Protein AF-A0A8S0RMZ7-F1 (afdb_monomer)

Foldseek 3Di:
DPVVVVVVVPPPDDDDDDDDDDDDDDDDDDDDDDDDDDPPDDDPVRVVVVVVVVVVVVVVVVVVVVLVVVLVVVLVVLVVVVVVDPDDPVVSVVVSVVSVVVSVVVVVVVVPDDDPVQKAFDAWDAAAQFGTWTWIAGNPPRDIWIKTKGWPVSCVVVVLPVLVVVQVVLLVPQDDPQAWHWPDWDDDPTITITTTHDAPQAWQLVVCLVVLAADPVVLCQQLVSLVVQLVSSVVVQKAQQDDDRNQWTAHPVRHTHGHDSSVIDHDPPPDPPVVVVPPDPDPPDDPDPPPDPDDPPDDLVRVLVVCSVCSVVQSRDNDHACLLFALCVVVVPDDGNCRNVSSSVQVSCCNHSSHGPQDDPDSVSSNVSNNVVVVVVCCVVVVPPPPDDDD

Radius of gyration: 31.27 Å; Cα contacts (8 Å, |Δi|>4): 393; chains: 1; bounding box: 85×62×95 Å

Nearest PDB structures (foldseek):
  5dpv-assembly1_A  TM=9.565E-01  e=4.713E-21  Homo sapiens
  8c1h-assembly1_A  TM=9.516E-01  e=9.182E-21  Homo sapiens
  6vpg-assembly1_A  TM=9.456E-01  e=6.578E-21  Homo sapiens
  3dj7-assembly1_A  TM=9.533E-01  e=1.147E-20  Mus musculus
  8c14-assembly1_A  TM=9.296E-01  e=1.432E-20  Homo sapiens

Organism: NCBI:txid158383

Solvent-accessible surface area (backbone atoms only — not comparable to full-atom values): 23226 Å² total; per-residue (Å²): 132,77,70,73,65,67,66,73,66,73,81,73,86,85,85,79,89,82,87,86,85,88,88,83,86,85,87,85,87,82,91,78,80,91,74,78,83,80,78,72,76,70,50,72,68,52,50,53,51,50,51,54,49,49,53,50,52,54,51,52,52,52,53,50,51,47,54,54,47,53,51,50,51,57,48,54,55,49,53,52,56,51,71,77,40,101,63,54,74,66,58,52,52,51,53,50,53,49,50,54,50,51,54,50,51,48,56,49,56,76,64,58,70,77,52,75,85,51,40,47,78,72,46,81,78,44,79,55,96,47,38,37,29,25,37,26,31,34,70,90,79,65,50,70,28,28,36,40,42,35,37,47,68,56,31,59,76,70,69,44,55,65,25,52,52,42,27,53,48,49,38,70,70,59,89,48,89,30,40,59,50,53,79,49,73,43,70,64,98,60,37,39,39,39,36,25,66,57,51,82,54,40,32,44,42,61,50,44,73,73,58,46,46,43,54,72,67,58,42,50,50,56,49,52,45,48,50,54,28,53,51,57,41,44,77,70,40,35,35,55,79,65,55,47,47,74,32,34,29,18,32,89,86,67,49,57,23,44,49,79,42,59,61,26,45,72,65,63,91,85,62,87,63,79,77,77,79,77,81,75,95,78,83,87,74,76,95,65,84,74,88,61,79,77,73,77,83,68,52,72,68,55,48,37,59,48,43,64,64,48,48,66,57,51,76,72,41,90,67,77,74,56,57,35,59,30,50,46,68,75,67,70,47,92,71,68,67,64,42,44,55,48,9,49,51,29,48,53,43,18,34,64,70,40,44,47,85,38,68,55,98,43,64,70,54,17,48,49,45,41,46,50,53,52,53,52,50,50,34,64,75,67,65,55,82,75,72,83,83,80,131

InterPro domains:
  IPR000719 Protein kinase domain [PF00069] (121-271)
  IPR000719 Protein kinase domain [PF00069] (315-375)
  IPR000719 Protein kinase domain [PS50011] (119-391)
  IPR000719 Protein kinase domain [SM00220] (119-391)
  IPR008271 Serine/threonine-protein kinase, active site [PS00108] (238-250)
  IPR011009 Protein kinase-like domain superfamily [SSF56112] (98-373)
  IPR017441 Protein kinase, ATP binding site [PS00107] (125-148)
  IPR050236 Serine/threonine-protein kinases, AGC [PTHR24356] (45-372)
  IPR059233 Serine/threonine protein kinases NdrA/B/Cbk1, Mob-binding domain [cd21742] (53-114)

Mean predicted aligned error: 16.75 Å

Secondary structure (DSSP, 8-state):
--STTTTGGGSS----------------------------PPPHHHHHHHHHHHHHHHHHHHHHHHHHHHHHHHHHHHHHHHHTS---HHHHHHHHHHHHHHHHHHHHHHH----GGGEEEEEEEEEETTEEEEEEEETTT--EEEEEEEEHHHHHHTT-HHHHHHHHHHHHH---TTBPPEEEEEE-SSEEEEEEE--TTEEHHHHHHHHSS--HHHHHHHHHHHHHHHHHHHTTTEE-S---GGGEEE-TTS-EEE---TT-EE--TT---GGGTTS--------------------HHHHHHHHHHHHHHHHT-SS--GGG--HHHHHTS---THHHHHHHHHHHHHHHHSS-TT--SSHHHHHHHHHHHHHHHHHHHTT--------

pLDDT: mean 73.27, std 21.84, range [26.14, 96.94]

Sequence (391 aa):
MDIARRWFGKLRLKEKHKPSSKKESTPTGKEGSKSPLNEEIPSAATKQKVEAAKQYIEKHYKEQMRSLQERKERRNMLEKKLADSEVSEEEQNNILKYLERKETEYMRLQRHKMGADDFEPLTVIGKGAFGEVRICREKSTGNIYAMKKLKKSEMLRRGQVEHVKAERNLLAEVDSNCIVKLYCSFQDEEYLYLIMEYLPGGDMMTLLMRKDTLTEDEARFYVGETVLAIESIHKHNYVHRDIKPDNLLLDRNGHMKLSDFGLCKPLDCSNINEKDFSVGNNYSGALQSDGRPAKPKRTQQEQLQHWQRNRRMLAYSTVGTPDYIAPEVLLKRGYGMECDWWSLGAIMYEMLVGYPPFYSEEPLSTCRKVIMAFSLTCAIVLGCNCLVTSK

Structure (mmCIF, N/CA/C/O backbone):
data_AF-A0A8S0RMZ7-F1
#
_entry.id   AF-A0A8S0RMZ7-F1
#
loop_
_atom_site.group_PDB
_atom_site.id
_atom_site.type_symbol
_atom_site.label_atom_id
_atom_site.label_alt_id
_atom_site.label_comp_id
_atom_site.label_asym_id
_atom_site.label_entity_id
_atom_site.label_seq_id
_atom_site.pdbx_PDB_ins_code
_atom_site.Cartn_x
_atom_site.Cartn_y
_atom_site.Cartn_z
_atom_site.occupancy
_atom_site.B_iso_or_equiv
_atom_site.auth_seq_id
_atom_site.auth_comp_id
_atom_site.auth_asym_id
_atom_site.auth_atom_id
_atom_site.pdbx_PDB_model_num
ATOM 1 N N . MET A 1 1 ? -12.228 15.524 43.629 1.00 46.03 1 MET A N 1
ATOM 2 C CA . MET A 1 1 ? -11.110 16.444 43.324 1.00 46.03 1 MET A CA 1
ATOM 3 C C . MET A 1 1 ? -9.804 16.043 44.034 1.00 46.03 1 MET A C 1
ATOM 5 O O . MET A 1 1 ? -8.865 16.825 44.055 1.00 46.03 1 MET A O 1
ATOM 9 N N . ASP A 1 2 ? -9.656 14.794 44.496 1.00 35.81 2 ASP A N 1
ATOM 10 C CA . ASP A 1 2 ? -8.515 14.389 45.345 1.00 35.81 2 ASP A CA 1
ATOM 11 C C . ASP A 1 2 ? -7.417 13.585 44.633 1.00 35.81 2 ASP A C 1
ATOM 13 O O . ASP A 1 2 ? -6.400 13.232 45.225 1.00 35.81 2 ASP A O 1
ATOM 17 N N . ILE A 1 3 ? -7.567 13.341 43.329 1.00 33.50 3 ILE A N 1
ATOM 18 C CA . ILE A 1 3 ? -6.573 12.607 42.527 1.00 33.50 3 ILE A CA 1
ATOM 19 C C . ILE A 1 3 ? -5.474 13.554 41.999 1.00 33.50 3 ILE A C 1
ATOM 21 O O . ILE A 1 3 ? -4.323 13.147 41.849 1.00 33.50 3 ILE A O 1
ATOM 25 N N . ALA A 1 4 ? -5.778 14.849 41.833 1.00 31.70 4 ALA A N 1
ATOM 26 C CA . ALA A 1 4 ? -4.844 15.855 41.316 1.00 31.70 4 ALA A CA 1
ATOM 27 C C . ALA A 1 4 ? -3.710 16.229 42.298 1.00 31.70 4 ALA A C 1
ATOM 29 O O . ALA A 1 4 ? -2.634 16.640 41.870 1.00 31.70 4 ALA A O 1
ATOM 30 N N . ARG A 1 5 ? -3.889 16.031 43.614 1.00 35.56 5 ARG A N 1
ATOM 31 C CA . ARG A 1 5 ? -2.846 16.332 44.619 1.00 35.56 5 ARG A CA 1
ATOM 32 C C . ARG A 1 5 ? -1.755 15.262 44.715 1.00 35.56 5 ARG A C 1
ATOM 34 O O . ARG A 1 5 ? -0.667 15.538 45.211 1.00 35.56 5 ARG A O 1
ATOM 41 N N . ARG A 1 6 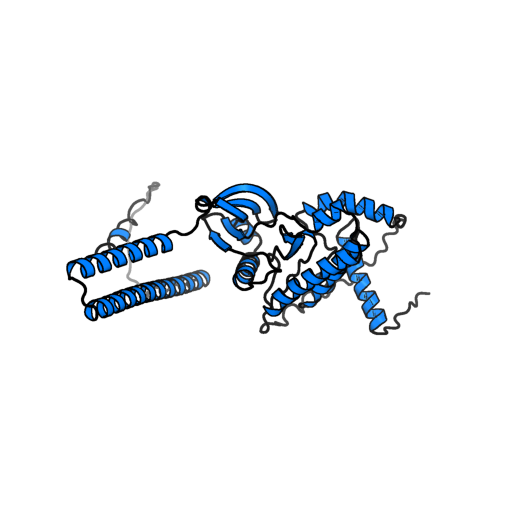? -2.005 14.047 44.215 1.00 32.66 6 ARG A N 1
ATOM 42 C CA . ARG A 1 6 ? -1.080 12.908 44.358 1.00 32.66 6 ARG A CA 1
ATOM 43 C C . ARG A 1 6 ? 0.077 12.915 43.351 1.00 32.66 6 ARG A C 1
ATOM 45 O O . ARG A 1 6 ? 1.083 12.254 43.592 1.00 32.66 6 ARG A O 1
ATOM 52 N N . TRP A 1 7 ? -0.040 13.677 42.261 1.00 36.00 7 TRP A N 1
ATOM 53 C CA . TRP A 1 7 ? 1.002 13.787 41.232 1.00 36.00 7 TRP A CA 1
ATOM 54 C C . TRP A 1 7 ? 2.105 14.802 41.577 1.00 36.00 7 TRP A C 1
ATOM 56 O O . TRP A 1 7 ? 3.263 14.570 41.246 1.00 36.00 7 TRP A O 1
ATOM 66 N N . PHE A 1 8 ? 1.800 15.863 42.331 1.00 31.73 8 PHE A N 1
ATOM 67 C CA . PHE A 1 8 ? 2.790 16.894 42.682 1.00 31.73 8 PHE A CA 1
ATOM 68 C C . PHE A 1 8 ? 3.747 16.505 43.827 1.00 31.73 8 PHE A C 1
ATOM 70 O O . PHE A 1 8 ? 4.796 17.122 43.984 1.00 31.73 8 PHE A O 1
ATOM 77 N N . GLY A 1 9 ? 3.446 15.455 44.600 1.00 28.97 9 GLY A N 1
ATOM 78 C CA . GLY A 1 9 ? 4.275 15.019 45.735 1.00 28.97 9 GLY A CA 1
ATOM 79 C C . GLY A 1 9 ? 5.465 14.112 45.387 1.00 28.97 9 GLY A C 1
ATOM 80 O O . GLY A 1 9 ? 6.313 13.878 46.241 1.00 28.97 9 GLY A O 1
ATOM 81 N N . LYS A 1 10 ? 5.552 13.588 44.155 1.00 35.41 10 LYS A N 1
ATOM 82 C CA . LYS A 1 10 ? 6.586 12.607 43.755 1.00 35.41 10 LYS A CA 1
ATOM 83 C C . LYS A 1 10 ? 7.814 13.201 43.054 1.00 35.41 10 LYS A C 1
ATOM 85 O O . LYS A 1 10 ? 8.740 12.458 42.752 1.00 35.41 10 LYS A O 1
ATOM 90 N N . LEU A 1 11 ? 7.853 14.517 42.837 1.00 32.03 11 LEU A N 1
ATOM 91 C CA . LEU A 1 11 ? 8.961 15.213 42.160 1.00 32.03 11 LEU A CA 1
ATOM 92 C C . LEU A 1 11 ? 10.004 15.830 43.110 1.00 32.03 11 LEU A C 1
ATOM 94 O O . LEU A 1 11 ? 10.940 16.484 42.664 1.00 32.03 11 LEU A O 1
ATOM 98 N N . ARG A 1 12 ? 9.895 15.580 44.418 1.00 33.66 12 ARG A N 1
ATOM 99 C CA . ARG A 1 12 ? 10.918 15.936 45.409 1.00 33.66 12 ARG A CA 1
ATOM 100 C C . ARG A 1 12 ? 11.418 14.661 46.076 1.00 33.66 12 ARG A C 1
ATOM 102 O O . ARG A 1 12 ? 10.745 14.169 46.970 1.00 33.66 12 ARG A O 1
ATOM 109 N N . LEU A 1 13 ? 12.554 14.137 45.600 1.00 31.14 13 LEU A N 1
ATOM 110 C CA . LEU A 1 13 ? 13.564 13.317 46.308 1.00 31.14 13 LEU A CA 1
ATOM 111 C C . LEU A 1 13 ? 14.270 12.358 45.331 1.00 31.14 13 LEU A C 1
ATOM 113 O O . LEU A 1 13 ? 13.814 11.235 45.128 1.00 31.14 13 LEU A O 1
ATOM 117 N N . LYS A 1 14 ? 15.404 12.796 44.766 1.00 29.03 14 LYS A N 1
ATOM 118 C CA . LYS A 1 14 ? 16.653 12.016 44.599 1.00 29.03 14 LYS A CA 1
ATOM 119 C C . LYS A 1 14 ? 17.658 12.811 43.755 1.00 29.03 14 LYS A C 1
ATOM 121 O O . LYS A 1 14 ? 17.903 12.492 42.600 1.00 29.03 14 LYS A O 1
ATOM 126 N N . GLU A 1 15 ? 18.296 13.804 44.363 1.00 28.75 15 GLU A N 1
ATOM 127 C CA . GLU A 1 15 ? 19.654 14.174 43.955 1.00 28.75 15 GLU A CA 1
ATOM 128 C C . GLU A 1 15 ? 20.621 13.514 44.937 1.00 28.75 15 GLU A C 1
ATOM 130 O O . GLU A 1 15 ? 20.548 13.714 46.150 1.00 28.75 15 GLU A O 1
ATOM 135 N N . LYS A 1 16 ? 21.460 12.622 44.405 1.00 31.69 16 LYS A N 1
ATOM 136 C CA . LYS A 1 16 ? 22.528 11.942 45.135 1.00 31.69 16 LYS A CA 1
ATOM 137 C C . LYS A 1 16 ? 23.790 12.807 45.107 1.00 31.69 16 LYS A C 1
ATOM 139 O O . LYS A 1 16 ? 24.221 13.255 44.053 1.00 31.69 16 LYS A O 1
ATOM 144 N N . HIS A 1 17 ? 24.373 12.936 46.292 1.00 27.03 17 HIS A N 1
ATOM 145 C CA . HIS A 1 17 ? 25.694 13.453 46.643 1.00 27.03 17 HIS A CA 1
ATOM 146 C C . HIS A 1 17 ? 26.825 13.286 45.607 1.00 27.03 17 HIS A C 1
ATOM 148 O O . HIS A 1 17 ? 27.081 12.185 45.118 1.00 27.03 17 HIS A O 1
ATOM 154 N N . LYS A 1 18 ? 27.638 14.344 45.469 1.00 29.86 18 LYS A N 1
ATOM 155 C CA . LYS A 1 18 ? 29.104 14.268 45.311 1.00 29.86 18 LYS A CA 1
ATOM 156 C C . LYS A 1 18 ? 29.770 15.375 46.160 1.00 29.86 18 LYS A C 1
ATOM 158 O O . LYS A 1 18 ? 29.132 16.403 46.377 1.00 29.86 18 LYS A O 1
ATOM 163 N N . PRO A 1 19 ? 30.975 15.150 46.720 1.00 31.17 19 PRO A N 1
ATOM 164 C CA . PRO A 1 19 ? 31.439 15.860 47.908 1.00 31.17 19 PRO A CA 1
ATOM 165 C C . PRO A 1 19 ? 32.223 17.146 47.617 1.00 31.17 19 PRO A C 1
ATOM 167 O O . PRO A 1 19 ? 32.861 17.309 46.582 1.00 31.17 19 PRO A O 1
ATOM 170 N N . SER A 1 20 ? 32.172 18.019 48.619 1.00 26.38 20 SER A N 1
ATOM 171 C CA . SER A 1 20 ? 32.801 19.329 48.773 1.00 26.38 20 SER A CA 1
ATOM 172 C C . SER A 1 20 ? 34.331 19.303 48.880 1.00 26.38 20 SER A C 1
ATOM 174 O O . SER A 1 20 ? 34.871 18.541 49.684 1.00 26.38 20 SER A O 1
ATOM 176 N N . SER A 1 21 ? 35.003 20.263 48.240 1.00 28.70 21 SER A N 1
ATOM 177 C CA . SER A 1 21 ? 36.279 20.820 48.711 1.00 28.70 21 SER A CA 1
ATOM 178 C C . SER A 1 21 ? 36.031 22.204 49.321 1.00 28.70 21 SER A C 1
ATOM 180 O O . SER A 1 21 ? 35.450 23.080 48.686 1.00 28.70 21 SER A O 1
ATOM 182 N N . LYS A 1 22 ? 36.424 22.345 50.590 1.00 29.69 22 LYS A N 1
ATOM 183 C CA . LYS A 1 22 ? 36.261 23.514 51.468 1.00 29.69 22 LYS A CA 1
ATOM 184 C C . LYS A 1 22 ? 37.185 24.688 51.108 1.00 29.69 22 LYS A C 1
ATOM 186 O O . LYS A 1 22 ? 38.254 24.460 50.550 1.00 29.69 22 LYS A O 1
ATOM 191 N N . LYS A 1 23 ? 36.802 25.844 51.678 1.00 28.97 23 LYS A N 1
ATOM 192 C CA . LYS A 1 23 ? 37.529 27.092 52.020 1.00 28.97 23 LYS A CA 1
ATOM 193 C C . LYS A 1 23 ? 37.030 28.275 51.186 1.00 28.97 23 LYS A C 1
ATOM 195 O O . LYS A 1 23 ? 36.943 28.158 49.978 1.00 28.97 23 LYS A O 1
ATOM 200 N N . GLU A 1 24 ? 36.649 29.422 51.734 1.00 27.58 24 GLU A N 1
ATOM 201 C CA . GLU A 1 24 ? 36.747 29.977 53.086 1.00 27.58 24 GLU A CA 1
ATOM 202 C C . GLU A 1 24 ? 35.720 31.125 53.201 1.00 27.58 24 GLU A C 1
ATOM 204 O O . GLU A 1 24 ? 35.190 31.625 52.212 1.00 27.58 24 GLU A O 1
ATOM 209 N N . SER A 1 25 ? 35.396 31.475 54.437 1.00 28.08 25 SER A N 1
ATOM 210 C CA . SER A 1 25 ? 34.360 32.399 54.903 1.00 28.08 25 SER A CA 1
ATOM 211 C C . SER A 1 25 ? 34.688 33.892 54.709 1.00 28.08 25 SER A C 1
ATOM 213 O O . SER A 1 25 ? 35.735 34.306 55.187 1.00 28.08 25 SER A O 1
ATOM 215 N N . THR A 1 26 ? 33.742 34.644 54.102 1.00 26.14 26 THR A N 1
ATOM 216 C CA . THR A 1 26 ? 33.140 35.981 54.445 1.00 26.14 26 THR A CA 1
ATOM 217 C C . THR A 1 26 ? 33.994 37.135 55.021 1.00 26.14 26 THR A C 1
ATOM 219 O O . THR A 1 26 ? 35.029 36.864 55.612 1.00 26.14 26 THR A O 1
ATOM 222 N N . PRO A 1 27 ? 33.509 38.405 55.084 1.00 41.97 27 PRO A N 1
ATOM 223 C CA . PRO A 1 27 ? 32.293 39.063 54.544 1.00 41.97 27 PRO A CA 1
ATOM 224 C C . PRO A 1 27 ? 32.705 40.345 53.748 1.00 41.97 27 PRO A C 1
ATOM 226 O O . PRO A 1 27 ? 33.888 40.563 53.543 1.00 41.97 27 PRO A O 1
ATOM 229 N N . THR A 1 28 ? 31.895 41.205 53.129 1.00 26.48 28 THR A N 1
ATOM 230 C CA . THR A 1 28 ? 30.794 42.078 53.576 1.00 26.48 28 THR A CA 1
ATOM 231 C C . THR A 1 28 ? 30.422 42.933 52.348 1.00 26.48 28 THR A C 1
ATOM 233 O O . THR A 1 28 ? 31.302 43.310 51.578 1.00 26.48 28 THR A O 1
ATOM 236 N N . GLY A 1 29 ? 29.162 43.364 52.224 1.00 27.50 29 GLY A N 1
ATOM 237 C CA . GLY A 1 29 ? 28.883 44.679 51.633 1.00 27.50 29 GLY A CA 1
ATOM 238 C C . GLY A 1 29 ? 27.904 44.753 50.460 1.00 27.50 29 GLY A C 1
ATOM 239 O O . GLY A 1 29 ? 28.255 44.477 49.322 1.00 27.50 29 GLY A O 1
ATOM 240 N N . LYS A 1 30 ? 26.759 45.356 50.791 1.00 31.86 30 LYS A N 1
ATOM 241 C CA . LYS A 1 30 ? 25.943 46.284 49.992 1.00 31.86 30 LYS A CA 1
ATOM 242 C C . LYS A 1 30 ? 24.855 45.722 49.071 1.00 31.86 30 LYS A C 1
ATOM 244 O O . LYS A 1 30 ? 25.078 45.024 48.091 1.00 31.86 30 LYS A O 1
ATOM 249 N N . GLU A 1 31 ? 23.658 46.153 49.457 1.00 36.22 31 GLU A N 1
ATOM 250 C CA . GLU A 1 31 ? 22.397 46.246 48.737 1.00 36.22 31 GLU A CA 1
ATOM 251 C C . GLU A 1 31 ? 22.550 46.563 47.246 1.00 36.22 31 GLU A C 1
ATOM 253 O O . GLU A 1 31 ? 23.285 47.467 46.851 1.00 36.22 31 GLU A O 1
ATOM 258 N N . GLY A 1 32 ? 21.770 45.860 46.427 1.00 31.44 32 GLY A N 1
ATOM 259 C CA . GLY A 1 32 ? 21.629 46.158 45.012 1.00 31.44 32 GLY A CA 1
ATOM 260 C C . GLY A 1 32 ? 20.493 45.364 44.375 1.00 31.44 32 GLY A C 1
ATOM 261 O O . GLY A 1 32 ? 20.665 44.201 44.045 1.00 31.44 32 GLY A O 1
ATOM 262 N N . SER A 1 33 ? 19.361 46.045 44.178 1.00 34.84 33 SER A N 1
ATOM 263 C CA . SER A 1 33 ? 18.402 45.852 43.081 1.00 34.84 33 SER A CA 1
ATOM 264 C C . SER A 1 33 ? 17.710 44.485 42.919 1.00 34.84 33 SER A C 1
ATOM 266 O O . SER A 1 33 ? 18.258 43.529 42.375 1.00 34.84 33 SER A O 1
ATOM 268 N N . LYS A 1 34 ? 16.414 44.438 43.263 1.00 42.66 34 LYS A N 1
ATOM 269 C CA . LYS A 1 34 ? 15.463 43.513 42.629 1.00 42.66 34 LYS A CA 1
ATOM 270 C C . LYS A 1 34 ? 15.257 43.962 41.177 1.00 42.66 34 LYS A C 1
ATOM 272 O O . LYS A 1 34 ? 14.523 44.920 40.944 1.00 42.66 34 LYS A O 1
ATOM 277 N N . SER A 1 35 ? 15.856 43.267 40.215 1.00 37.00 35 SER A N 1
ATOM 278 C CA . SER A 1 35 ? 15.419 43.313 38.816 1.00 37.00 35 SER A CA 1
ATOM 279 C C . SER A 1 35 ? 14.333 42.249 38.564 1.00 37.00 35 SER A C 1
ATOM 281 O O . SER A 1 35 ? 14.364 41.186 39.194 1.00 37.00 35 SER A O 1
ATOM 283 N N . PRO A 1 36 ? 13.329 42.522 37.707 1.00 46.75 36 PRO A N 1
ATOM 284 C CA . PRO A 1 36 ? 12.198 41.624 37.491 1.00 46.75 36 PRO A CA 1
ATOM 285 C C . PRO A 1 36 ? 12.641 40.360 36.755 1.00 46.75 36 PRO A C 1
ATOM 287 O O . PRO A 1 36 ? 13.560 40.397 35.940 1.00 46.75 36 PRO A O 1
ATOM 290 N N . LEU A 1 37 ? 11.954 39.256 37.050 1.00 44.16 37 LEU A N 1
ATOM 291 C CA . LEU A 1 37 ? 12.066 37.967 36.372 1.00 44.16 37 LEU A CA 1
ATOM 292 C C . LEU A 1 37 ? 12.174 38.166 34.853 1.00 44.16 37 LEU A C 1
ATOM 294 O O . LEU A 1 37 ? 11.231 38.639 34.222 1.00 44.16 37 LEU A O 1
ATOM 298 N N . ASN A 1 38 ? 13.319 37.789 34.280 1.00 43.19 38 ASN A N 1
ATOM 299 C CA . ASN A 1 38 ? 13.434 37.530 32.851 1.00 43.19 38 ASN A CA 1
ATOM 300 C C . ASN A 1 38 ? 12.413 36.436 32.516 1.00 43.19 38 ASN A C 1
ATOM 302 O O . ASN A 1 38 ? 12.647 35.260 32.799 1.00 43.19 38 ASN A O 1
ATOM 306 N N . GLU A 1 39 ? 11.273 36.813 31.940 1.00 56.34 39 GLU A N 1
ATOM 307 C CA . GLU A 1 39 ? 10.441 35.876 31.196 1.00 56.34 39 GLU A CA 1
ATOM 308 C C . GLU A 1 39 ? 11.259 35.441 29.977 1.00 56.34 39 GLU A C 1
ATOM 310 O O . GLU A 1 39 ? 11.275 36.101 28.938 1.00 56.34 39 GLU A O 1
ATOM 315 N N . GLU A 1 40 ? 12.019 34.355 30.134 1.00 63.28 40 GLU A N 1
ATOM 316 C CA . GLU A 1 40 ? 12.687 33.700 29.018 1.00 63.28 40 GLU A CA 1
ATOM 317 C C . GLU A 1 40 ? 11.633 33.367 27.964 1.00 63.28 40 GLU A C 1
ATOM 319 O O . GLU A 1 40 ? 10.761 32.518 28.164 1.00 63.28 40 GLU A O 1
ATOM 324 N N . ILE A 1 41 ? 11.705 34.073 26.835 1.00 67.00 41 ILE A N 1
ATOM 325 C CA . ILE A 1 41 ? 10.824 33.859 25.694 1.00 67.00 41 ILE A CA 1
ATOM 326 C C . ILE A 1 41 ? 10.936 32.374 25.318 1.00 67.00 41 ILE A C 1
ATOM 328 O O . ILE A 1 41 ? 12.027 31.922 24.957 1.00 67.00 41 ILE A O 1
ATOM 332 N N . PRO A 1 42 ? 9.838 31.595 25.385 1.00 71.69 42 PRO A N 1
ATOM 333 C CA . PRO A 1 42 ? 9.910 30.161 25.160 1.00 71.69 42 PRO A CA 1
ATOM 334 C C . PRO A 1 42 ? 10.474 29.871 23.771 1.00 71.69 42 PRO A C 1
ATOM 336 O O . PRO A 1 42 ? 10.045 30.481 22.784 1.00 71.69 42 PRO A O 1
ATOM 339 N N . SER A 1 43 ? 11.410 28.920 23.690 1.00 80.44 43 SER A N 1
ATOM 340 C CA . SER A 1 43 ? 11.997 28.495 22.415 1.00 80.44 43 SER A CA 1
ATOM 341 C C . SER A 1 43 ? 10.908 28.132 21.393 1.00 80.44 43 SER A C 1
ATOM 343 O O . SER A 1 43 ? 9.823 27.674 21.767 1.00 80.44 43 SER A O 1
ATOM 345 N N . ALA A 1 44 ? 11.183 28.286 20.094 1.00 79.69 44 ALA A N 1
ATOM 346 C CA . ALA A 1 44 ? 10.227 27.933 19.037 1.00 79.69 44 ALA A CA 1
ATOM 347 C C . ALA A 1 44 ? 9.743 26.470 19.147 1.00 79.69 44 ALA A C 1
ATOM 349 O O . ALA A 1 44 ? 8.555 26.193 18.982 1.00 79.69 44 ALA A O 1
ATOM 350 N N . ALA A 1 45 ? 10.633 25.552 19.542 1.00 78.12 45 ALA A N 1
ATOM 351 C CA . ALA A 1 45 ? 10.290 24.158 19.815 1.00 78.12 45 ALA A CA 1
ATOM 352 C C . ALA A 1 45 ? 9.349 24.009 21.025 1.00 78.12 45 ALA A C 1
ATOM 354 O O . ALA A 1 45 ? 8.433 23.186 21.004 1.00 78.12 45 ALA A O 1
ATOM 355 N N . THR A 1 46 ? 9.538 24.814 22.075 1.00 83.62 46 THR A N 1
ATOM 356 C CA . THR A 1 46 ? 8.637 24.848 23.236 1.00 83.62 46 THR A CA 1
ATOM 357 C C . THR A 1 46 ? 7.261 25.378 22.838 1.00 83.62 46 THR A C 1
ATOM 359 O O . THR A 1 46 ? 6.261 24.762 23.190 1.00 83.62 46 THR A O 1
ATOM 362 N N . LYS A 1 47 ? 7.192 26.454 22.043 1.00 84.75 47 LYS A N 1
ATOM 363 C CA . LYS A 1 47 ? 5.922 27.004 21.538 1.00 84.75 47 LYS A CA 1
ATOM 364 C C . LYS A 1 47 ? 5.149 25.979 20.704 1.00 84.75 47 LYS A C 1
ATOM 366 O O . LYS A 1 47 ? 3.960 25.788 20.935 1.00 84.75 47 LYS A O 1
ATOM 371 N N . GLN A 1 48 ? 5.829 25.256 19.813 1.00 83.00 48 GLN A N 1
ATOM 372 C CA . GLN A 1 48 ? 5.206 24.203 19.005 1.00 83.00 48 GLN A CA 1
ATOM 373 C C . GLN A 1 48 ? 4.683 23.038 19.862 1.00 83.00 48 GLN A C 1
ATOM 375 O O . GLN A 1 48 ? 3.585 22.541 19.623 1.00 83.00 48 GLN A O 1
ATOM 380 N N . LYS A 1 49 ? 5.435 22.617 20.890 1.00 82.44 49 LYS A N 1
ATOM 381 C CA . LYS A 1 49 ? 4.987 21.580 21.837 1.00 82.44 49 LYS A CA 1
ATOM 382 C C . LYS A 1 49 ? 3.780 22.027 22.659 1.00 82.44 49 LYS A C 1
ATOM 384 O O . LYS A 1 49 ? 2.881 21.223 22.880 1.00 82.44 49 LYS A O 1
ATOM 389 N N . VAL A 1 50 ? 3.759 23.284 23.105 1.00 89.50 50 VAL A N 1
ATOM 390 C CA . VAL A 1 50 ? 2.630 23.859 23.852 1.00 89.50 50 VAL A CA 1
ATOM 391 C C . VAL A 1 50 ? 1.385 23.924 22.975 1.00 89.50 50 VAL A C 1
ATOM 393 O O . VAL A 1 50 ? 0.320 23.512 23.422 1.00 89.50 50 VAL A O 1
ATOM 396 N N . GLU A 1 51 ? 1.518 24.357 21.722 1.00 87.06 51 GLU A N 1
ATOM 397 C CA . GLU A 1 51 ? 0.397 24.406 20.781 1.00 87.06 51 GLU A CA 1
ATOM 398 C C . GLU A 1 51 ? -0.143 23.000 20.476 1.00 87.06 51 GLU A C 1
ATOM 400 O O . GLU A 1 51 ? -1.343 22.760 20.581 1.00 87.06 51 GLU A O 1
ATOM 405 N N . ALA A 1 52 ? 0.738 22.027 20.220 1.00 83.38 52 ALA A N 1
ATOM 406 C CA . ALA A 1 52 ? 0.336 20.632 20.041 1.00 83.38 52 ALA A CA 1
ATOM 407 C C . ALA A 1 52 ? -0.355 20.058 21.293 1.00 83.38 52 ALA A C 1
ATOM 409 O O . ALA A 1 52 ? -1.355 19.346 21.183 1.00 83.38 52 ALA A O 1
ATOM 410 N N . ALA A 1 53 ? 0.144 20.382 22.492 1.00 84.94 53 ALA A N 1
ATOM 411 C CA . ALA A 1 53 ? -0.468 19.964 23.751 1.00 84.94 53 ALA A CA 1
ATOM 412 C C . ALA A 1 53 ? -1.846 20.609 23.958 1.00 84.94 53 ALA A C 1
ATOM 414 O O . ALA A 1 53 ? -2.788 19.919 24.345 1.00 84.94 53 ALA A O 1
ATOM 415 N N . LYS A 1 54 ? -1.986 21.904 23.658 1.00 90.50 54 LYS A N 1
ATOM 416 C CA . LYS A 1 54 ? -3.257 22.631 23.721 1.00 90.50 54 LYS A CA 1
ATOM 417 C C . LYS A 1 54 ? -4.288 22.002 22.788 1.00 90.50 54 LYS A C 1
ATOM 419 O O . LYS A 1 54 ? -5.363 21.624 23.247 1.00 90.50 54 LYS A O 1
ATOM 424 N N . GLN A 1 55 ? -3.931 21.795 21.522 1.00 85.62 55 GLN A N 1
ATOM 425 C CA . GLN A 1 55 ? -4.802 21.153 20.536 1.00 85.62 55 GLN A CA 1
ATOM 426 C C . GLN A 1 55 ? -5.215 19.741 20.967 1.00 85.62 55 GLN A C 1
ATOM 428 O O . GLN A 1 55 ? -6.385 19.374 20.855 1.00 85.62 55 GLN A O 1
ATOM 433 N N . TYR A 1 56 ? -4.278 18.956 21.509 1.00 85.25 56 TYR A N 1
ATOM 434 C CA . TYR A 1 56 ? -4.572 17.625 22.036 1.00 85.25 56 TYR A CA 1
ATOM 435 C C . TYR A 1 56 ? -5.574 17.672 23.196 1.00 85.25 56 TYR A C 1
ATOM 437 O O . TYR A 1 56 ? -6.547 16.919 23.197 1.00 85.25 56 TYR A O 1
ATOM 445 N N . ILE A 1 57 ? -5.363 18.563 24.169 1.00 88.31 57 ILE A N 1
ATOM 446 C CA . ILE A 1 57 ? -6.233 18.715 25.341 1.00 88.31 57 ILE A CA 1
ATOM 447 C C . ILE A 1 57 ? -7.634 19.164 24.915 1.00 88.31 57 ILE A C 1
ATOM 449 O O . ILE A 1 57 ? -8.622 18.555 25.323 1.00 88.31 57 ILE A O 1
ATOM 453 N N . GLU A 1 58 ? -7.731 20.192 24.072 1.00 89.44 58 GLU A N 1
ATOM 454 C CA . GLU A 1 58 ? -9.011 20.707 23.580 1.00 89.44 58 GLU A CA 1
ATOM 455 C C . GLU A 1 58 ? -9.796 19.638 22.818 1.00 89.44 58 GLU A C 1
ATOM 457 O O . GLU A 1 58 ? -10.991 19.451 23.063 1.00 89.44 58 GLU A O 1
ATOM 462 N N . LYS A 1 59 ? -9.121 18.893 21.934 1.00 85.88 59 LYS A N 1
ATOM 463 C CA . LYS A 1 59 ? -9.725 17.778 21.203 1.00 85.88 59 LYS A CA 1
ATOM 464 C C . LYS A 1 59 ? -10.200 16.680 22.156 1.00 85.88 59 LYS A C 1
ATOM 466 O O . LYS A 1 59 ? -11.348 16.255 22.059 1.00 85.88 59 LYS A O 1
ATOM 471 N N . HIS A 1 60 ? -9.360 16.277 23.108 1.00 83.25 60 HIS A N 1
ATOM 472 C CA . HIS A 1 60 ? -9.679 15.227 24.072 1.00 83.25 60 HIS A CA 1
ATOM 473 C C . HIS A 1 60 ? -10.917 15.563 24.912 1.00 83.25 60 HIS A C 1
ATOM 475 O O . HIS A 1 60 ? -11.821 14.738 25.042 1.00 83.25 60 HIS A O 1
ATOM 481 N N . TYR A 1 61 ? -10.999 16.784 25.450 1.00 83.81 61 TYR A N 1
ATOM 482 C CA . TYR A 1 61 ? -12.164 17.203 26.228 1.00 83.81 61 TYR A CA 1
ATOM 483 C C . TYR A 1 61 ? -13.412 17.383 25.360 1.00 83.81 61 TYR A C 1
ATOM 485 O O . TYR A 1 61 ? -14.497 17.013 25.803 1.00 83.81 61 TYR A O 1
ATOM 493 N N . LYS A 1 62 ? -13.290 17.876 24.119 1.00 88.31 62 LYS A N 1
ATOM 494 C CA . LYS A 1 62 ? -14.423 17.924 23.178 1.00 88.31 62 LYS A CA 1
ATOM 495 C C . LYS A 1 62 ? -14.988 16.534 22.890 1.00 88.31 62 LYS A C 1
ATOM 497 O O . LYS A 1 62 ? -16.203 16.359 22.935 1.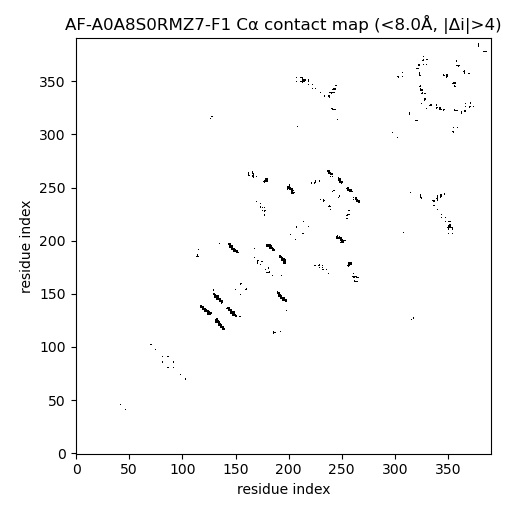00 88.31 62 LYS A O 1
ATOM 502 N N . GLU A 1 63 ? -14.130 15.554 22.616 1.00 84.00 63 GLU A N 1
ATOM 503 C CA . GLU A 1 63 ? -14.539 14.168 22.358 1.00 84.00 63 GLU A CA 1
ATOM 504 C C . GLU A 1 63 ? -15.184 13.530 23.593 1.00 84.00 63 GLU A C 1
ATOM 506 O O . GLU A 1 63 ? -16.249 12.922 23.482 1.00 84.00 63 GLU A O 1
ATOM 511 N N . GLN A 1 64 ? -14.606 13.732 24.783 1.00 83.88 64 GLN A N 1
ATOM 512 C CA . GLN A 1 64 ? -15.211 13.254 26.029 1.00 83.88 64 GLN A CA 1
ATOM 513 C C . GLN A 1 64 ? -16.582 13.886 26.294 1.00 83.88 64 GLN A C 1
ATOM 515 O O . GLN A 1 64 ? -17.523 13.177 26.649 1.00 83.88 64 GLN A O 1
ATOM 520 N N . MET A 1 65 ? -16.714 15.202 26.108 1.00 84.00 65 MET A N 1
ATOM 521 C CA . MET A 1 65 ? -17.984 15.909 26.298 1.00 84.00 65 MET A CA 1
ATOM 522 C C . MET A 1 65 ? -19.047 15.433 25.309 1.00 84.00 65 MET A C 1
ATOM 524 O O . MET A 1 65 ? -20.187 15.211 25.713 1.00 84.00 65 MET A O 1
ATOM 528 N N . ARG A 1 66 ? -18.673 15.212 24.042 1.00 87.75 66 ARG A N 1
ATOM 529 C CA . ARG A 1 66 ? -19.570 14.642 23.031 1.00 87.75 66 ARG A CA 1
ATOM 530 C C . ARG A 1 66 ? -20.036 13.242 23.431 1.00 87.75 66 ARG A C 1
ATOM 532 O O . ARG A 1 66 ? -21.234 12.996 23.465 1.00 87.75 66 ARG A O 1
ATOM 539 N N . SER A 1 67 ? -19.113 12.362 23.818 1.00 84.50 67 SER A N 1
ATOM 540 C CA . SER A 1 67 ? -19.446 10.997 24.243 1.00 84.50 67 SER A CA 1
ATOM 541 C C . SER A 1 67 ? -20.366 10.972 25.474 1.00 84.50 67 SER A C 1
ATOM 543 O O . SER A 1 67 ? -21.310 10.184 25.533 1.00 84.50 67 SER A O 1
ATOM 545 N N . LEU A 1 68 ? -20.140 11.865 26.447 1.00 85.81 68 LEU A N 1
ATOM 546 C CA . LEU A 1 68 ? -21.017 12.029 27.612 1.00 85.81 68 LEU A CA 1
ATOM 547 C C . LEU A 1 68 ? -22.417 12.514 27.221 1.00 85.81 68 LEU A C 1
ATOM 549 O O . LEU A 1 68 ? -23.403 12.040 27.788 1.00 85.81 68 LEU A O 1
ATOM 553 N N . GLN A 1 69 ? -22.502 13.448 26.275 1.00 89.31 69 GLN A N 1
ATOM 554 C CA . GLN A 1 69 ? -23.765 13.988 25.785 1.00 89.31 69 GLN A CA 1
ATOM 555 C C . GLN A 1 69 ? -24.571 12.922 25.032 1.00 89.31 69 GLN A C 1
ATOM 557 O O . GLN A 1 69 ? -25.715 12.666 25.396 1.00 89.31 69 GLN A O 1
ATOM 562 N N . GLU A 1 70 ? -23.952 12.222 24.080 1.00 88.38 70 GLU A N 1
ATOM 563 C CA . GLU A 1 70 ? -24.574 11.119 23.333 1.00 88.38 70 GLU A CA 1
ATOM 564 C C . GLU A 1 70 ? -25.086 10.020 24.277 1.00 88.38 70 GLU A C 1
ATOM 566 O O . GLU A 1 70 ? -26.181 9.484 24.101 1.00 88.38 70 GLU A O 1
ATOM 571 N N . ARG A 1 71 ? -24.332 9.710 25.339 1.00 86.44 71 ARG A N 1
ATOM 572 C CA . ARG A 1 71 ? -24.755 8.735 26.351 1.00 86.44 71 ARG A CA 1
ATOM 573 C C . ARG A 1 71 ? -25.979 9.199 27.140 1.00 86.44 71 ARG A C 1
ATOM 575 O O . ARG A 1 71 ? -26.876 8.395 27.396 1.00 86.44 71 ARG A O 1
ATOM 582 N N . LYS A 1 72 ? -26.032 10.478 27.525 1.00 88.81 72 LYS A N 1
ATOM 583 C CA . LYS A 1 72 ? -27.216 11.059 28.176 1.00 88.81 72 LYS A CA 1
ATOM 584 C C . LYS A 1 72 ? -28.418 11.050 27.240 1.00 88.81 72 LYS A C 1
ATOM 586 O O . LYS A 1 72 ? -29.504 10.686 27.666 1.00 88.81 72 LYS A O 1
ATOM 591 N N . GLU A 1 73 ? -28.230 11.390 25.971 1.00 90.75 73 GLU A N 1
ATOM 592 C CA . GLU A 1 73 ? -29.301 11.399 24.972 1.00 90.75 73 GLU A CA 1
ATOM 593 C C . GLU A 1 73 ? -29.869 10.000 24.725 1.00 90.75 73 GLU A C 1
ATOM 595 O O . GLU A 1 73 ? -31.088 9.829 24.750 1.00 90.75 73 GLU A O 1
ATOM 600 N N . ARG A 1 74 ? -29.010 8.980 24.581 1.00 90.94 74 ARG A N 1
ATOM 601 C CA . ARG A 1 74 ? -29.444 7.579 24.445 1.00 90.94 74 ARG A CA 1
ATOM 602 C C . ARG A 1 74 ? -30.219 7.094 25.668 1.00 90.94 74 ARG A C 1
ATOM 604 O O . ARG A 1 74 ? -31.249 6.441 25.509 1.00 90.94 74 ARG A O 1
ATOM 611 N N . ARG A 1 75 ? -29.767 7.452 26.875 1.00 88.56 75 ARG A N 1
ATOM 612 C CA . ARG A 1 75 ? -30.481 7.146 28.122 1.00 88.56 75 ARG A CA 1
ATOM 613 C C . ARG A 1 75 ? -31.839 7.847 28.183 1.00 88.56 75 ARG A C 1
ATOM 615 O O . ARG A 1 75 ? -32.844 7.173 28.363 1.00 88.56 75 ARG A O 1
ATOM 622 N N . ASN A 1 76 ? -31.883 9.156 27.947 1.00 89.25 76 ASN A N 1
ATOM 623 C CA . ASN A 1 76 ? -33.118 9.944 27.979 1.00 89.25 76 ASN A CA 1
ATOM 624 C C . ASN A 1 76 ? -34.138 9.458 26.938 1.00 89.25 76 ASN A C 1
ATOM 626 O O . ASN A 1 76 ? -35.338 9.449 27.196 1.00 89.25 76 ASN A O 1
ATOM 630 N N . MET A 1 77 ? -33.675 9.060 25.750 1.00 90.31 77 MET A N 1
ATOM 631 C CA . MET A 1 77 ? -34.539 8.509 24.707 1.00 90.31 77 MET A CA 1
ATOM 632 C C . MET A 1 77 ? -35.153 7.173 25.134 1.00 90.31 77 MET A C 1
ATOM 634 O O . MET A 1 77 ? -36.327 6.933 24.861 1.00 90.31 77 MET A O 1
ATOM 638 N N . LEU A 1 78 ? -34.377 6.314 25.801 1.00 87.31 78 LEU A N 1
ATOM 639 C CA . LEU A 1 78 ? -34.882 5.050 26.329 1.00 87.31 78 LEU A CA 1
ATOM 640 C C . LEU A 1 78 ? -35.867 5.278 27.481 1.00 87.31 78 LEU A C 1
ATOM 642 O O . LEU A 1 78 ? -36.936 4.683 27.472 1.00 87.31 78 LEU A O 1
ATOM 646 N N . GLU A 1 79 ? -35.548 6.172 28.418 1.00 87.00 79 GLU A N 1
ATOM 647 C CA . GLU A 1 79 ? -36.424 6.513 29.548 1.00 87.00 79 GLU A CA 1
ATOM 648 C C . GLU A 1 79 ? -37.776 7.071 29.074 1.00 87.00 79 GLU A C 1
ATOM 650 O O . GLU A 1 79 ? -38.812 6.639 29.569 1.00 87.00 79 GLU A O 1
ATOM 655 N N . LYS A 1 80 ? -37.796 7.940 28.051 1.00 87.94 80 LYS A N 1
ATOM 656 C CA . LYS A 1 80 ? -39.053 8.414 27.440 1.00 87.94 80 LYS A CA 1
ATOM 657 C C . LYS A 1 80 ? -39.871 7.276 26.825 1.00 87.94 80 LYS A C 1
ATOM 659 O O . LYS A 1 80 ? -41.054 7.160 27.102 1.00 87.94 80 LYS A O 1
ATOM 664 N N . LYS A 1 81 ? -39.234 6.396 26.043 1.00 87.62 81 LYS A N 1
ATOM 665 C CA . LYS A 1 81 ? -39.919 5.246 25.422 1.00 87.62 81 LYS A CA 1
ATOM 666 C C . LYS A 1 81 ? -40.487 4.267 26.450 1.00 87.62 81 LYS A C 1
ATOM 668 O O . LYS A 1 81 ? -41.524 3.664 26.198 1.00 87.62 81 LYS A O 1
ATOM 673 N N . LEU A 1 82 ? -39.794 4.091 27.576 1.00 85.38 82 LEU A N 1
ATOM 674 C CA . LEU A 1 82 ? -40.252 3.248 28.678 1.00 85.38 82 LEU A CA 1
ATOM 675 C C . LEU A 1 82 ? -41.420 3.885 29.438 1.00 85.38 82 LEU A C 1
ATOM 677 O O . LEU A 1 82 ? -42.311 3.155 29.847 1.00 85.38 82 LEU A O 1
ATOM 681 N N . ALA A 1 83 ? -41.441 5.215 29.577 1.00 82.25 83 ALA A N 1
ATOM 682 C CA . ALA A 1 83 ? -42.560 5.941 30.178 1.00 82.25 83 ALA A CA 1
ATOM 683 C C . ALA A 1 83 ? -43.834 5.899 29.313 1.00 82.25 83 ALA A C 1
ATOM 685 O O . ALA A 1 83 ? -44.934 5.862 29.855 1.00 82.25 83 ALA A O 1
ATOM 686 N N . ASP A 1 84 ? -43.683 5.866 27.986 1.00 80.69 84 ASP A N 1
ATOM 687 C CA . ASP A 1 84 ? -44.800 5.774 27.035 1.00 80.69 84 ASP A CA 1
ATOM 688 C C . ASP A 1 84 ? -45.325 4.332 26.847 1.00 80.69 84 ASP A C 1
ATOM 690 O O . ASP A 1 84 ? -46.322 4.120 26.159 1.00 80.69 84 ASP A O 1
ATOM 694 N N . SER A 1 85 ? -44.651 3.327 27.419 1.00 76.19 85 SER A N 1
ATOM 695 C CA . SER A 1 85 ? -44.988 1.906 27.259 1.00 76.19 85 SER A CA 1
ATOM 696 C C . SER A 1 85 ? -45.577 1.326 28.551 1.00 76.19 85 SER A C 1
ATOM 698 O O . SER A 1 85 ? -45.064 1.582 29.637 1.00 76.19 85 SER A O 1
ATOM 700 N N . GLU A 1 86 ? -46.599 0.470 28.449 1.00 80.19 86 GLU A N 1
ATOM 701 C CA . GLU A 1 86 ? -47.215 -0.248 29.586 1.00 80.19 86 GLU A CA 1
ATOM 702 C C . GLU A 1 86 ? -46.339 -1.417 30.093 1.00 80.19 86 GLU A C 1
ATOM 704 O O . GLU A 1 86 ? -46.778 -2.560 30.193 1.00 80.19 86 GLU A O 1
ATOM 709 N N . VAL A 1 87 ? -45.060 -1.157 30.362 1.00 80.50 87 VAL A N 1
ATOM 710 C CA . VAL A 1 87 ? -44.107 -2.163 30.863 1.00 80.50 87 VAL A CA 1
ATOM 711 C C . VAL A 1 87 ? -44.031 -2.085 32.385 1.00 80.50 87 VAL A C 1
ATOM 713 O O . VAL A 1 87 ? -44.066 -0.989 32.945 1.00 80.50 87 VAL A O 1
ATOM 716 N N . SER A 1 88 ? -43.884 -3.225 33.067 1.00 85.94 88 SER A N 1
ATOM 717 C CA . SER A 1 88 ? -43.759 -3.244 34.530 1.00 85.94 88 SER A CA 1
ATOM 718 C C . SER A 1 88 ? -42.501 -2.506 35.013 1.00 85.94 88 SER A C 1
ATOM 720 O O . SER A 1 88 ? -41.478 -2.472 34.324 1.00 85.94 88 SER A O 1
ATOM 722 N N . GLU A 1 89 ? -42.530 -1.952 36.231 1.00 82.62 89 GLU A N 1
ATOM 723 C CA . GLU A 1 89 ? -41.363 -1.277 36.832 1.00 82.62 89 GLU A CA 1
ATOM 724 C C . GLU A 1 89 ? -40.126 -2.194 36.919 1.00 82.62 89 GLU A C 1
ATOM 726 O O . GLU A 1 89 ? -38.980 -1.742 36.822 1.00 82.62 89 GLU A O 1
ATOM 731 N N . GLU A 1 90 ? -40.339 -3.504 37.073 1.00 85.38 90 GLU A N 1
ATOM 732 C CA . GLU A 1 90 ? -39.268 -4.498 37.119 1.00 85.38 90 GLU A CA 1
ATOM 733 C C . GLU A 1 90 ? -38.608 -4.684 35.744 1.00 85.38 90 GLU A C 1
ATOM 735 O O . GLU A 1 90 ? -37.378 -4.686 35.628 1.00 85.38 90 GLU A O 1
ATOM 740 N N . GLU A 1 91 ? -39.402 -4.746 34.676 1.00 83.12 91 GLU A N 1
ATOM 741 C CA . GLU A 1 91 ? -38.900 -4.814 33.302 1.00 83.12 91 GLU A CA 1
ATOM 742 C C . GLU A 1 91 ? -38.227 -3.510 32.866 1.00 83.12 91 GLU A C 1
ATOM 744 O O . GLU A 1 91 ? -37.160 -3.560 32.250 1.00 83.12 91 GLU A O 1
ATOM 749 N N . GLN A 1 92 ? -38.766 -2.348 33.250 1.00 83.19 92 GLN A N 1
ATOM 750 C CA . GLN A 1 92 ? -38.115 -1.053 33.022 1.00 83.19 92 GLN A CA 1
ATOM 751 C C . GLN A 1 92 ? -36.716 -1.015 33.661 1.00 83.19 92 GLN A C 1
ATOM 753 O O . GLN A 1 92 ? -35.733 -0.652 33.004 1.00 83.19 92 GLN A O 1
ATOM 758 N N . ASN A 1 93 ? -36.591 -1.470 34.913 1.00 86.12 93 ASN A N 1
ATOM 759 C CA . ASN A 1 93 ? -35.307 -1.563 35.610 1.00 86.12 93 ASN A CA 1
ATOM 760 C C . ASN A 1 93 ? -34.336 -2.550 34.945 1.00 86.12 93 ASN A C 1
ATOM 762 O O . ASN A 1 93 ? -33.135 -2.274 34.849 1.00 86.12 93 ASN A O 1
ATOM 766 N N . ASN A 1 94 ? -34.830 -3.689 34.458 1.00 88.94 94 ASN A N 1
ATOM 767 C CA . ASN A 1 94 ? -34.007 -4.668 33.747 1.00 88.94 94 ASN A CA 1
ATOM 768 C C . ASN A 1 94 ? -33.480 -4.115 32.413 1.00 88.94 94 ASN A C 1
ATOM 770 O O . ASN A 1 94 ? -32.302 -4.303 32.088 1.00 88.94 94 ASN A O 1
ATOM 774 N N . ILE A 1 95 ? -34.308 -3.374 31.674 1.00 86.75 95 ILE A N 1
ATOM 775 C CA . ILE A 1 95 ? -33.933 -2.728 30.410 1.00 86.75 95 ILE A CA 1
ATOM 776 C C . ILE A 1 95 ? -32.886 -1.624 30.642 1.00 86.75 95 ILE A C 1
ATOM 778 O O . ILE A 1 95 ? -31.892 -1.553 29.912 1.00 86.75 95 ILE A O 1
ATOM 782 N N . LEU A 1 96 ? -33.036 -0.810 31.692 1.00 87.19 96 LEU A N 1
ATOM 783 C CA . LEU A 1 96 ? -32.040 0.204 32.060 1.00 87.19 96 LEU A CA 1
ATOM 784 C C . LEU A 1 96 ? -30.698 -0.426 32.460 1.00 87.19 96 LEU A C 1
ATOM 786 O O . LEU A 1 96 ? -29.650 -0.012 31.957 1.00 87.19 96 LEU A O 1
ATOM 790 N N . LYS A 1 97 ? -30.709 -1.482 33.287 1.00 88.56 97 LYS A N 1
ATOM 791 C CA . LYS A 1 97 ? -29.492 -2.241 33.634 1.00 88.56 97 LYS A CA 1
ATOM 792 C C . LYS A 1 97 ? -28.823 -2.848 32.400 1.00 88.56 97 LYS A C 1
ATOM 794 O O . LYS A 1 97 ? -27.593 -2.858 32.299 1.00 88.56 97 LYS A O 1
ATOM 799 N N . TYR A 1 98 ? -29.609 -3.339 31.441 1.00 87.94 98 TYR A N 1
ATOM 800 C CA . TYR A 1 98 ? -29.087 -3.847 30.175 1.00 87.94 98 TYR A CA 1
ATOM 801 C C . TYR A 1 98 ? -28.383 -2.747 29.366 1.00 87.94 98 TYR A C 1
ATOM 803 O O . TYR A 1 98 ? -27.266 -2.972 28.889 1.00 87.94 98 TYR A O 1
ATOM 811 N N . LEU A 1 99 ? -28.985 -1.555 29.257 1.00 87.50 99 LEU A N 1
ATOM 812 C CA . LEU A 1 99 ? -28.362 -0.401 28.600 1.00 87.50 99 LEU A CA 1
ATOM 813 C C . LEU A 1 99 ? -27.047 -0.014 29.290 1.00 87.50 99 LEU A C 1
ATOM 815 O O . LEU A 1 99 ? -26.039 0.187 28.617 1.00 87.50 99 LEU A O 1
ATOM 819 N N . GLU A 1 100 ? -27.020 0.053 30.622 1.00 87.25 100 GLU A N 1
ATOM 820 C CA . GLU A 1 100 ? -25.805 0.393 31.374 1.00 87.25 100 GLU A CA 1
ATOM 821 C C . GLU A 1 100 ? -24.674 -0.617 31.152 1.00 87.25 100 GLU A C 1
ATOM 823 O O . GLU A 1 100 ? -23.510 -0.228 30.977 1.00 87.25 100 GLU A O 1
ATOM 828 N N . ARG A 1 101 ? -25.007 -1.911 31.093 1.00 87.50 101 ARG A N 1
ATOM 829 C CA . ARG A 1 101 ? -24.049 -2.963 30.742 1.00 87.50 101 ARG A CA 1
ATOM 830 C C . ARG A 1 101 ? -23.521 -2.777 29.321 1.00 87.50 101 ARG A C 1
ATOM 832 O O . ARG A 1 101 ? -22.307 -2.808 29.129 1.00 87.50 101 ARG A O 1
ATOM 839 N N . LYS A 1 102 ? -24.400 -2.520 28.348 1.00 85.69 102 LYS A N 1
ATOM 840 C CA . LYS A 1 102 ? -24.017 -2.274 26.949 1.00 85.69 102 LYS A CA 1
ATOM 841 C C . LYS A 1 102 ? -23.146 -1.031 26.781 1.00 85.69 102 LYS A C 1
ATOM 843 O O . LYS A 1 102 ? -22.141 -1.097 26.083 1.00 85.69 102 LYS A O 1
ATOM 848 N N . GLU A 1 103 ? -23.459 0.066 27.463 1.00 84.81 103 GLU A N 1
ATOM 849 C CA . GLU A 1 103 ? -22.631 1.280 27.487 1.00 84.81 103 GLU A CA 1
ATOM 850 C C . GLU A 1 103 ? -21.253 1.010 28.110 1.00 84.81 103 GLU A C 1
ATOM 852 O O . GLU A 1 103 ? -20.228 1.507 27.643 1.00 84.81 103 GLU A O 1
ATOM 857 N N . THR A 1 104 ? -21.197 0.180 29.153 1.00 83.38 104 THR A N 1
ATOM 858 C CA . THR A 1 104 ? -19.932 -0.209 29.789 1.00 83.38 104 THR A CA 1
ATOM 859 C C . THR A 1 104 ? -19.080 -1.090 28.879 1.00 83.38 104 THR A C 1
ATOM 861 O O . THR A 1 104 ? -17.874 -0.857 28.769 1.00 83.38 104 THR A O 1
ATOM 864 N N . GLU A 1 105 ? -19.689 -2.062 28.198 1.00 82.00 105 GLU A N 1
ATOM 865 C CA . GLU A 1 105 ? -19.045 -2.874 27.159 1.00 82.00 105 GLU A CA 1
ATOM 866 C C . GLU A 1 105 ? -18.534 -1.990 26.014 1.00 82.00 105 GLU A C 1
ATOM 868 O O . GLU A 1 105 ? -17.365 -2.082 25.644 1.00 82.00 105 GLU A O 1
ATOM 873 N N . TYR A 1 106 ? -19.359 -1.061 25.528 1.00 75.25 106 TYR A N 1
ATOM 874 C CA . TYR A 1 106 ? -18.993 -0.112 24.479 1.00 75.25 106 TYR A CA 1
ATOM 875 C C . TYR A 1 106 ? -17.791 0.753 24.882 1.00 75.25 106 TYR A C 1
ATOM 877 O O . TYR A 1 106 ? -16.818 0.854 24.141 1.00 75.25 106 TYR A O 1
ATOM 885 N N . MET A 1 107 ? -17.783 1.309 26.098 1.00 74.31 107 MET A N 1
ATOM 886 C CA . MET A 1 107 ? -16.635 2.064 26.614 1.00 74.31 107 MET A CA 1
ATOM 887 C C . MET A 1 107 ? -15.382 1.209 26.827 1.00 74.31 107 MET A C 1
ATOM 889 O O . MET A 1 107 ? -14.277 1.753 26.830 1.00 74.31 107 MET A O 1
ATOM 893 N N . ARG A 1 108 ? -15.522 -0.093 27.103 1.00 73.06 108 ARG A N 1
ATOM 894 C CA . ARG A 1 108 ? -14.378 -1.014 27.191 1.00 73.06 108 ARG A CA 1
ATOM 895 C C . ARG A 1 108 ? -13.797 -1.275 25.806 1.00 73.06 108 ARG A C 1
ATOM 897 O O . ARG A 1 108 ? -12.585 -1.178 25.658 1.00 73.06 108 ARG A O 1
ATOM 904 N N . LEU A 1 109 ? -14.649 -1.504 24.808 1.00 64.88 109 LEU A N 1
ATOM 905 C CA . LEU A 1 109 ? -14.249 -1.655 23.407 1.00 64.88 109 LEU A CA 1
ATOM 906 C C . LEU A 1 109 ? -13.552 -0.391 22.885 1.00 64.88 109 LEU A C 1
ATOM 908 O O . LEU A 1 109 ? -12.461 -0.479 22.342 1.00 64.88 109 LEU A O 1
ATOM 912 N N . GLN A 1 110 ? -14.103 0.795 23.161 1.00 64.38 110 GLN A N 1
ATOM 913 C CA . GLN A 1 110 ? -13.490 2.086 22.806 1.00 64.38 110 GLN A CA 1
ATOM 914 C C . GLN A 1 110 ? -12.146 2.343 23.515 1.00 64.38 110 GLN A C 1
ATOM 916 O O . GLN A 1 110 ? -11.319 3.117 23.037 1.00 64.38 110 GLN A O 1
ATOM 921 N N . ARG A 1 111 ? -11.916 1.711 24.673 1.00 65.50 111 ARG A N 1
ATOM 922 C CA . ARG A 1 111 ? -10.645 1.793 25.410 1.00 65.50 111 ARG A CA 1
ATOM 923 C C . ARG A 1 111 ? -9.602 0.795 24.922 1.00 65.50 111 ARG A C 1
ATOM 925 O O . ARG A 1 111 ? -8.425 0.985 25.232 1.00 65.50 111 ARG A O 1
ATOM 932 N N . HIS A 1 112 ? -10.004 -0.240 24.190 1.00 63.62 112 HIS A N 1
ATOM 933 C CA . HIS A 1 112 ? -9.075 -1.202 23.624 1.00 63.62 112 HIS A CA 1
ATOM 934 C C . HIS A 1 112 ? -8.421 -0.585 22.387 1.00 63.62 112 HIS A C 1
ATOM 936 O O . HIS A 1 112 ? -8.936 -0.639 21.273 1.00 63.62 112 HIS A O 1
ATOM 942 N N . LYS A 1 113 ? -7.293 0.092 22.607 1.00 68.00 113 LYS A N 1
ATOM 943 C CA . LYS A 1 113 ? -6.430 0.521 21.512 1.00 68.00 113 LYS A CA 1
ATOM 944 C C . LYS A 1 113 ? -5.731 -0.718 20.977 1.00 68.00 113 LYS A C 1
ATOM 946 O O . LYS A 1 113 ? -4.916 -1.283 21.700 1.00 68.00 113 LYS A O 1
ATOM 951 N N . MET A 1 114 ? -6.053 -1.083 19.738 1.00 75.31 114 MET A N 1
ATOM 952 C CA . MET A 1 114 ? -5.336 -2.116 18.992 1.00 75.31 114 MET A CA 1
ATOM 953 C C . MET A 1 114 ? -3.829 -1.858 19.097 1.00 75.31 114 MET A C 1
ATOM 955 O O . MET A 1 114 ? -3.361 -0.748 18.817 1.00 75.31 114 MET A O 1
ATOM 959 N N . GLY A 1 115 ? -3.094 -2.865 19.546 1.00 82.88 115 GLY A N 1
ATOM 960 C CA . GLY A 1 115 ? -1.651 -2.844 19.723 1.00 82.88 115 GLY A CA 1
ATOM 961 C C . GLY A 1 115 ? -0.968 -3.945 18.922 1.00 82.88 115 GLY A C 1
ATOM 962 O O . GLY A 1 115 ? -1.608 -4.807 18.325 1.00 82.88 115 GLY A O 1
ATOM 963 N N . ALA A 1 116 ? 0.367 -3.937 18.925 1.00 85.69 116 ALA A N 1
ATOM 964 C CA . ALA A 1 116 ? 1.150 -4.970 18.244 1.00 85.69 116 ALA A CA 1
ATOM 965 C C . ALA A 1 116 ? 0.873 -6.372 18.816 1.00 85.69 116 ALA A C 1
ATOM 967 O O . ALA A 1 116 ? 0.904 -7.350 18.076 1.00 85.69 116 ALA A O 1
ATOM 968 N N . ASP A 1 117 ? 0.552 -6.453 20.110 1.00 88.56 117 ASP A N 1
ATOM 969 C CA . ASP A 1 117 ? 0.298 -7.706 20.824 1.00 88.56 117 ASP A CA 1
ATOM 970 C C . ASP A 1 117 ? -0.995 -8.410 20.390 1.00 88.56 117 ASP A C 1
ATOM 972 O O . ASP A 1 117 ? -1.129 -9.617 20.609 1.00 88.56 117 ASP A O 1
ATOM 976 N N . ASP A 1 118 ? -1.921 -7.701 19.740 1.00 89.62 118 ASP A N 1
ATOM 977 C CA . ASP A 1 118 ? -3.173 -8.270 19.222 1.00 89.62 118 ASP A CA 1
ATOM 978 C C . ASP A 1 118 ? -2.958 -9.060 17.922 1.00 89.62 118 ASP A C 1
ATOM 980 O O . ASP A 1 118 ? -3.841 -9.794 17.471 1.00 89.62 118 ASP A O 1
ATOM 984 N N . PHE A 1 119 ? -1.762 -8.957 17.340 1.00 93.56 119 PHE A N 1
ATOM 985 C CA . PHE A 1 119 ? -1.383 -9.621 16.104 1.00 93.56 119 PHE A CA 1
ATOM 986 C C . PHE A 1 119 ? -0.281 -10.649 16.356 1.00 93.56 119 PHE A C 1
ATOM 988 O O . PHE A 1 119 ? 0.739 -10.385 16.989 1.00 93.56 119 PHE A O 1
ATOM 995 N N . GLU A 1 120 ? -0.470 -11.846 15.823 1.00 94.88 120 GLU A N 1
ATOM 996 C CA . GLU A 1 120 ? 0.554 -12.875 15.737 1.00 94.88 120 GLU A CA 1
ATOM 997 C C . GLU A 1 120 ? 1.353 -12.683 14.436 1.00 94.88 120 GLU A C 1
ATOM 999 O O . GLU A 1 120 ? 0.789 -12.821 13.346 1.00 94.88 120 GLU A O 1
ATOM 1004 N N . PRO A 1 121 ? 2.649 -12.333 14.497 1.00 94.00 121 PRO A N 1
ATOM 1005 C CA . PRO A 1 121 ? 3.475 -12.216 13.303 1.00 94.00 121 PRO A CA 1
ATOM 1006 C C . PRO A 1 121 ? 3.775 -13.606 12.729 1.00 94.00 121 PRO A C 1
ATOM 1008 O O . PRO A 1 121 ? 4.213 -14.495 13.453 1.00 94.00 121 PRO A O 1
ATOM 1011 N N . LEU A 1 122 ? 3.587 -13.774 11.420 1.00 93.94 122 LEU A N 1
ATOM 1012 C CA . LEU A 1 122 ? 3.827 -15.029 10.708 1.00 93.94 122 LEU A CA 1
ATOM 1013 C C . LEU A 1 122 ? 5.146 -14.968 9.925 1.00 93.94 122 LEU A C 1
ATOM 1015 O O . LEU A 1 122 ? 6.189 -15.400 10.409 1.00 93.94 122 LEU A O 1
ATOM 1019 N N . THR A 1 123 ? 5.128 -14.408 8.715 1.00 93.44 123 THR A N 1
ATOM 1020 C CA . THR A 1 123 ? 6.262 -14.461 7.778 1.00 93.44 123 THR A CA 1
ATOM 1021 C C . THR A 1 123 ? 6.621 -13.073 7.273 1.00 93.44 123 THR A C 1
ATOM 1023 O O . THR A 1 123 ? 5.742 -12.265 6.987 1.00 93.44 123 THR A O 1
ATOM 1026 N N . VAL A 1 124 ? 7.919 -12.787 7.148 1.00 92.12 124 VAL A N 1
ATOM 1027 C CA . VAL A 1 124 ? 8.416 -11.553 6.521 1.00 92.12 124 VAL A CA 1
ATOM 1028 C C . VAL A 1 124 ? 8.249 -11.664 5.009 1.00 92.12 124 VAL A C 1
ATOM 1030 O O . VAL A 1 124 ? 8.799 -12.581 4.406 1.00 92.12 124 VAL A O 1
ATOM 1033 N N . ILE A 1 125 ? 7.517 -10.724 4.413 1.00 87.69 125 ILE A N 1
ATOM 1034 C CA . ILE A 1 125 ? 7.260 -10.672 2.965 1.00 87.69 125 ILE A CA 1
ATOM 1035 C C . ILE A 1 125 ? 8.026 -9.556 2.260 1.00 87.69 125 ILE A C 1
ATOM 1037 O O . ILE A 1 125 ? 8.275 -9.658 1.068 1.00 87.69 125 ILE A O 1
ATOM 1041 N N . GLY A 1 126 ? 8.462 -8.524 2.985 1.00 81.75 126 GLY A N 1
ATOM 1042 C CA . GLY A 1 126 ? 9.237 -7.432 2.401 1.00 81.75 126 GLY A CA 1
ATOM 1043 C C . GLY A 1 126 ? 10.175 -6.787 3.410 1.00 81.75 126 GLY A C 1
ATOM 1044 O O . GLY A 1 126 ? 9.873 -6.714 4.600 1.00 81.75 126 GLY A O 1
ATOM 1045 N N . LYS A 1 127 ? 11.322 -6.299 2.938 1.00 80.00 127 LYS A N 1
ATOM 1046 C CA . LYS A 1 127 ? 12.255 -5.482 3.724 1.00 80.00 127 LYS A CA 1
ATOM 1047 C C . LYS A 1 127 ? 12.452 -4.161 2.997 1.00 80.00 127 LYS A C 1
ATOM 1049 O O . LYS A 1 127 ? 12.932 -4.149 1.873 1.00 80.00 127 LYS A O 1
ATOM 1054 N N . GLY A 1 128 ? 12.059 -3.070 3.640 1.00 73.31 128 GLY A N 1
ATOM 1055 C CA . GLY A 1 128 ? 12.207 -1.717 3.118 1.00 73.31 128 GLY A CA 1
ATOM 1056 C C . GLY A 1 128 ? 13.341 -0.958 3.803 1.00 73.31 128 GLY A C 1
ATOM 1057 O O . GLY A 1 128 ? 13.956 -1.429 4.760 1.00 73.31 128 GLY A O 1
ATOM 1058 N N . ALA A 1 129 ? 13.583 0.274 3.356 1.00 70.81 129 ALA A N 1
ATOM 1059 C CA . ALA A 1 129 ? 14.630 1.132 3.918 1.00 70.81 129 ALA A CA 1
ATOM 1060 C C . ALA A 1 129 ? 14.409 1.492 5.403 1.00 70.81 129 ALA A C 1
ATOM 1062 O O . ALA A 1 129 ? 15.372 1.722 6.133 1.00 70.81 129 ALA A O 1
ATOM 1063 N N . PHE A 1 130 ? 13.150 1.539 5.851 1.00 76.19 130 PHE A N 1
ATOM 1064 C CA . PHE A 1 130 ? 12.764 1.984 7.198 1.00 76.19 130 PHE A CA 1
ATOM 1065 C C . PHE A 1 130 ? 12.270 0.851 8.100 1.00 76.19 130 PHE A C 1
ATOM 1067 O O . PHE A 1 130 ? 11.910 1.102 9.251 1.00 76.19 130 PHE A O 1
ATOM 1074 N N . GLY A 1 131 ? 12.223 -0.384 7.600 1.00 84.25 131 GLY A N 1
ATOM 1075 C CA . GLY A 1 131 ? 11.656 -1.500 8.340 1.00 84.25 131 GLY A CA 1
ATOM 1076 C C . GLY A 1 131 ? 11.276 -2.677 7.455 1.00 84.25 131 GLY A C 1
ATOM 1077 O O . GLY A 1 131 ? 11.934 -2.959 6.459 1.00 84.25 131 GLY A O 1
ATOM 1078 N N . GLU A 1 132 ? 10.223 -3.387 7.829 1.00 89.38 132 GLU A N 1
ATOM 1079 C CA . GLU A 1 132 ? 9.828 -4.636 7.179 1.00 89.38 132 GLU A CA 1
ATOM 1080 C C . GLU A 1 132 ? 8.309 -4.780 7.112 1.00 89.38 132 GLU A C 1
ATOM 1082 O O . GLU A 1 132 ? 7.574 -4.216 7.923 1.00 89.38 132 GLU A O 1
ATOM 1087 N N . VAL A 1 133 ? 7.848 -5.565 6.147 1.00 91.31 133 VAL A N 1
ATOM 1088 C CA . VAL A 1 133 ? 6.452 -5.960 5.988 1.00 91.31 133 VAL A CA 1
ATOM 1089 C C . VAL A 1 133 ? 6.343 -7.439 6.330 1.00 91.31 133 VAL A C 1
ATOM 1091 O O . VAL A 1 133 ? 7.094 -8.266 5.805 1.00 91.31 133 VAL A O 1
ATOM 1094 N N . ARG A 1 134 ? 5.416 -7.780 7.224 1.00 94.25 134 ARG A N 1
ATOM 1095 C CA . ARG A 1 134 ? 5.150 -9.154 7.657 1.00 94.25 134 ARG A CA 1
ATOM 1096 C C . ARG A 1 134 ? 3.686 -9.496 7.477 1.00 94.25 134 ARG A C 1
ATOM 1098 O O . ARG A 1 134 ? 2.829 -8.669 7.755 1.00 94.25 134 ARG A O 1
ATOM 1105 N N . ILE A 1 135 ? 3.397 -10.730 7.100 1.00 95.19 135 ILE A N 1
ATOM 1106 C CA . ILE A 1 135 ? 2.056 -11.286 7.260 1.00 95.19 135 ILE A CA 1
ATOM 1107 C C . ILE A 1 135 ? 1.815 -11.460 8.758 1.00 95.19 135 ILE A C 1
ATOM 1109 O O . ILE A 1 135 ? 2.684 -11.972 9.469 1.00 95.19 135 ILE A O 1
ATOM 1113 N N . CYS A 1 136 ? 0.651 -11.052 9.241 1.00 95.62 136 CYS A N 1
ATOM 1114 C CA . CYS A 1 136 ? 0.219 -11.291 10.608 1.00 95.62 136 CYS A CA 1
ATOM 1115 C C . CYS A 1 136 ? -1.212 -11.829 10.649 1.00 95.62 136 CYS A C 1
ATOM 1117 O O . CYS A 1 136 ? -1.997 -11.639 9.721 1.00 95.62 136 CYS A O 1
ATOM 1119 N N . ARG A 1 137 ? -1.539 -12.514 11.743 1.00 95.94 137 ARG A N 1
ATOM 1120 C CA . ARG A 1 137 ? -2.885 -12.983 12.059 1.00 95.94 137 ARG A CA 1
ATOM 1121 C C . ARG A 1 137 ? -3.413 -12.199 13.249 1.00 95.94 137 ARG A C 1
ATOM 1123 O O . ARG A 1 137 ? -2.763 -12.148 14.287 1.00 95.94 137 ARG A O 1
ATOM 1130 N N . GLU A 1 138 ? -4.582 -11.595 13.122 1.00 94.31 138 GLU A N 1
ATOM 1131 C CA . GLU A 1 138 ? -5.264 -10.985 14.263 1.00 94.31 138 GLU A CA 1
ATOM 1132 C C . GLU A 1 138 ? -5.772 -12.084 15.205 1.00 94.31 138 GLU A C 1
ATOM 1134 O O . GLU A 1 138 ? -6.481 -12.997 14.780 1.00 94.31 138 GLU A O 1
ATOM 1139 N N . LYS A 1 139 ? -5.408 -12.017 16.490 1.00 91.81 139 LYS A N 1
ATOM 1140 C CA . LYS A 1 139 ? -5.702 -13.081 17.467 1.00 91.81 139 LYS A CA 1
ATOM 1141 C C . LYS A 1 139 ? -7.192 -13.215 17.786 1.00 91.81 139 LYS A C 1
ATOM 1143 O O . LYS A 1 139 ? -7.647 -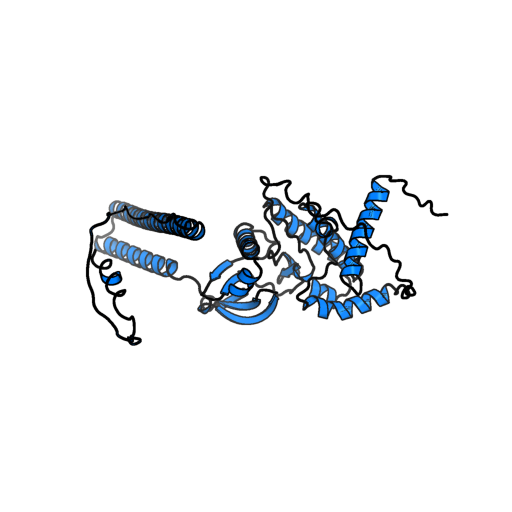14.307 18.106 1.00 91.81 139 LYS A O 1
ATOM 1148 N N . SER A 1 140 ? -7.939 -12.115 17.723 1.00 88.25 140 SER A N 1
ATOM 1149 C CA . SER A 1 140 ? -9.367 -12.066 18.060 1.00 88.25 140 SER A CA 1
ATOM 1150 C C . SER A 1 140 ? -10.252 -12.664 16.963 1.00 88.25 140 SER A C 1
ATOM 1152 O O . SER A 1 140 ? -11.201 -13.383 17.266 1.00 88.25 140 SER A O 1
ATOM 1154 N N . THR 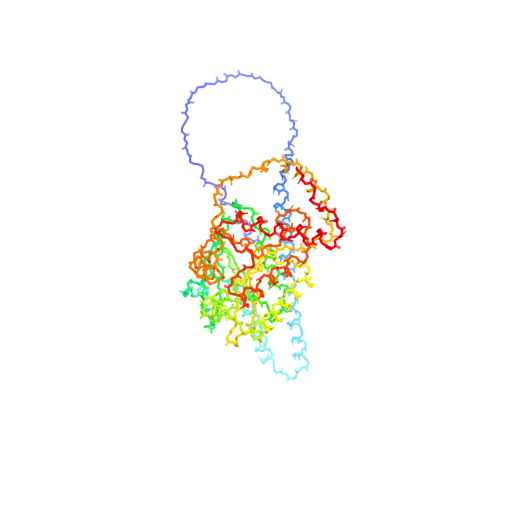A 1 141 ? -9.950 -12.371 15.696 1.00 90.19 141 THR A N 1
ATOM 1155 C CA . THR A 1 141 ? -10.774 -12.753 14.537 1.00 90.19 141 THR A CA 1
ATOM 1156 C C . THR A 1 141 ? -10.194 -13.924 13.747 1.00 90.19 141 THR A C 1
ATOM 1158 O O . THR A 1 141 ? -10.924 -14.603 13.031 1.00 90.19 141 THR A O 1
ATOM 1161 N N . GLY A 1 142 ? -8.884 -14.164 13.845 1.00 90.88 142 GLY A N 1
ATOM 1162 C CA . GLY A 1 142 ? -8.160 -15.109 12.998 1.00 90.88 142 GLY A CA 1
ATOM 1163 C C . GLY A 1 142 ? -7.877 -14.597 11.580 1.00 90.88 142 GLY A C 1
ATOM 1164 O O . GLY A 1 142 ? -7.308 -15.348 10.784 1.00 90.88 142 GLY A O 1
ATOM 1165 N N . ASN A 1 143 ? -8.240 -13.348 11.262 1.00 92.44 143 ASN A N 1
ATOM 1166 C CA . ASN A 1 143 ? -8.037 -12.753 9.943 1.00 92.44 143 ASN A CA 1
ATOM 1167 C C . ASN A 1 143 ? -6.553 -12.496 9.654 1.00 92.44 143 ASN A C 1
ATOM 1169 O O . ASN A 1 143 ? -5.766 -12.202 10.557 1.00 92.44 143 ASN A O 1
ATOM 1173 N N . ILE A 1 144 ? -6.184 -12.596 8.376 1.00 95.31 144 ILE A N 1
ATOM 1174 C CA . ILE A 1 144 ? -4.814 -12.412 7.894 1.00 95.31 144 ILE A CA 1
ATOM 1175 C C . ILE A 1 144 ? -4.646 -11.011 7.309 1.00 95.31 144 ILE A C 1
ATOM 1177 O O . ILE A 1 144 ? -5.457 -10.575 6.493 1.00 95.31 144 ILE A O 1
ATOM 1181 N N . TYR A 1 145 ? -3.557 -10.346 7.685 1.00 95.50 145 TYR A N 1
ATOM 1182 C CA . TYR A 1 145 ? -3.220 -8.992 7.257 1.00 95.50 145 TYR A CA 1
ATOM 1183 C C . TYR A 1 145 ? -1.737 -8.873 6.898 1.00 95.50 145 TYR A C 1
ATOM 1185 O O . TYR A 1 145 ? -0.916 -9.715 7.270 1.00 95.50 145 TYR A O 1
ATOM 1193 N N . ALA A 1 146 ? -1.386 -7.795 6.199 1.00 95.12 146 ALA A N 1
ATOM 1194 C CA . ALA A 1 146 ? -0.010 -7.362 6.008 1.00 95.12 146 ALA A CA 1
ATOM 1195 C C . ALA A 1 146 ? 0.305 -6.215 6.982 1.00 95.12 146 ALA A C 1
ATOM 1197 O O . ALA A 1 146 ? -0.280 -5.138 6.917 1.00 95.12 146 ALA A O 1
ATOM 1198 N N . MET A 1 147 ? 1.249 -6.436 7.891 1.00 94.06 147 MET A N 1
ATOM 1199 C CA . MET A 1 147 ? 1.735 -5.452 8.852 1.00 94.06 147 MET A CA 1
ATOM 1200 C C . MET A 1 147 ? 3.049 -4.841 8.361 1.00 94.06 147 MET A C 1
ATOM 1202 O O . MET A 1 147 ? 4.083 -5.512 8.346 1.00 94.06 147 MET A O 1
ATOM 1206 N N . LYS A 1 148 ? 3.035 -3.548 8.024 1.00 91.94 148 LYS A N 1
ATOM 1207 C CA . LYS A 1 148 ? 4.248 -2.761 7.746 1.00 91.94 148 LYS A CA 1
ATOM 1208 C C . LYS A 1 148 ? 4.742 -2.144 9.053 1.00 91.94 148 LYS A C 1
ATOM 1210 O O . LYS A 1 148 ? 4.070 -1.297 9.642 1.00 91.94 148 LYS A O 1
ATOM 1215 N N . LYS A 1 149 ? 5.903 -2.607 9.521 1.00 92.19 149 LYS A N 1
ATOM 1216 C CA . LYS A 1 149 ? 6.577 -2.171 10.750 1.00 92.19 149 LYS A CA 1
ATOM 1217 C C . LYS A 1 149 ? 7.716 -1.221 10.390 1.00 92.19 149 LYS A C 1
ATOM 1219 O O . LYS A 1 149 ? 8.693 -1.638 9.773 1.00 92.19 149 LYS A O 1
ATOM 1224 N N . LEU A 1 150 ? 7.608 0.041 10.797 1.00 89.81 150 LEU A N 1
ATOM 1225 C CA . LEU A 1 150 ? 8.535 1.125 10.452 1.00 89.81 150 LEU A CA 1
ATOM 1226 C C . LEU A 1 150 ? 9.247 1.649 11.702 1.00 89.81 150 LEU A C 1
ATOM 1228 O O . LEU A 1 150 ? 8.603 1.962 12.700 1.00 89.81 150 LEU A O 1
ATOM 1232 N N . LYS A 1 151 ? 10.576 1.769 11.665 1.00 90.19 151 LYS A N 1
ATOM 1233 C CA . LYS A 1 151 ? 11.388 2.212 12.807 1.00 90.19 151 LYS A CA 1
ATOM 1234 C C . LYS A 1 151 ? 11.439 3.738 12.894 1.00 90.19 151 LYS A C 1
ATOM 1236 O O . LYS A 1 151 ? 11.987 4.401 12.011 1.00 90.19 151 LYS A O 1
ATOM 1241 N N . LYS A 1 152 ? 10.945 4.311 13.998 1.00 89.62 152 LYS A N 1
ATOM 1242 C CA . LYS A 1 152 ? 10.822 5.774 14.161 1.00 89.62 152 LYS A CA 1
ATOM 1243 C C . LYS A 1 152 ? 12.164 6.498 14.140 1.00 89.62 152 LYS A C 1
ATOM 1245 O O . LYS A 1 152 ? 12.284 7.558 13.529 1.00 89.62 152 LYS A O 1
ATOM 1250 N N . SER A 1 153 ? 13.180 5.930 14.788 1.00 88.12 153 SER A N 1
ATOM 1251 C CA . SER A 1 153 ? 14.520 6.528 14.824 1.00 88.12 153 SER A CA 1
ATOM 1252 C C . SER A 1 153 ? 15.157 6.614 13.435 1.00 88.12 153 SER A C 1
ATOM 1254 O O . SER A 1 153 ? 15.817 7.605 13.132 1.00 88.12 153 SER A O 1
ATOM 1256 N N . GLU A 1 154 ? 14.897 5.635 12.563 1.00 84.62 154 GLU A N 1
ATOM 1257 C CA . GLU A 1 154 ? 15.402 5.631 11.187 1.00 84.62 154 GLU A CA 1
ATOM 1258 C C . GLU A 1 154 ? 14.710 6.693 10.324 1.00 84.62 154 GLU A C 1
ATOM 1260 O O . GLU A 1 154 ? 15.372 7.411 9.570 1.00 84.62 154 GLU A O 1
ATOM 1265 N N . MET A 1 155 ? 13.393 6.847 10.485 1.00 82.56 155 MET A N 1
ATOM 1266 C CA . MET A 1 155 ? 12.610 7.879 9.799 1.00 82.56 155 MET A CA 1
ATOM 1267 C C . MET A 1 155 ? 13.060 9.293 10.182 1.00 82.56 155 MET A C 1
ATOM 1269 O O . MET A 1 155 ? 13.213 10.151 9.311 1.00 82.56 155 MET A O 1
ATOM 1273 N N . LEU A 1 156 ? 13.294 9.531 11.478 1.00 84.75 156 LEU A N 1
ATOM 1274 C CA . LEU A 1 156 ? 13.772 10.817 11.993 1.00 84.75 156 LEU A CA 1
ATOM 1275 C C . LEU A 1 156 ? 15.177 11.135 11.483 1.00 84.75 156 LEU A C 1
ATOM 1277 O O . LEU A 1 156 ? 15.413 12.235 10.993 1.00 84.75 156 LEU A O 1
ATOM 1281 N N . ARG A 1 157 ? 16.090 10.157 11.538 1.00 82.12 157 ARG A N 1
ATOM 1282 C CA . ARG A 1 157 ? 17.477 10.316 11.078 1.00 82.12 157 ARG A CA 1
ATOM 1283 C C . ARG A 1 157 ? 17.566 10.707 9.602 1.00 82.12 157 ARG A C 1
ATOM 1285 O O . ARG A 1 157 ? 18.455 11.463 9.230 1.00 82.12 157 ARG A O 1
ATOM 1292 N N . ARG A 1 158 ? 16.657 10.193 8.769 1.00 78.50 158 ARG A N 1
ATOM 1293 C CA . ARG A 1 158 ? 16.612 10.462 7.321 1.00 78.50 158 ARG A CA 1
ATOM 1294 C C . ARG A 1 158 ? 15.703 11.632 6.933 1.00 78.50 158 ARG A C 1
ATOM 1296 O O . ARG A 1 158 ? 15.615 11.944 5.752 1.00 78.50 158 ARG A O 1
ATOM 1303 N N . GLY A 1 159 ? 15.017 12.258 7.892 1.00 76.88 159 GLY A N 1
ATOM 1304 C CA . GLY A 1 159 ? 14.123 13.391 7.635 1.00 76.88 159 GLY A CA 1
ATOM 1305 C C . GLY A 1 159 ? 12.867 13.050 6.822 1.00 76.88 159 GLY A C 1
ATOM 1306 O O . GLY A 1 159 ? 12.295 13.939 6.206 1.00 76.88 159 GLY A O 1
ATOM 1307 N N . GLN A 1 160 ? 12.416 11.790 6.809 1.00 75.44 160 GLN A N 1
ATOM 1308 C CA . GLN A 1 160 ? 11.297 11.327 5.964 1.00 75.44 160 GLN A CA 1
ATOM 1309 C C . GLN A 1 160 ? 9.978 11.122 6.728 1.00 75.44 160 GLN A C 1
ATOM 1311 O O . GLN A 1 160 ? 9.112 10.350 6.323 1.00 75.44 160 GLN A O 1
ATOM 1316 N N . VAL A 1 161 ? 9.803 11.807 7.859 1.00 79.50 161 VAL A N 1
ATOM 1317 C CA . VAL A 1 161 ? 8.588 11.677 8.682 1.00 79.50 161 VAL A CA 1
ATOM 1318 C C . VAL A 1 161 ? 7.340 12.151 7.934 1.00 79.50 161 VAL A C 1
ATOM 1320 O O . VAL A 1 161 ? 6.289 11.524 8.046 1.00 79.50 161 VAL A O 1
ATOM 1323 N N . GLU A 1 162 ? 7.453 13.228 7.156 1.00 76.62 162 GLU A N 1
ATOM 1324 C CA . GLU A 1 162 ? 6.330 13.764 6.379 1.00 76.62 162 GLU A CA 1
ATOM 1325 C C . GLU A 1 162 ? 5.877 12.795 5.281 1.00 76.62 162 GLU A C 1
ATOM 1327 O O . GLU A 1 162 ? 4.678 12.637 5.075 1.00 76.62 162 GLU A O 1
ATOM 1332 N N . HIS A 1 163 ? 6.803 12.056 4.664 1.00 73.31 163 HIS A N 1
ATOM 1333 C CA . HIS A 1 163 ? 6.466 11.039 3.667 1.00 73.31 163 HIS A CA 1
ATOM 1334 C C . HIS A 1 163 ? 5.615 9.905 4.252 1.00 73.31 163 HIS A C 1
ATOM 1336 O O . HIS A 1 163 ? 4.595 9.534 3.685 1.00 73.31 163 HIS A O 1
ATOM 1342 N N . VAL A 1 164 ? 5.977 9.400 5.434 1.00 78.75 164 VAL A N 1
ATOM 1343 C CA . VAL A 1 164 ? 5.214 8.321 6.085 1.00 78.75 164 VAL A CA 1
ATOM 1344 C C . VAL A 1 164 ? 3.847 8.808 6.577 1.00 78.75 164 VAL A C 1
ATOM 1346 O O . VAL A 1 164 ? 2.870 8.059 6.570 1.00 78.75 164 VAL A O 1
ATOM 1349 N N . LYS A 1 165 ? 3.743 10.075 6.997 1.00 80.69 165 LYS A N 1
ATOM 1350 C CA . LYS A 1 165 ? 2.442 10.679 7.314 1.00 80.69 165 LYS A CA 1
ATOM 1351 C C . LYS A 1 165 ? 1.570 10.812 6.068 1.00 80.69 165 LYS A C 1
ATOM 1353 O O . LYS A 1 165 ? 0.381 10.523 6.167 1.00 80.69 165 LYS A O 1
ATOM 1358 N N . ALA A 1 166 ? 2.148 11.224 4.938 1.00 77.38 166 ALA A N 1
ATOM 1359 C CA . ALA A 1 166 ? 1.444 11.320 3.665 1.00 77.38 166 ALA A CA 1
ATOM 1360 C C . ALA A 1 166 ? 0.933 9.945 3.211 1.00 77.38 166 ALA A C 1
ATOM 1362 O O . ALA A 1 166 ? -0.249 9.828 2.912 1.00 77.38 166 ALA A O 1
ATOM 1363 N N . GLU A 1 167 ? 1.766 8.899 3.278 1.00 82.38 167 GLU A N 1
ATOM 1364 C CA . GLU A 1 167 ? 1.361 7.510 2.998 1.00 82.38 167 GLU A CA 1
ATOM 1365 C C . GLU A 1 167 ? 0.156 7.092 3.850 1.00 82.38 167 GLU A C 1
ATOM 1367 O O . GLU A 1 167 ? -0.857 6.636 3.324 1.00 82.38 167 GLU A O 1
ATOM 1372 N N . ARG A 1 168 ? 0.230 7.292 5.172 1.00 83.44 168 ARG A N 1
ATOM 1373 C CA . ARG A 1 168 ? -0.871 6.946 6.081 1.00 83.44 168 ARG A CA 1
ATOM 1374 C C . ARG A 1 168 ? -2.147 7.729 5.764 1.00 83.44 168 ARG A C 1
ATOM 1376 O O . ARG A 1 168 ? -3.229 7.162 5.852 1.00 83.44 168 ARG A O 1
ATOM 1383 N N . ASN A 1 169 ? -2.031 9.027 5.486 1.00 83.62 169 ASN A N 1
ATOM 1384 C CA . ASN A 1 169 ? -3.190 9.874 5.214 1.00 83.62 169 ASN A CA 1
ATOM 1385 C C . ASN A 1 169 ? -3.852 9.484 3.888 1.00 83.62 169 ASN A C 1
ATOM 1387 O O . ASN A 1 169 ? -5.056 9.266 3.884 1.00 83.62 169 ASN A O 1
ATOM 1391 N N . LEU A 1 170 ? -3.074 9.281 2.819 1.00 83.81 170 LEU A N 1
ATOM 1392 C CA . LEU A 1 170 ? -3.575 8.805 1.526 1.00 83.81 170 LEU A CA 1
ATOM 1393 C C . LEU A 1 170 ? -4.329 7.487 1.692 1.00 83.81 170 LEU A C 1
ATOM 1395 O O . LEU A 1 170 ? -5.478 7.376 1.284 1.00 83.81 170 LEU A O 1
ATOM 1399 N N . LEU A 1 171 ? -3.716 6.510 2.358 1.00 84.56 171 LEU A N 1
ATOM 1400 C CA . LEU A 1 171 ? -4.330 5.205 2.597 1.00 84.56 171 LEU A CA 1
ATOM 1401 C C . LEU A 1 171 ? -5.594 5.259 3.475 1.00 84.56 171 LEU A C 1
ATOM 1403 O O . LEU A 1 171 ? -6.400 4.332 3.443 1.00 84.56 171 LEU A O 1
ATOM 1407 N N . ALA A 1 172 ? -5.747 6.300 4.295 1.00 83.50 172 ALA A N 1
ATOM 1408 C CA . ALA A 1 172 ? -6.927 6.503 5.131 1.00 83.50 172 ALA A CA 1
ATOM 1409 C C . ALA A 1 172 ? -8.032 7.308 4.425 1.00 83.50 172 ALA A C 1
ATOM 1411 O O . ALA A 1 172 ? -9.199 7.167 4.781 1.00 83.50 172 ALA A O 1
ATOM 1412 N N . GLU A 1 173 ? -7.667 8.167 3.471 1.00 81.69 173 GLU A N 1
ATOM 1413 C CA . GLU A 1 173 ? -8.580 9.044 2.729 1.00 81.69 173 GLU A CA 1
ATOM 1414 C C . GLU A 1 173 ? -9.107 8.385 1.451 1.00 81.69 173 GLU A C 1
ATOM 1416 O O . GLU A 1 173 ? -10.270 8.576 1.097 1.00 81.69 173 GLU A O 1
ATOM 1421 N N . VAL A 1 174 ? -8.270 7.607 0.762 1.00 80.44 174 VAL A N 1
ATOM 1422 C CA . VAL A 1 174 ? -8.594 7.033 -0.544 1.00 80.44 174 VAL A CA 1
ATOM 1423 C C . VAL A 1 174 ? -9.165 5.625 -0.376 1.00 80.44 174 VAL A C 1
ATOM 1425 O O . VAL A 1 174 ? -8.427 4.662 -0.176 1.00 80.44 174 VAL A O 1
ATOM 1428 N N . ASP A 1 175 ? -10.486 5.493 -0.509 1.00 80.00 175 ASP A N 1
ATOM 1429 C CA . ASP A 1 175 ? -11.169 4.194 -0.581 1.00 80.00 175 ASP A CA 1
ATOM 1430 C C . ASP A 1 175 ? -11.420 3.826 -2.049 1.00 80.00 175 ASP A C 1
ATOM 1432 O O . ASP A 1 175 ? -12.367 4.295 -2.683 1.00 80.00 175 ASP A O 1
ATOM 1436 N N . SER A 1 176 ? -10.521 3.025 -2.619 1.00 86.31 176 SER A N 1
ATOM 1437 C CA . SER A 1 176 ? -10.591 2.575 -4.010 1.00 86.31 176 SER A CA 1
ATOM 1438 C C . SER A 1 176 ? -10.204 1.109 -4.116 1.00 86.31 176 SER A C 1
ATOM 1440 O O . SER A 1 176 ? -9.230 0.665 -3.511 1.00 86.31 176 SER A O 1
ATOM 1442 N N . ASN A 1 177 ? -10.927 0.353 -4.945 1.00 88.94 177 ASN A N 1
ATOM 1443 C CA . ASN A 1 177 ? -10.651 -1.070 -5.155 1.00 88.94 177 ASN A CA 1
ATOM 1444 C C . ASN A 1 177 ? -9.257 -1.324 -5.750 1.00 88.94 177 ASN A C 1
ATOM 1446 O O . ASN A 1 177 ? -8.705 -2.397 -5.527 1.00 88.94 177 ASN A O 1
ATOM 1450 N N . CYS A 1 178 ? -8.688 -0.338 -6.453 1.00 90.69 178 CYS A N 1
ATOM 1451 C CA . CYS A 1 178 ? -7.380 -0.415 -7.108 1.00 90.69 178 CYS A CA 1
ATOM 1452 C C . CYS A 1 178 ? -6.212 0.011 -6.197 1.00 90.69 178 CYS A C 1
ATOM 1454 O O . CYS A 1 178 ? -5.076 0.096 -6.656 1.00 90.69 178 CYS A O 1
ATOM 1456 N N . ILE A 1 179 ? -6.468 0.319 -4.922 1.00 91.69 179 ILE A N 1
ATOM 1457 C CA . ILE A 1 179 ? -5.458 0.717 -3.933 1.00 91.69 179 ILE A CA 1
ATOM 1458 C C . ILE A 1 179 ? -5.505 -0.265 -2.761 1.00 91.69 179 ILE A C 1
ATOM 1460 O O . ILE A 1 179 ? -6.568 -0.776 -2.405 1.00 91.69 179 ILE A O 1
ATOM 1464 N N . VAL A 1 180 ? -4.341 -0.559 -2.177 1.00 92.12 180 VAL A N 1
ATOM 1465 C CA . VAL A 1 180 ? -4.248 -1.377 -0.962 1.00 92.12 180 VAL A CA 1
ATOM 1466 C C . VAL A 1 180 ? -4.999 -0.704 0.182 1.00 92.12 180 VAL A C 1
ATOM 1468 O O . VAL A 1 180 ? -4.708 0.428 0.557 1.00 92.12 180 VAL A O 1
ATOM 1471 N N . LYS A 1 181 ? -5.929 -1.430 0.794 1.00 90.75 181 LYS A N 1
ATOM 1472 C CA . LYS A 1 181 ? -6.706 -0.956 1.936 1.00 90.75 181 LYS A CA 1
ATOM 1473 C C . LYS A 1 181 ? -5.889 -0.938 3.225 1.00 90.75 181 LYS A C 1
ATOM 1475 O O . LYS A 1 181 ? -5.314 -1.954 3.624 1.00 90.75 181 LYS A O 1
ATOM 1480 N N . LEU A 1 182 ? -5.924 0.191 3.933 1.00 90.69 182 LEU A N 1
ATOM 1481 C CA . LEU A 1 182 ? -5.457 0.320 5.315 1.00 90.69 182 LEU A CA 1
ATOM 1482 C C . LEU A 1 182 ? -6.629 0.115 6.281 1.00 90.69 182 LEU A C 1
ATOM 1484 O O . LEU A 1 182 ? -7.607 0.855 6.253 1.00 90.69 182 LEU A O 1
ATOM 1488 N N . TYR A 1 183 ? -6.521 -0.874 7.166 1.00 88.31 183 TYR A N 1
ATOM 1489 C CA . TYR A 1 183 ? -7.528 -1.135 8.198 1.00 88.31 183 TYR A CA 1
ATOM 1490 C C . TYR A 1 183 ? -7.313 -0.269 9.434 1.00 88.31 183 TYR A C 1
ATOM 1492 O O . TYR A 1 183 ? -8.251 0.326 9.961 1.00 88.31 183 TYR A O 1
ATOM 1500 N N . CYS A 1 184 ? -6.075 -0.208 9.924 1.00 87.25 184 CYS A N 1
ATOM 1501 C CA . CYS A 1 184 ? -5.730 0.611 11.076 1.00 87.25 184 CYS A CA 1
ATOM 1502 C C . CYS A 1 184 ? -4.233 0.930 11.115 1.00 87.25 184 CYS A C 1
ATOM 1504 O O . CYS A 1 184 ? -3.410 0.301 10.448 1.00 87.25 184 CYS A O 1
ATOM 1506 N N . SER A 1 185 ? -3.874 1.927 11.921 1.00 88.94 185 SER A N 1
ATOM 1507 C CA . SER A 1 185 ? -2.483 2.241 12.236 1.00 88.94 185 SER A CA 1
ATOM 1508 C C . SER A 1 185 ? -2.326 2.526 13.725 1.00 88.94 185 SER A C 1
ATOM 1510 O O . SER A 1 185 ? -3.198 3.130 14.352 1.00 88.94 185 SER A O 1
ATOM 1512 N N . PHE A 1 186 ? -1.213 2.084 14.299 1.00 89.38 186 PHE A N 1
ATOM 1513 C CA . PHE A 1 186 ? -0.872 2.297 15.705 1.00 89.38 186 PHE A CA 1
ATOM 1514 C C . PHE A 1 186 ? 0.645 2.419 15.865 1.00 89.38 186 PHE A C 1
ATOM 1516 O O . PHE A 1 186 ? 1.406 2.218 14.923 1.00 89.38 186 PHE A O 1
ATOM 1523 N N . GLN A 1 187 ? 1.110 2.818 17.046 1.00 89.25 187 GLN A N 1
ATOM 1524 C CA . GLN A 1 187 ? 2.533 3.034 17.306 1.00 89.25 187 GLN A CA 1
ATOM 1525 C C . GLN A 1 187 ? 2.888 2.657 18.744 1.00 89.25 187 GLN A C 1
ATOM 1527 O O . GLN A 1 187 ? 2.081 2.883 19.644 1.00 89.25 187 GLN A O 1
ATOM 1532 N N . ASP A 1 188 ? 4.101 2.149 18.946 1.00 89.50 188 ASP A N 1
ATOM 1533 C CA . ASP A 1 188 ? 4.708 1.941 20.267 1.00 89.50 188 ASP A CA 1
ATOM 1534 C C . ASP A 1 188 ? 5.854 2.950 20.487 1.00 89.50 188 ASP A C 1
ATOM 1536 O O . ASP A 1 188 ? 5.900 3.981 19.813 1.00 89.50 188 ASP A O 1
ATOM 1540 N N . GLU A 1 189 ? 6.754 2.729 21.443 1.00 89.12 189 GLU A N 1
ATOM 1541 C CA . GLU A 1 189 ? 7.881 3.640 21.696 1.00 89.12 189 GLU A CA 1
ATOM 1542 C C . GLU A 1 189 ? 8.892 3.685 20.533 1.00 89.12 189 GLU A C 1
ATOM 1544 O O . GLU A 1 189 ? 9.448 4.745 20.234 1.00 89.12 189 GLU A O 1
ATOM 1549 N N . GLU A 1 190 ? 9.078 2.578 19.814 1.00 90.50 190 GLU A N 1
ATOM 1550 C CA . GLU A 1 190 ? 10.147 2.392 18.827 1.00 90.50 190 GLU A CA 1
ATOM 1551 C C . GLU A 1 190 ? 9.657 2.385 17.367 1.00 90.50 190 GLU A C 1
ATOM 1553 O O . GLU A 1 190 ? 10.387 2.804 16.458 1.00 90.50 190 GLU A O 1
ATOM 1558 N N . TYR A 1 191 ? 8.425 1.937 17.125 1.00 91.12 191 TYR A N 1
ATOM 1559 C CA . TYR A 1 191 ? 7.889 1.595 15.813 1.00 91.12 191 TYR A CA 1
ATOM 1560 C C . TYR A 1 191 ? 6.511 2.208 15.544 1.00 91.12 191 TYR A C 1
ATOM 1562 O O . TYR A 1 191 ? 5.705 2.476 16.439 1.00 91.12 191 TYR A O 1
ATOM 1570 N N . LEU A 1 192 ? 6.250 2.427 14.258 1.00 90.50 192 LEU A N 1
ATOM 1571 C CA . LEU A 1 192 ? 4.937 2.695 13.685 1.00 90.50 192 LEU A CA 1
ATOM 1572 C C . LEU A 1 192 ? 4.474 1.443 12.929 1.00 90.50 192 LEU A C 1
ATOM 1574 O O . LEU A 1 192 ? 5.268 0.823 12.221 1.00 90.50 192 LEU A O 1
ATOM 1578 N N . TYR A 1 193 ? 3.199 1.101 13.067 1.00 91.38 193 TYR A N 1
ATOM 1579 C CA . TYR A 1 193 ? 2.577 -0.068 12.459 1.00 91.38 193 TYR A CA 1
ATOM 1580 C C . TYR A 1 193 ? 1.406 0.362 11.581 1.00 91.38 193 TYR A C 1
ATOM 1582 O O . TYR A 1 193 ? 0.546 1.136 12.009 1.00 91.38 193 TYR A O 1
ATOM 1590 N N . LEU A 1 194 ? 1.371 -0.166 10.362 1.00 91.56 194 LEU A N 1
ATOM 1591 C CA . LEU A 1 194 ? 0.272 -0.013 9.410 1.00 91.56 194 LEU A CA 1
ATOM 1592 C C . LEU A 1 194 ? -0.279 -1.411 9.116 1.00 91.56 194 LEU A C 1
ATOM 1594 O O . LEU A 1 194 ? 0.476 -2.278 8.670 1.00 91.56 194 LEU A O 1
ATOM 1598 N N . ILE A 1 195 ? -1.564 -1.634 9.398 1.00 92.81 195 ILE A N 1
ATOM 1599 C CA . ILE A 1 195 ? -2.261 -2.899 9.142 1.00 92.81 195 ILE A CA 1
ATOM 1600 C C . ILE A 1 195 ? -3.037 -2.768 7.842 1.00 92.81 195 ILE A C 1
ATOM 1602 O O . ILE A 1 195 ? -4.010 -2.018 7.762 1.00 92.81 195 ILE A O 1
ATOM 1606 N N . MET A 1 196 ? -2.594 -3.501 6.833 1.00 92.94 196 MET A N 1
ATOM 1607 C CA . MET A 1 196 ? -3.098 -3.440 5.468 1.00 92.94 196 MET A CA 1
ATOM 1608 C C . MET A 1 196 ? -3.709 -4.780 5.059 1.00 92.94 196 MET A C 1
ATOM 1610 O O . MET A 1 196 ? -3.425 -5.818 5.667 1.00 92.94 196 MET A O 1
ATOM 1614 N N . GLU A 1 197 ? -4.538 -4.773 4.018 1.00 93.25 197 GLU A N 1
ATOM 1615 C CA . GLU A 1 197 ? -4.982 -6.021 3.395 1.00 93.25 197 GLU A CA 1
ATOM 1616 C C . GLU A 1 197 ? -3.789 -6.839 2.882 1.00 93.25 197 GLU A C 1
ATOM 1618 O O . GLU A 1 197 ? -2.814 -6.302 2.352 1.00 93.25 197 GLU A O 1
ATOM 1623 N N . TYR A 1 198 ? -3.847 -8.156 3.081 1.00 94.56 198 TYR A N 1
ATOM 1624 C CA . TYR A 1 198 ? -2.849 -9.067 2.537 1.00 94.56 198 TYR A CA 1
ATOM 1625 C C . TYR A 1 198 ? -3.251 -9.496 1.125 1.00 94.56 198 TYR A C 1
ATOM 1627 O O . TYR A 1 198 ? -4.333 -10.049 0.925 1.00 94.56 198 TYR A O 1
ATOM 1635 N N . LEU A 1 199 ? -2.353 -9.275 0.166 1.00 94.38 199 LEU A N 1
ATOM 1636 C CA . LEU A 1 199 ? -2.544 -9.606 -1.241 1.00 94.38 199 LEU A CA 1
ATOM 1637 C C . LEU A 1 199 ? -1.715 -10.851 -1.604 1.00 94.38 199 LEU A C 1
ATOM 1639 O O . LEU A 1 199 ? -0.494 -10.757 -1.741 1.00 94.38 199 LEU A O 1
ATOM 1643 N N . PRO A 1 200 ? -2.343 -12.040 -1.713 1.00 93.19 200 PRO A N 1
ATOM 1644 C CA . PRO A 1 200 ? -1.622 -13.305 -1.857 1.00 93.19 200 PRO A CA 1
ATOM 1645 C C . PRO A 1 200 ? -1.043 -13.538 -3.258 1.00 93.19 200 PRO A C 1
ATOM 1647 O O . PRO A 1 200 ? -0.247 -14.460 -3.423 1.00 93.19 200 PRO A O 1
ATOM 1650 N N . GLY A 1 201 ? -1.434 -12.744 -4.261 1.00 91.56 201 GLY A N 1
ATOM 1651 C CA . GLY A 1 201 ? -0.926 -12.854 -5.629 1.00 91.56 201 GLY A CA 1
ATOM 1652 C C . GLY A 1 201 ? 0.521 -12.373 -5.789 1.00 91.56 201 GLY A C 1
ATOM 1653 O O . GLY A 1 201 ? 1.152 -12.691 -6.796 1.00 91.56 201 GLY A O 1
ATOM 1654 N N . GLY A 1 202 ? 1.070 -11.684 -4.782 1.00 91.56 202 GLY A N 1
ATOM 1655 C CA . GLY A 1 202 ? 2.418 -11.114 -4.822 1.00 91.56 202 GLY A CA 1
ATOM 1656 C C . GLY A 1 202 ? 2.487 -9.852 -5.680 1.00 91.56 202 GLY A C 1
ATOM 1657 O O . GLY A 1 202 ? 1.468 -9.227 -5.955 1.00 91.56 202 GLY A O 1
ATOM 1658 N N . ASP A 1 203 ? 3.693 -9.465 -6.078 1.00 91.38 203 ASP A N 1
ATOM 1659 C CA . ASP A 1 203 ? 3.965 -8.276 -6.892 1.00 91.38 203 ASP A CA 1
ATOM 1660 C C . ASP A 1 203 ? 4.129 -8.589 -8.395 1.00 91.38 203 ASP A C 1
ATOM 1662 O O . ASP A 1 203 ? 4.490 -9.699 -8.807 1.00 91.38 203 ASP A O 1
ATOM 1666 N N . MET A 1 204 ? 3.888 -7.577 -9.235 1.00 91.44 204 MET A N 1
ATOM 1667 C CA . MET A 1 204 ? 4.035 -7.650 -10.692 1.00 91.44 204 MET A CA 1
ATOM 1668 C C . MET A 1 204 ? 5.484 -7.927 -11.109 1.00 91.44 204 MET A C 1
ATOM 1670 O O . MET A 1 204 ? 5.719 -8.601 -12.112 1.00 91.44 204 MET A O 1
ATOM 1674 N N . MET A 1 205 ? 6.467 -7.476 -10.325 1.00 87.06 205 MET A N 1
ATOM 1675 C CA . MET A 1 205 ? 7.881 -7.794 -10.549 1.00 87.06 205 MET A CA 1
ATOM 1676 C C . MET A 1 205 ? 8.113 -9.313 -10.563 1.00 87.06 205 MET A C 1
ATOM 1678 O O . MET A 1 205 ? 8.729 -9.847 -11.487 1.00 87.06 205 MET A O 1
ATOM 1682 N N . THR A 1 206 ? 7.570 -10.024 -9.577 1.00 88.25 206 THR A N 1
ATOM 1683 C CA . THR A 1 206 ? 7.655 -11.480 -9.451 1.00 88.25 206 THR A CA 1
ATOM 1684 C C . THR A 1 206 ? 6.893 -12.187 -10.570 1.00 88.25 206 THR A C 1
ATOM 1686 O O . THR A 1 206 ? 7.351 -13.227 -11.054 1.00 88.25 206 THR A O 1
ATOM 1689 N N . LEU A 1 207 ? 5.760 -11.637 -11.022 1.00 90.06 207 LEU A N 1
ATOM 1690 C CA . LEU A 1 207 ? 5.029 -12.170 -12.176 1.00 90.06 207 LEU A CA 1
ATOM 1691 C C . LEU A 1 207 ? 5.868 -12.076 -13.459 1.00 90.06 207 LEU A C 1
ATOM 1693 O O . LEU A 1 207 ? 6.040 -13.082 -14.153 1.00 90.06 207 LEU A O 1
ATOM 1697 N N . LEU A 1 208 ? 6.453 -10.909 -13.733 1.00 88.25 208 LEU A N 1
ATOM 1698 C CA . LEU A 1 208 ? 7.326 -10.688 -14.887 1.00 88.25 208 LEU A CA 1
ATOM 1699 C C . LEU A 1 208 ? 8.594 -11.545 -14.826 1.00 88.25 208 LEU A C 1
ATOM 1701 O O . LEU A 1 208 ? 9.049 -12.045 -15.847 1.00 88.25 208 LEU A O 1
ATOM 1705 N N . MET A 1 209 ? 9.124 -11.814 -13.632 1.00 84.38 209 MET A N 1
ATOM 1706 C CA . MET A 1 209 ? 10.232 -12.759 -13.460 1.00 84.38 209 MET A CA 1
ATOM 1707 C C . MET A 1 209 ? 9.875 -14.218 -13.773 1.00 84.38 209 MET A C 1
ATOM 1709 O O . MET A 1 209 ? 10.782 -15.020 -13.988 1.00 84.38 209 MET A O 1
ATOM 1713 N N . ARG A 1 210 ? 8.593 -14.598 -13.710 1.00 86.69 210 ARG A N 1
ATOM 1714 C CA . ARG A 1 210 ? 8.137 -15.968 -14.000 1.00 86.69 210 ARG A CA 1
ATOM 1715 C C . ARG A 1 210 ? 7.740 -16.155 -15.459 1.00 86.69 210 ARG A C 1
ATOM 1717 O O . ARG A 1 210 ? 7.923 -17.249 -15.979 1.00 86.69 210 ARG A O 1
ATOM 1724 N N . LYS A 1 211 ? 7.144 -15.130 -16.074 1.00 87.75 211 LYS A N 1
ATOM 1725 C CA . LYS A 1 211 ? 6.628 -15.184 -17.450 1.00 87.75 211 LYS A CA 1
ATOM 1726 C C . LYS A 1 211 ? 7.576 -14.610 -18.500 1.00 87.75 211 LYS A C 1
ATOM 1728 O O . LYS A 1 211 ? 7.352 -14.863 -19.677 1.00 87.75 211 LYS A O 1
ATOM 1733 N N . ASP A 1 212 ? 8.603 -13.868 -18.088 1.00 82.62 212 ASP A N 1
ATOM 1734 C CA . ASP A 1 212 ? 9.521 -13.073 -18.918 1.00 82.62 212 ASP A CA 1
ATOM 1735 C C . ASP A 1 212 ? 8.847 -11.928 -19.682 1.00 82.62 212 ASP A C 1
ATOM 1737 O O . ASP A 1 212 ? 9.266 -10.780 -19.558 1.00 82.62 212 ASP A O 1
ATOM 1741 N N . THR A 1 213 ? 7.777 -12.221 -20.416 1.00 91.00 213 THR A N 1
ATOM 1742 C CA . THR A 1 213 ? 6.938 -11.269 -21.148 1.00 91.00 213 THR A CA 1
ATOM 1743 C C . THR A 1 213 ? 5.465 -11.626 -20.972 1.00 91.00 213 THR A C 1
ATOM 1745 O O . THR A 1 213 ? 5.112 -12.793 -20.801 1.00 91.00 213 THR A O 1
ATOM 1748 N N . LEU A 1 214 ? 4.595 -10.629 -21.054 1.00 93.50 214 LEU A N 1
ATOM 1749 C CA . LEU A 1 214 ? 3.148 -10.781 -21.100 1.00 93.50 214 LEU A CA 1
ATOM 1750 C C . LEU A 1 214 ? 2.651 -10.605 -22.535 1.00 93.50 214 LEU A C 1
ATOM 1752 O O . LEU A 1 214 ? 3.232 -9.869 -23.332 1.00 93.50 214 LEU A O 1
ATOM 1756 N N . THR A 1 215 ? 1.548 -11.273 -22.854 1.00 96.12 215 THR A N 1
ATOM 1757 C CA . THR A 1 215 ? 0.825 -11.036 -24.108 1.00 96.12 215 THR A CA 1
ATOM 1758 C C . THR A 1 215 ? 0.218 -9.633 -24.124 1.00 96.12 215 THR A C 1
ATOM 1760 O O . THR A 1 215 ? -0.012 -9.030 -23.074 1.00 96.12 215 THR A O 1
ATOM 1763 N N . GLU A 1 216 ? -0.094 -9.106 -25.310 1.00 95.31 216 GLU A N 1
ATOM 1764 C CA . GLU A 1 216 ? -0.733 -7.788 -25.425 1.00 95.31 216 GLU A CA 1
ATOM 1765 C C . GLU A 1 216 ? -2.069 -7.710 -24.677 1.00 95.31 216 GLU A C 1
ATOM 1767 O O . GLU A 1 216 ? -2.395 -6.666 -24.117 1.00 95.31 216 GLU A O 1
ATOM 1772 N N . ASP A 1 217 ? -2.826 -8.807 -24.625 1.00 96.31 217 ASP A N 1
ATOM 1773 C CA . ASP A 1 217 ? -4.104 -8.860 -23.913 1.00 96.31 217 ASP A CA 1
ATOM 1774 C C . ASP A 1 217 ? -3.917 -8.810 -22.389 1.00 96.31 217 ASP A C 1
ATOM 1776 O O . ASP A 1 217 ? -4.616 -8.058 -21.708 1.00 96.31 217 ASP A O 1
ATOM 1780 N N . GLU A 1 218 ? -2.935 -9.543 -21.855 1.00 95.00 218 GLU A N 1
ATOM 1781 C CA . GLU A 1 218 ? -2.565 -9.486 -20.434 1.00 95.00 218 GLU A CA 1
ATOM 1782 C C . GLU A 1 218 ? -2.009 -8.107 -20.055 1.00 95.00 218 GLU A C 1
ATOM 1784 O O . GLU A 1 218 ? -2.404 -7.534 -19.039 1.00 95.00 218 GLU A O 1
ATOM 1789 N N . ALA A 1 219 ? -1.124 -7.545 -20.884 1.00 95.12 219 ALA A N 1
ATOM 1790 C CA . ALA A 1 219 ? -0.573 -6.212 -20.672 1.00 95.12 219 ALA A CA 1
ATOM 1791 C C . ALA A 1 219 ? -1.683 -5.151 -20.699 1.00 95.12 219 ALA A C 1
ATOM 1793 O O . ALA A 1 219 ? -1.731 -4.299 -19.817 1.00 95.12 219 ALA A O 1
ATOM 1794 N N . ARG A 1 220 ? -2.627 -5.229 -21.648 1.00 96.94 220 ARG A N 1
ATOM 1795 C CA . ARG A 1 220 ? -3.780 -4.317 -21.723 1.00 96.94 220 ARG A CA 1
ATOM 1796 C C . ARG A 1 220 ? -4.627 -4.366 -20.455 1.00 96.94 220 ARG A C 1
ATOM 1798 O O . ARG A 1 220 ? -5.053 -3.314 -19.982 1.00 96.94 220 ARG A O 1
ATOM 1805 N N . PHE A 1 221 ? -4.854 -5.559 -19.907 1.00 96.31 221 PHE A N 1
ATOM 1806 C CA . PHE A 1 221 ? -5.595 -5.743 -18.662 1.00 96.31 221 PHE A CA 1
ATOM 1807 C C . PHE A 1 221 ? -4.895 -5.050 -17.484 1.00 96.31 221 PHE A C 1
ATOM 1809 O O . PHE A 1 221 ? -5.471 -4.149 -16.875 1.00 96.31 221 PHE A O 1
ATOM 1816 N N . TYR A 1 222 ? -3.627 -5.383 -17.219 1.00 96.31 222 TYR A N 1
ATOM 1817 C CA . TYR A 1 222 ? -2.894 -4.806 -16.085 1.00 96.31 222 TYR A CA 1
ATOM 1818 C C . TYR A 1 222 ? -2.611 -3.312 -16.241 1.00 96.31 222 TYR A C 1
ATOM 1820 O O . TYR A 1 222 ? -2.677 -2.568 -15.262 1.00 96.31 222 TYR A O 1
ATOM 1828 N N . VAL A 1 223 ? -2.335 -2.843 -17.459 1.00 95.94 223 VAL A N 1
ATOM 1829 C CA . VAL A 1 223 ? -2.171 -1.411 -17.731 1.00 95.94 223 VAL A CA 1
ATOM 1830 C C . VAL A 1 223 ? -3.490 -0.684 -17.485 1.00 95.94 223 VAL A C 1
ATOM 1832 O O . VAL A 1 223 ? -3.481 0.342 -16.814 1.00 95.94 223 VAL A O 1
ATOM 1835 N N . GLY A 1 224 ? -4.623 -1.229 -17.941 1.00 96.25 224 GLY A N 1
ATOM 1836 C CA . GLY A 1 224 ? -5.948 -0.650 -17.707 1.00 96.25 224 GLY A CA 1
ATOM 1837 C C . GLY A 1 224 ? -6.279 -0.485 -16.221 1.00 96.25 224 GLY A C 1
ATOM 1838 O O . GLY A 1 224 ? -6.700 0.591 -15.800 1.00 96.25 224 GLY A O 1
ATOM 1839 N N . GLU A 1 225 ? -6.020 -1.506 -15.404 1.00 95.38 225 GLU A N 1
ATOM 1840 C CA . GLU A 1 225 ? -6.193 -1.405 -13.947 1.00 95.38 225 GLU A CA 1
ATOM 1841 C C . GLU A 1 225 ? -5.218 -0.406 -13.315 1.00 95.38 225 GLU A C 1
ATOM 1843 O O . GLU A 1 225 ? -5.586 0.348 -12.413 1.00 95.38 225 GLU A O 1
ATOM 1848 N N . THR A 1 226 ? -3.981 -0.348 -13.816 1.00 95.06 226 THR A N 1
ATOM 1849 C CA . THR A 1 226 ? -2.977 0.605 -13.318 1.00 95.06 226 THR A CA 1
ATOM 1850 C C . THR A 1 226 ? -3.376 2.046 -13.616 1.00 95.06 226 THR A C 1
ATOM 1852 O O . THR A 1 226 ? -3.216 2.912 -12.758 1.00 95.06 226 THR A O 1
ATOM 1855 N N . VAL A 1 227 ? -3.981 2.302 -14.780 1.00 95.62 227 VAL A N 1
ATOM 1856 C CA . VAL A 1 227 ? -4.551 3.613 -15.123 1.00 95.62 227 VAL A CA 1
ATOM 1857 C C . VAL A 1 227 ? -5.621 4.020 -14.113 1.00 95.62 227 VAL A C 1
ATOM 1859 O O . VAL A 1 227 ? -5.584 5.147 -13.624 1.00 95.62 227 VAL A O 1
ATOM 1862 N N . LEU A 1 228 ? -6.534 3.112 -13.750 1.00 94.31 228 LEU A N 1
ATOM 1863 C CA . LEU A 1 228 ? -7.577 3.392 -12.756 1.00 94.31 228 LEU A CA 1
ATOM 1864 C C . LEU A 1 228 ? -6.990 3.679 -11.366 1.00 94.31 228 LEU A C 1
ATOM 1866 O O . LEU A 1 228 ? -7.454 4.590 -10.678 1.00 94.31 228 LEU A O 1
ATOM 1870 N N . ALA A 1 229 ? -5.948 2.947 -10.959 1.00 93.38 229 ALA A N 1
ATOM 1871 C CA . ALA A 1 229 ? -5.250 3.202 -9.701 1.00 93.38 229 ALA A CA 1
ATOM 1872 C C . ALA A 1 229 ? -4.586 4.589 -9.673 1.00 93.38 229 ALA A C 1
ATOM 1874 O O . ALA A 1 229 ? -4.773 5.339 -8.713 1.00 93.38 229 ALA A O 1
ATOM 1875 N N . ILE A 1 230 ? -3.848 4.941 -10.733 1.00 91.94 230 ILE A N 1
ATOM 1876 C CA . ILE A 1 230 ? -3.161 6.234 -10.865 1.00 91.94 230 ILE A CA 1
ATOM 1877 C C . ILE A 1 230 ? -4.180 7.382 -10.906 1.00 91.94 230 ILE A C 1
ATOM 1879 O O . ILE A 1 230 ? -4.052 8.362 -10.175 1.00 91.94 230 ILE A O 1
ATOM 1883 N N . GLU A 1 231 ? -5.250 7.247 -11.687 1.00 91.75 231 GLU A N 1
ATOM 1884 C CA . GLU A 1 231 ? -6.300 8.265 -11.748 1.00 91.75 231 GLU A CA 1
ATOM 1885 C C . GLU A 1 231 ? -6.972 8.466 -10.374 1.00 91.75 231 GLU A C 1
ATOM 1887 O O . GLU A 1 231 ? -7.258 9.595 -9.971 1.00 91.75 231 GLU A O 1
ATOM 1892 N N . SER A 1 232 ? -7.179 7.382 -9.617 1.00 91.25 232 SER A N 1
ATOM 1893 C CA . SER A 1 232 ? -7.768 7.428 -8.275 1.00 91.25 232 SER A CA 1
ATOM 1894 C C . SER A 1 232 ? -6.928 8.245 -7.290 1.00 91.25 232 SER A C 1
ATOM 1896 O O . SER A 1 232 ? -7.497 9.006 -6.504 1.00 91.25 232 SER A O 1
ATOM 1898 N N . ILE A 1 233 ? -5.597 8.119 -7.311 1.00 89.56 233 ILE A N 1
ATOM 1899 C CA . ILE A 1 233 ? -4.722 8.925 -6.441 1.00 89.56 233 ILE A CA 1
ATOM 1900 C C . ILE A 1 233 ? -4.604 10.374 -6.929 1.00 89.56 233 ILE A C 1
ATOM 1902 O O . ILE A 1 233 ? -4.634 11.297 -6.112 1.00 89.56 233 ILE A O 1
ATOM 1906 N N . HIS A 1 234 ? -4.556 10.594 -8.248 1.00 88.81 234 HIS A N 1
ATOM 1907 C CA . HIS A 1 234 ? -4.463 11.932 -8.839 1.00 88.81 234 HIS A CA 1
ATOM 1908 C C . HIS A 1 234 ? -5.719 12.759 -8.547 1.00 88.81 234 HIS A C 1
ATOM 1910 O O . HIS A 1 234 ? -5.607 13.938 -8.218 1.00 88.81 234 HIS A O 1
ATOM 1916 N N . LYS A 1 235 ? -6.910 12.138 -8.553 1.00 87.81 235 LYS A N 1
ATOM 1917 C CA . LYS A 1 235 ? -8.183 12.770 -8.140 1.00 87.81 235 LYS A CA 1
ATOM 1918 C C . LYS A 1 235 ? -8.165 13.295 -6.702 1.00 87.81 235 LYS A C 1
ATOM 1920 O O . LYS A 1 235 ? -8.871 14.252 -6.398 1.00 87.81 235 LYS A O 1
ATOM 1925 N N . HIS A 1 236 ? -7.348 12.700 -5.835 1.00 83.50 236 HIS A N 1
ATOM 1926 C CA . HIS A 1 236 ? -7.154 13.134 -4.451 1.00 83.50 236 HIS A CA 1
ATOM 1927 C C . HIS A 1 236 ? -5.927 14.050 -4.286 1.00 83.50 236 HIS A C 1
ATOM 1929 O O . HIS A 1 236 ? -5.469 14.267 -3.169 1.00 83.50 236 HIS A O 1
ATOM 1935 N N . ASN A 1 237 ? -5.407 14.616 -5.384 1.00 82.56 237 ASN A N 1
ATOM 1936 C CA . ASN A 1 237 ? -4.241 15.505 -5.421 1.00 82.56 237 ASN A CA 1
ATOM 1937 C C . ASN A 1 237 ? -2.948 14.874 -4.884 1.00 82.56 237 ASN A C 1
ATOM 1939 O O . ASN A 1 237 ? -2.086 15.583 -4.367 1.00 82.56 237 ASN A O 1
ATOM 1943 N N . TYR A 1 238 ? -2.776 13.561 -5.021 1.00 82.69 238 TYR A N 1
ATOM 1944 C CA . TYR A 1 238 ? -1.515 12.888 -4.711 1.00 82.69 238 TYR A CA 1
ATOM 1945 C C . TYR A 1 238 ? -0.808 12.458 -5.993 1.00 82.69 238 TYR A C 1
ATOM 1947 O O . TYR A 1 238 ? -1.453 11.985 -6.920 1.00 82.69 238 TYR A O 1
ATOM 1955 N N . VAL A 1 239 ? 0.521 12.580 -6.030 1.00 82.12 239 VAL A N 1
ATOM 1956 C CA . VAL A 1 239 ? 1.375 12.003 -7.087 1.00 82.12 239 VAL A CA 1
ATOM 1957 C C . VAL A 1 239 ? 2.198 10.873 -6.487 1.00 82.12 239 VAL A C 1
ATOM 1959 O O . VAL A 1 239 ? 2.772 11.064 -5.408 1.00 82.12 239 VAL A O 1
ATOM 1962 N N . HIS A 1 240 ? 2.275 9.723 -7.167 1.00 84.88 240 HIS A N 1
ATOM 1963 C CA . HIS A 1 240 ? 2.928 8.531 -6.627 1.00 84.88 240 HIS A CA 1
ATOM 1964 C C . HIS A 1 240 ? 4.454 8.633 -6.632 1.00 84.88 240 HIS A C 1
ATOM 1966 O O . HIS A 1 240 ? 5.096 8.393 -5.609 1.00 84.88 240 HIS A O 1
ATOM 1972 N N . ARG A 1 241 ? 5.034 9.026 -7.774 1.00 81.56 241 ARG A N 1
ATOM 1973 C CA . ARG A 1 241 ? 6.475 9.248 -8.023 1.00 81.56 241 ARG A CA 1
ATOM 1974 C C . ARG A 1 241 ? 7.378 8.011 -7.982 1.00 81.56 241 ARG A C 1
ATOM 1976 O O . ARG A 1 241 ? 8.550 8.120 -8.326 1.00 81.56 241 ARG A O 1
ATOM 1983 N N . ASP A 1 242 ? 6.862 6.860 -7.562 1.00 83.00 242 ASP A N 1
ATOM 1984 C CA . ASP A 1 242 ? 7.602 5.586 -7.515 1.00 83.00 242 ASP A CA 1
ATOM 1985 C C . ASP A 1 242 ? 6.776 4.426 -8.090 1.00 83.00 242 ASP A C 1
ATOM 1987 O O . ASP A 1 242 ? 6.639 3.364 -7.484 1.00 83.00 242 ASP A O 1
ATOM 1991 N N . ILE A 1 243 ? 6.110 4.659 -9.223 1.00 88.94 243 ILE A N 1
ATOM 1992 C CA . ILE A 1 243 ? 5.367 3.602 -9.918 1.00 88.94 243 ILE A CA 1
ATOM 1993 C C . ILE A 1 243 ? 6.379 2.637 -10.547 1.00 88.94 243 ILE A C 1
ATOM 1995 O O . ILE A 1 243 ? 7.162 3.015 -11.414 1.00 88.94 243 ILE A O 1
ATOM 1999 N N . LYS A 1 244 ? 6.367 1.384 -10.090 1.00 88.94 244 LYS A N 1
ATOM 2000 C CA . LYS A 1 244 ? 7.258 0.306 -10.542 1.00 88.94 244 LYS A CA 1
ATOM 2001 C C . LYS A 1 244 ? 6.589 -1.058 -10.337 1.00 88.94 244 LYS A C 1
ATOM 2003 O O . LYS A 1 244 ? 5.682 -1.145 -9.505 1.00 88.94 244 LYS A O 1
ATOM 2008 N N . PRO A 1 245 ? 7.036 -2.128 -11.018 1.00 89.00 245 PRO A N 1
ATOM 2009 C CA . PRO A 1 245 ? 6.411 -3.446 -10.905 1.00 89.00 245 PRO A CA 1
ATOM 2010 C C . PRO A 1 245 ? 6.368 -4.007 -9.473 1.00 89.00 245 PRO A C 1
ATOM 2012 O O . PRO A 1 245 ? 5.429 -4.714 -9.126 1.00 89.00 245 PRO A O 1
ATOM 2015 N N . ASP A 1 246 ? 7.333 -3.676 -8.614 1.00 86.44 246 ASP A N 1
ATOM 2016 C CA . ASP A 1 246 ? 7.358 -4.121 -7.211 1.00 86.44 246 ASP A CA 1
ATOM 2017 C C . ASP A 1 246 ? 6.204 -3.538 -6.374 1.00 86.44 246 ASP A C 1
ATOM 2019 O O . ASP A 1 246 ? 5.778 -4.140 -5.391 1.00 86.44 246 ASP A O 1
ATOM 2023 N N . ASN A 1 247 ? 5.686 -2.372 -6.773 1.00 90.44 247 ASN A N 1
ATOM 2024 C CA . ASN A 1 247 ? 4.634 -1.649 -6.055 1.00 90.44 247 ASN A CA 1
ATOM 2025 C C . ASN A 1 247 ? 3.221 -1.991 -6.568 1.00 90.44 247 ASN A C 1
ATOM 2027 O O . ASN A 1 247 ? 2.233 -1.577 -5.957 1.00 90.44 247 ASN A O 1
ATOM 2031 N N . LEU A 1 248 ? 3.110 -2.758 -7.659 1.00 93.50 248 LEU A N 1
ATOM 2032 C CA . LEU A 1 248 ? 1.846 -3.247 -8.217 1.00 93.50 248 LEU A CA 1
ATOM 2033 C C . LEU A 1 248 ? 1.575 -4.656 -7.679 1.00 93.50 248 LEU A C 1
ATOM 2035 O O . LEU A 1 248 ? 2.196 -5.622 -8.122 1.00 93.50 248 LEU A O 1
ATOM 2039 N N . LEU A 1 249 ? 0.668 -4.777 -6.713 1.00 94.69 249 LEU A N 1
ATOM 2040 C CA . LEU A 1 249 ? 0.349 -6.043 -6.053 1.00 94.69 249 LEU A CA 1
ATOM 2041 C C . LEU A 1 249 ? -0.885 -6.699 -6.669 1.00 94.69 249 LEU A C 1
ATOM 2043 O O . LEU A 1 249 ? -1.756 -6.021 -7.201 1.00 94.69 249 LEU A O 1
ATOM 2047 N N . LEU A 1 250 ? -0.976 -8.021 -6.563 1.00 94.88 250 LEU A N 1
ATOM 2048 C CA . LEU A 1 250 ? -2.066 -8.822 -7.108 1.00 94.88 250 LEU A CA 1
ATOM 2049 C C . LEU A 1 250 ? -2.885 -9.461 -5.987 1.00 94.88 250 LEU A C 1
ATOM 2051 O O . LEU A 1 250 ? -2.347 -10.083 -5.064 1.00 94.88 250 LEU A O 1
ATOM 2055 N N . ASP A 1 251 ? -4.204 -9.333 -6.073 1.00 93.94 251 ASP A N 1
ATOM 2056 C CA . ASP A 1 251 ? -5.122 -9.980 -5.145 1.00 93.94 251 ASP A CA 1
ATOM 2057 C C . ASP A 1 251 ? -5.285 -11.489 -5.431 1.00 93.94 251 ASP A C 1
ATOM 2059 O O . ASP A 1 251 ? -4.628 -12.077 -6.293 1.00 93.94 251 ASP A O 1
ATOM 2063 N N . ARG A 1 252 ? -6.173 -12.155 -4.682 1.00 92.88 252 ARG A N 1
ATOM 2064 C CA . ARG A 1 252 ? -6.451 -13.596 -4.850 1.00 92.88 252 ARG A CA 1
ATOM 2065 C C . ARG A 1 252 ? -7.115 -13.948 -6.190 1.00 92.88 252 ARG A C 1
ATOM 2067 O O . ARG A 1 252 ? -7.134 -15.115 -6.567 1.00 92.88 252 ARG A O 1
ATOM 2074 N N . ASN A 1 253 ? -7.740 -12.967 -6.833 1.00 93.44 253 ASN A N 1
ATOM 2075 C CA . ASN A 1 253 ? -8.476 -13.087 -8.082 1.00 93.44 253 ASN A CA 1
ATOM 2076 C C . ASN A 1 253 ? -7.604 -12.686 -9.289 1.00 93.44 253 ASN A C 1
ATOM 2078 O O . ASN A 1 253 ? -8.006 -12.930 -10.422 1.00 93.44 253 ASN A O 1
ATOM 2082 N N . GLY A 1 254 ? -6.407 -12.140 -9.048 1.00 91.88 254 GLY A N 1
ATOM 2083 C CA . GLY A 1 254 ? -5.469 -11.685 -10.070 1.00 91.88 254 GLY A CA 1
ATOM 2084 C C . GLY A 1 254 ? -5.648 -10.222 -10.481 1.00 91.88 254 GLY A C 1
ATOM 2085 O O . GLY A 1 254 ? -5.002 -9.810 -11.441 1.00 91.88 254 GLY A O 1
ATOM 2086 N N . HIS A 1 255 ? -6.481 -9.452 -9.773 1.00 95.19 255 HIS A N 1
ATOM 2087 C CA . HIS A 1 255 ? -6.646 -8.014 -9.989 1.00 95.19 255 HIS A CA 1
ATOM 2088 C C . HIS A 1 255 ? -5.523 -7.222 -9.320 1.00 95.19 255 HIS A C 1
ATOM 2090 O O . HIS A 1 255 ? -5.036 -7.586 -8.243 1.00 95.19 255 HIS A O 1
ATOM 2096 N N . MET A 1 256 ? -5.126 -6.125 -9.954 1.00 94.69 256 MET A N 1
ATOM 2097 C CA . MET A 1 256 ? -4.037 -5.267 -9.513 1.00 94.69 256 MET A CA 1
ATOM 2098 C C . MET A 1 256 ? -4.499 -4.224 -8.486 1.00 94.69 256 MET A C 1
ATOM 2100 O O . MET A 1 256 ? -5.539 -3.577 -8.626 1.00 94.69 256 MET A O 1
ATOM 2104 N N . LYS A 1 257 ? -3.675 -4.038 -7.453 1.00 94.88 257 LYS A N 1
ATOM 2105 C CA . LYS A 1 257 ? -3.785 -2.995 -6.433 1.00 94.88 257 LYS A CA 1
ATOM 2106 C C . LYS A 1 257 ? -2.448 -2.286 -6.242 1.00 94.88 257 LYS A C 1
ATOM 2108 O O . LYS A 1 257 ? -1.410 -2.921 -6.050 1.00 94.88 257 LYS A O 1
ATOM 2113 N N . LEU A 1 258 ? -2.485 -0.960 -6.226 1.00 92.88 258 LEU A N 1
ATOM 2114 C CA . LEU A 1 258 ? -1.317 -0.118 -6.003 1.00 92.88 258 LEU A CA 1
ATOM 2115 C C . LEU A 1 258 ? -0.946 -0.064 -4.516 1.00 92.88 258 LEU A C 1
ATOM 2117 O O . LEU A 1 258 ? -1.810 0.102 -3.648 1.00 92.88 258 LEU A O 1
ATOM 2121 N N . SER A 1 259 ? 0.350 -0.189 -4.240 1.00 89.44 259 SER A N 1
ATOM 2122 C CA . SER A 1 259 ? 0.938 -0.202 -2.901 1.00 89.44 259 SER A CA 1
ATOM 2123 C C . SER A 1 259 ? 2.162 0.719 -2.799 1.00 89.44 259 SER A C 1
ATOM 2125 O O . SER A 1 259 ? 2.664 1.208 -3.803 1.00 89.44 259 SER A O 1
ATOM 2127 N N . ASP A 1 260 ? 2.649 0.915 -1.571 1.00 77.56 260 ASP A N 1
ATOM 2128 C CA . ASP A 1 260 ? 3.856 1.683 -1.223 1.00 77.56 260 ASP A CA 1
ATOM 2129 C C . ASP A 1 260 ? 3.855 3.165 -1.640 1.00 77.56 260 ASP A C 1
ATOM 2131 O O . ASP A 1 260 ? 4.644 3.639 -2.454 1.00 77.56 260 ASP A O 1
ATOM 2135 N N . PHE A 1 261 ? 3.026 3.945 -0.946 1.00 72.62 261 PHE A N 1
ATOM 2136 C CA . PHE A 1 261 ? 2.912 5.397 -1.114 1.00 72.62 261 PHE A CA 1
ATOM 2137 C C . PHE A 1 261 ? 4.006 6.182 -0.363 1.00 72.62 261 PHE A C 1
ATOM 2139 O O . PHE A 1 261 ? 3.870 7.383 -0.125 1.00 72.62 261 PHE A O 1
ATOM 2146 N N . GLY A 1 262 ? 5.104 5.527 0.034 1.00 59.69 262 GLY A N 1
ATOM 2147 C CA . GLY A 1 262 ? 6.177 6.110 0.849 1.00 59.69 262 GLY A CA 1
ATOM 2148 C C . GLY A 1 262 ? 6.949 7.246 0.169 1.00 59.69 262 GLY A C 1
ATOM 2149 O O . GLY A 1 262 ? 7.695 7.966 0.828 1.00 59.69 262 GLY A O 1
ATOM 2150 N N . LEU A 1 263 ? 6.763 7.437 -1.137 1.00 57.97 263 LEU A N 1
ATOM 2151 C CA . LEU A 1 263 ? 7.260 8.585 -1.890 1.00 57.97 263 LEU A CA 1
ATOM 2152 C C . LEU A 1 263 ? 6.125 9.452 -2.439 1.00 57.97 263 LEU A C 1
ATOM 2154 O O . LEU A 1 263 ? 6.393 10.325 -3.252 1.00 57.97 263 LEU A O 1
ATOM 2158 N N . CYS A 1 264 ? 4.886 9.312 -1.979 1.00 58.78 264 CYS A N 1
ATOM 2159 C CA . CYS A 1 264 ? 3.806 10.193 -2.413 1.00 58.78 264 CYS A CA 1
ATOM 2160 C C . CYS A 1 264 ? 3.960 11.607 -1.854 1.00 58.78 264 CYS A C 1
ATOM 2162 O O . CYS A 1 264 ? 4.453 11.809 -0.740 1.00 58.78 264 CYS A O 1
ATOM 2164 N N . LYS A 1 265 ? 3.527 12.605 -2.628 1.00 60.56 265 LYS A N 1
ATOM 2165 C CA . LYS A 1 265 ? 3.446 13.996 -2.166 1.00 60.56 265 LYS A CA 1
ATOM 2166 C C . LYS A 1 265 ? 2.074 14.578 -2.514 1.00 60.56 265 LYS A C 1
ATOM 2168 O O . LYS A 1 265 ? 1.655 14.408 -3.661 1.00 60.56 265 LYS A O 1
ATOM 2173 N N . PRO A 1 266 ? 1.391 15.251 -1.570 1.00 57.50 266 PRO A N 1
ATOM 2174 C CA . PRO A 1 266 ? 0.225 16.050 -1.911 1.00 57.50 266 PRO A CA 1
ATOM 2175 C C . PRO A 1 266 ? 0.653 17.216 -2.812 1.00 57.50 266 PRO A C 1
ATOM 2177 O O . PRO A 1 266 ? 1.698 17.842 -2.599 1.00 57.50 266 PRO A O 1
ATOM 2180 N N . LEU A 1 267 ? -0.140 17.492 -3.839 1.00 56.53 267 LEU A N 1
ATOM 2181 C CA . LEU A 1 267 ? -0.007 18.673 -4.676 1.00 56.53 267 LEU A CA 1
ATOM 2182 C C . LEU A 1 267 ? -0.553 19.869 -3.893 1.00 56.53 267 LEU A C 1
ATOM 2184 O O . LEU A 1 267 ? -1.750 20.141 -3.893 1.00 56.53 267 LEU A O 1
ATOM 2188 N N . ASP A 1 268 ? 0.329 20.594 -3.206 1.00 43.94 268 ASP A N 1
ATOM 2189 C CA . ASP A 1 268 ? -0.033 21.881 -2.617 1.00 43.94 268 ASP A CA 1
ATOM 2190 C C . ASP A 1 268 ? -0.212 22.914 -3.745 1.00 43.94 268 ASP A C 1
ATOM 2192 O O . ASP A 1 268 ? 0.755 23.523 -4.206 1.00 43.94 268 ASP A O 1
ATOM 2196 N N . CYS A 1 269 ? -1.455 23.164 -4.172 1.00 38.78 269 CYS A N 1
ATOM 2197 C CA . CYS A 1 269 ? -1.786 24.225 -5.139 1.00 38.78 269 CYS A CA 1
ATOM 2198 C C . CYS A 1 269 ? -1.490 25.660 -4.640 1.00 38.78 269 CYS A C 1
ATOM 2200 O O . CYS A 1 269 ? -1.791 26.621 -5.342 1.00 38.78 269 CYS A O 1
ATOM 2202 N N . SER A 1 270 ? -0.909 25.842 -3.451 1.00 30.72 270 SER A N 1
ATOM 2203 C CA . SER A 1 270 ? -0.658 27.151 -2.833 1.00 30.72 270 SER A CA 1
ATOM 2204 C C . SER A 1 270 ? 0.820 27.490 -2.606 1.00 30.72 270 SER A C 1
ATOM 2206 O O . SER A 1 270 ? 1.109 28.567 -2.095 1.00 30.72 270 SER A O 1
ATOM 2208 N N . ASN A 1 271 ? 1.769 26.640 -3.011 1.00 30.97 271 ASN A N 1
ATOM 2209 C CA . ASN A 1 271 ? 3.199 26.956 -2.924 1.00 30.97 271 ASN A CA 1
ATOM 2210 C C . ASN A 1 271 ? 3.982 26.399 -4.119 1.00 30.97 271 ASN A C 1
ATOM 2212 O O . ASN A 1 271 ? 4.903 25.596 -3.960 1.00 30.97 271 ASN A O 1
ATOM 2216 N N . ILE A 1 272 ? 3.716 26.933 -5.312 1.00 37.09 272 ILE A N 1
ATOM 2217 C CA . ILE A 1 272 ? 4.793 27.102 -6.296 1.00 37.09 272 ILE A CA 1
ATOM 2218 C C . ILE A 1 272 ? 5.673 28.243 -5.760 1.00 37.09 272 ILE A C 1
ATOM 2220 O O . ILE A 1 272 ? 5.657 29.360 -6.262 1.00 37.09 272 ILE A O 1
ATOM 2224 N N . ASN A 1 273 ? 6.373 28.009 -4.646 1.00 29.73 273 ASN A N 1
ATOM 2225 C CA . ASN A 1 273 ? 7.383 28.950 -4.192 1.00 29.73 273 ASN A CA 1
ATOM 2226 C C . ASN A 1 273 ? 8.539 28.839 -5.180 1.00 29.73 273 ASN A C 1
ATOM 2228 O O . ASN A 1 273 ? 9.259 27.844 -5.202 1.00 29.73 273 ASN A O 1
ATOM 2232 N N . GLU A 1 274 ? 8.717 29.898 -5.962 1.00 36.19 274 GLU A N 1
ATOM 2233 C CA . GLU A 1 274 ? 9.769 30.155 -6.952 1.00 36.19 274 GLU A CA 1
ATOM 2234 C C . GLU A 1 274 ? 11.215 30.049 -6.403 1.00 36.19 274 GLU A C 1
ATOM 2236 O O . GLU A 1 274 ? 12.173 30.428 -7.070 1.00 36.19 274 GLU A O 1
ATOM 2241 N N . LYS A 1 275 ? 11.422 29.527 -5.188 1.00 31.61 275 LYS A N 1
ATOM 2242 C CA . LYS A 1 275 ? 12.710 29.518 -4.481 1.00 31.61 275 LYS A CA 1
ATOM 2243 C C . LYS A 1 275 ? 13.590 28.290 -4.721 1.00 31.61 275 LYS A C 1
ATOM 2245 O O . LYS A 1 275 ? 14.744 28.323 -4.308 1.00 31.61 275 LYS A O 1
ATOM 2250 N N . ASP A 1 276 ? 13.119 27.277 -5.448 1.00 32.44 276 ASP A N 1
ATOM 2251 C CA . ASP A 1 276 ? 13.979 26.170 -5.910 1.00 32.44 276 ASP A CA 1
ATOM 2252 C C . ASP A 1 276 ? 14.588 26.418 -7.311 1.00 32.44 276 ASP A C 1
ATOM 2254 O O . ASP A 1 276 ? 15.370 25.606 -7.804 1.00 32.44 276 ASP A O 1
ATOM 2258 N N . PHE A 1 277 ? 14.314 27.569 -7.943 1.00 39.59 277 PHE A N 1
ATOM 2259 C CA . PHE A 1 277 ? 14.817 27.915 -9.284 1.00 39.59 277 PHE A CA 1
ATOM 2260 C C . PHE A 1 277 ? 16.267 28.437 -9.332 1.00 39.59 277 PHE A C 1
ATOM 2262 O O . PHE A 1 277 ? 16.762 28.752 -10.414 1.00 39.59 277 PHE A O 1
ATOM 2269 N N . SER A 1 278 ? 16.986 28.517 -8.207 1.00 30.59 278 SER A N 1
ATOM 2270 C CA . SER A 1 278 ? 18.287 29.210 -8.154 1.00 30.59 278 SER A CA 1
ATOM 2271 C C . SER A 1 278 ? 19.463 28.416 -7.575 1.00 30.59 278 SER A C 1
ATOM 2273 O O . SER A 1 278 ? 20.422 29.021 -7.103 1.00 30.59 278 SER A O 1
ATOM 2275 N N . VAL A 1 279 ? 19.465 27.079 -7.653 1.00 37.44 279 VAL A N 1
ATOM 2276 C CA . VAL A 1 279 ? 20.691 26.284 -7.421 1.00 37.44 279 VAL A CA 1
ATOM 2277 C C . VAL A 1 279 ? 20.803 25.167 -8.460 1.00 37.44 279 VAL A C 1
ATOM 2279 O O . VAL A 1 279 ? 20.442 24.018 -8.222 1.00 37.44 279 VAL A O 1
ATOM 2282 N N . GLY A 1 280 ? 21.300 25.519 -9.647 1.00 33.84 280 GLY A N 1
ATOM 2283 C CA . GLY A 1 280 ? 21.524 24.546 -10.719 1.00 33.84 280 GLY A CA 1
ATOM 2284 C C . GLY A 1 280 ? 22.186 25.069 -11.992 1.00 33.84 280 GLY A C 1
ATOM 2285 O O . GLY A 1 280 ? 22.264 24.325 -12.962 1.00 33.84 280 GLY A O 1
ATOM 2286 N N . ASN A 1 281 ? 22.695 26.305 -12.017 1.00 33.00 281 ASN A N 1
ATOM 2287 C CA . ASN A 1 281 ? 23.633 26.728 -13.056 1.00 33.00 281 ASN A CA 1
ATOM 2288 C C . ASN A 1 281 ? 25.028 26.247 -12.645 1.00 33.00 281 ASN A C 1
ATOM 2290 O O . ASN A 1 281 ? 25.705 26.942 -11.896 1.00 33.00 281 ASN A O 1
ATOM 2294 N N . ASN A 1 282 ? 25.376 25.012 -13.028 1.00 33.41 282 ASN A N 1
ATOM 2295 C CA . ASN A 1 282 ? 26.742 24.517 -13.274 1.00 33.41 282 ASN A CA 1
ATOM 2296 C C . ASN A 1 282 ? 26.717 23.000 -13.553 1.00 33.41 282 ASN A C 1
ATOM 2298 O O . ASN A 1 282 ? 27.149 22.191 -12.740 1.00 33.41 282 ASN A O 1
ATOM 2302 N N . TYR A 1 283 ? 26.233 22.619 -14.736 1.00 34.72 283 TYR A N 1
ATOM 2303 C CA . TYR A 1 283 ? 26.669 21.393 -15.424 1.00 34.72 283 TYR A CA 1
ATOM 2304 C C . TYR A 1 283 ? 27.069 21.719 -16.869 1.00 34.72 283 TYR A C 1
ATOM 2306 O O . TYR A 1 283 ? 26.779 21.000 -17.817 1.00 34.72 283 TYR A O 1
ATOM 2314 N N . SER A 1 284 ? 27.765 22.838 -17.045 1.00 33.72 284 SER A N 1
ATOM 2315 C CA . SER A 1 284 ? 28.663 23.057 -18.172 1.00 33.72 284 SER A CA 1
ATOM 2316 C C . SER A 1 284 ? 30.050 22.584 -17.736 1.00 33.72 284 SER A C 1
ATOM 2318 O O . SER A 1 284 ? 30.858 23.367 -17.246 1.00 33.72 284 SER A O 1
ATOM 2320 N N . GLY A 1 285 ? 30.300 21.276 -17.821 1.00 31.17 285 GLY A N 1
ATOM 2321 C CA . GLY A 1 285 ? 31.584 20.697 -17.430 1.00 31.17 285 GLY A CA 1
ATOM 2322 C C . GLY A 1 285 ? 31.668 19.199 -17.704 1.00 31.17 285 GLY A C 1
ATOM 2323 O O . GLY A 1 285 ? 30.985 18.417 -17.057 1.00 31.17 285 GLY A O 1
ATOM 2324 N N . ALA A 1 286 ? 32.553 18.836 -18.634 1.00 33.03 286 ALA A N 1
ATOM 2325 C CA . ALA A 1 286 ? 32.967 17.484 -19.020 1.00 33.03 286 ALA A CA 1
ATOM 2326 C C . ALA A 1 286 ? 32.006 16.673 -19.918 1.00 33.03 286 ALA A C 1
ATOM 2328 O O . ALA A 1 286 ? 31.628 15.543 -19.616 1.00 33.03 286 ALA A O 1
ATOM 2329 N N . LEU A 1 287 ? 31.769 17.189 -21.133 1.00 38.88 287 LEU A N 1
ATOM 2330 C CA . LEU A 1 287 ? 31.947 16.342 -22.318 1.00 38.88 287 LEU A CA 1
ATOM 2331 C C . LEU A 1 287 ? 33.423 15.905 -22.337 1.00 38.88 287 LEU A C 1
ATOM 2333 O O . LEU A 1 287 ? 34.288 16.622 -22.829 1.00 38.88 287 LEU A O 1
ATOM 2337 N N . GLN A 1 288 ? 33.731 14.754 -21.754 1.00 32.47 288 GLN A N 1
ATOM 2338 C CA . GLN A 1 288 ? 34.910 13.995 -22.149 1.00 32.47 288 GLN A CA 1
ATOM 2339 C C . GLN A 1 288 ? 34.395 12.681 -22.710 1.00 32.47 288 GLN A C 1
ATOM 2341 O O . GLN A 1 288 ? 33.767 11.886 -22.010 1.00 32.47 288 GLN A O 1
ATOM 2346 N N . SER A 1 289 ? 34.600 12.503 -24.015 1.00 37.31 289 SER A N 1
ATOM 2347 C CA . SER A 1 289 ? 34.492 11.201 -24.645 1.00 37.31 289 SER A CA 1
ATOM 2348 C C . SER A 1 289 ? 35.572 10.323 -24.025 1.00 37.31 289 SER A C 1
ATOM 2350 O O . SER A 1 289 ? 36.741 10.397 -24.405 1.00 37.31 289 SER A O 1
ATOM 2352 N N . ASP A 1 290 ? 35.195 9.511 -23.046 1.00 31.48 290 ASP A N 1
ATOM 2353 C CA . ASP A 1 290 ? 36.037 8.404 -22.628 1.00 31.48 290 ASP A CA 1
ATOM 2354 C C . ASP A 1 290 ? 36.134 7.470 -23.838 1.00 31.48 290 ASP A C 1
ATOM 2356 O O . ASP A 1 290 ? 35.182 6.764 -24.175 1.00 31.48 290 ASP A O 1
ATOM 2360 N N . GLY A 1 291 ? 37.275 7.527 -24.532 1.00 34.62 291 GLY A N 1
ATOM 2361 C CA . GLY A 1 291 ? 37.652 6.699 -25.678 1.00 34.62 291 GLY A CA 1
ATOM 2362 C C . GLY A 1 291 ? 37.855 5.233 -25.298 1.00 34.62 291 GLY A C 1
ATOM 2363 O O . GLY A 1 291 ? 38.867 4.627 -25.639 1.00 34.62 291 GLY A O 1
ATOM 2364 N N . ARG A 1 292 ? 36.907 4.655 -24.560 1.00 35.78 292 ARG A N 1
ATOM 2365 C CA . ARG A 1 292 ? 36.821 3.219 -24.333 1.00 35.78 292 ARG A CA 1
ATOM 2366 C C . ARG A 1 292 ? 36.076 2.630 -25.528 1.00 35.78 292 ARG A C 1
ATOM 2368 O O . ARG A 1 292 ? 35.042 3.185 -25.909 1.00 35.78 292 ARG A O 1
ATOM 2375 N N . PRO A 1 293 ? 36.567 1.536 -26.136 1.00 34.00 293 PRO A N 1
ATOM 2376 C CA . PRO A 1 293 ? 35.866 0.902 -27.242 1.00 34.00 293 PRO A CA 1
ATOM 2377 C C . PRO A 1 293 ? 34.427 0.621 -26.807 1.00 34.00 293 PRO A C 1
ATOM 2379 O O . PRO A 1 293 ? 34.201 0.072 -25.724 1.00 34.00 293 PRO A O 1
ATOM 2382 N N . ALA A 1 294 ? 33.460 1.058 -27.618 1.00 40.38 294 ALA A N 1
ATOM 2383 C CA . ALA A 1 294 ? 32.054 0.786 -27.374 1.00 40.38 294 ALA A CA 1
ATOM 2384 C C . ALA A 1 294 ? 31.908 -0.724 -27.167 1.00 40.38 294 ALA A C 1
ATOM 2386 O O . ALA A 1 294 ? 32.185 -1.502 -28.083 1.00 40.38 294 ALA A O 1
ATOM 2387 N N . LYS A 1 295 ? 31.524 -1.142 -25.949 1.00 45.69 295 LYS A N 1
ATOM 2388 C CA . LYS A 1 295 ? 31.163 -2.540 -25.694 1.00 45.69 295 LYS A CA 1
ATOM 2389 C C . LYS A 1 295 ? 30.174 -2.942 -26.800 1.00 45.69 295 LYS A C 1
ATOM 2391 O O . LYS A 1 295 ? 29.272 -2.145 -27.084 1.00 45.69 295 LYS A O 1
ATOM 2396 N N . PRO A 1 296 ? 30.345 -4.107 -27.452 1.00 43.75 296 PRO A N 1
ATOM 2397 C CA . PRO A 1 296 ? 29.470 -4.511 -28.544 1.00 43.75 296 PRO A CA 1
ATOM 2398 C C . PRO A 1 296 ? 28.013 -4.382 -28.092 1.00 43.75 296 PRO A C 1
ATOM 2400 O O . PRO A 1 296 ? 27.671 -4.778 -26.974 1.00 43.75 296 PRO A O 1
ATOM 2403 N N . LYS A 1 297 ? 27.177 -3.745 -28.926 1.00 54.88 297 LYS A N 1
ATOM 2404 C CA . LYS A 1 297 ? 25.744 -3.601 -28.652 1.00 54.88 297 LYS A CA 1
ATOM 2405 C C . LYS A 1 297 ? 25.177 -5.007 -28.484 1.00 54.88 297 LYS A C 1
ATOM 2407 O O . LYS A 1 297 ? 25.070 -5.740 -29.463 1.00 54.88 297 LYS A O 1
ATOM 2412 N N . ARG A 1 298 ? 24.863 -5.370 -27.240 1.00 63.97 298 ARG A N 1
ATOM 2413 C CA . ARG A 1 298 ? 24.267 -6.661 -26.905 1.00 63.97 298 ARG A CA 1
ATOM 2414 C C . ARG A 1 298 ? 22.991 -6.866 -27.704 1.00 63.97 298 ARG A C 1
ATOM 2416 O O . ARG A 1 298 ? 22.203 -5.923 -27.850 1.00 63.97 298 ARG A O 1
ATOM 2423 N N . THR A 1 299 ? 22.777 -8.086 -28.176 1.00 74.00 299 THR A N 1
ATOM 2424 C CA . THR A 1 299 ? 21.514 -8.462 -28.822 1.00 74.00 299 THR A CA 1
ATOM 2425 C C . THR A 1 299 ? 20.351 -8.309 -27.831 1.00 74.00 299 THR A C 1
ATOM 2427 O O . THR A 1 299 ? 20.559 -8.286 -26.615 1.00 74.00 299 THR A O 1
ATOM 2430 N N . GLN A 1 300 ? 19.112 -8.185 -28.318 1.00 68.25 300 GLN A N 1
ATOM 2431 C CA . GLN A 1 300 ? 17.938 -8.081 -27.433 1.00 68.25 300 GLN A CA 1
ATOM 2432 C C . GLN A 1 300 ? 17.842 -9.276 -26.466 1.00 68.25 300 GLN A C 1
ATOM 2434 O O . GLN A 1 300 ? 17.560 -9.089 -25.285 1.00 68.25 300 GLN A O 1
ATOM 2439 N N . GLN A 1 301 ? 18.181 -10.486 -26.927 1.00 69.56 301 GLN A N 1
ATOM 2440 C CA . GLN A 1 301 ? 18.236 -11.688 -26.084 1.00 69.56 301 GLN A CA 1
ATOM 2441 C C . GLN A 1 301 ? 19.313 -11.607 -24.992 1.00 69.56 301 GLN A C 1
ATOM 2443 O O . GLN A 1 301 ? 19.059 -11.983 -23.850 1.00 69.56 301 GLN A O 1
ATOM 2448 N N . GLU A 1 302 ? 20.501 -11.082 -25.300 1.00 75.94 302 GLU A N 1
ATOM 2449 C CA . GLU A 1 302 ? 21.561 -10.891 -24.301 1.00 75.94 302 GLU A CA 1
ATOM 2450 C C . GLU A 1 302 ? 21.188 -9.834 -23.253 1.00 75.94 302 GLU A C 1
ATOM 2452 O O . GLU A 1 302 ? 21.550 -9.970 -22.082 1.00 75.94 302 GLU A O 1
ATOM 2457 N N . GLN A 1 303 ? 20.459 -8.786 -23.654 1.00 73.19 303 GLN A N 1
ATOM 2458 C CA . GLN A 1 303 ? 19.945 -7.771 -22.731 1.00 73.19 303 GLN A CA 1
ATOM 2459 C C . GLN A 1 303 ? 18.879 -8.349 -21.801 1.00 73.19 303 GLN A C 1
ATOM 2461 O O . GLN A 1 303 ? 18.980 -8.142 -20.593 1.00 73.19 303 GLN A O 1
ATOM 2466 N N . LEU A 1 304 ? 17.938 -9.135 -22.332 1.00 73.25 304 LEU A N 1
ATOM 2467 C CA . LEU A 1 304 ? 16.916 -9.827 -21.545 1.00 73.25 304 LEU A CA 1
ATOM 2468 C C . LEU A 1 304 ? 17.546 -10.762 -20.501 1.00 73.25 304 LEU A C 1
ATOM 2470 O O . LEU A 1 304 ? 17.263 -10.644 -19.310 1.00 73.25 304 LEU A O 1
ATOM 2474 N N . GLN A 1 305 ? 18.481 -11.622 -20.913 1.00 74.00 305 GLN A N 1
ATOM 2475 C CA . GLN A 1 305 ? 19.172 -12.542 -19.999 1.00 74.00 305 GLN A CA 1
ATOM 2476 C C . GLN A 1 305 ? 20.006 -11.818 -18.934 1.00 74.00 305 GLN A C 1
ATOM 2478 O O . GLN A 1 305 ? 20.213 -12.327 -17.827 1.00 74.00 305 GLN A O 1
ATOM 2483 N N . HIS A 1 306 ? 20.552 -10.649 -19.273 1.00 75.31 306 HIS A N 1
ATOM 2484 C CA . HIS A 1 306 ? 21.309 -9.828 -18.335 1.00 75.31 306 HIS A CA 1
ATOM 2485 C C . HIS A 1 306 ? 20.388 -9.121 -17.335 1.00 75.31 306 HIS A C 1
ATOM 2487 O O . HIS A 1 306 ? 20.669 -9.130 -16.135 1.00 75.31 306 HIS A O 1
ATOM 2493 N N . TRP A 1 307 ? 19.274 -8.561 -17.814 1.00 71.50 307 TRP A N 1
ATOM 2494 C CA . TRP A 1 307 ? 18.227 -7.993 -16.971 1.00 71.50 307 TRP A CA 1
ATOM 2495 C C . TRP A 1 307 ? 17.704 -9.041 -15.995 1.00 71.50 307 TRP A C 1
ATOM 2497 O O . TRP A 1 307 ? 17.824 -8.835 -14.796 1.00 71.50 307 TRP A O 1
ATOM 2507 N N . GLN A 1 308 ? 17.263 -10.211 -16.464 1.00 71.88 308 GLN A N 1
ATOM 2508 C CA . GLN A 1 308 ? 16.748 -11.300 -15.619 1.00 71.88 308 GLN A CA 1
ATOM 2509 C C . GLN A 1 308 ? 17.705 -11.693 -14.478 1.00 71.88 308 GLN A C 1
ATOM 2511 O O . GLN A 1 308 ? 17.270 -11.891 -13.340 1.00 71.88 308 GLN A O 1
ATOM 2516 N N . ARG A 1 309 ? 19.017 -11.772 -14.752 1.00 70.94 309 ARG A N 1
ATOM 2517 C CA . ARG A 1 309 ? 20.037 -12.092 -13.734 1.00 70.94 309 ARG A CA 1
ATOM 2518 C C . ARG A 1 309 ? 20.180 -11.002 -12.676 1.00 70.94 309 ARG A C 1
ATOM 2520 O O . ARG A 1 309 ? 20.266 -11.312 -11.490 1.00 70.94 309 ARG A O 1
ATOM 2527 N N . ASN A 1 310 ? 20.196 -9.739 -13.093 1.00 69.69 310 ASN A N 1
ATOM 2528 C CA . ASN A 1 310 ? 20.420 -8.612 -12.187 1.00 69.69 310 ASN A CA 1
ATOM 2529 C C . ASN A 1 310 ? 19.139 -8.130 -11.501 1.00 69.69 310 ASN A C 1
ATOM 2531 O O . ASN A 1 310 ? 19.208 -7.590 -10.401 1.00 69.69 310 ASN A O 1
ATOM 2535 N N . ARG A 1 311 ? 17.974 -8.388 -12.099 1.00 68.69 3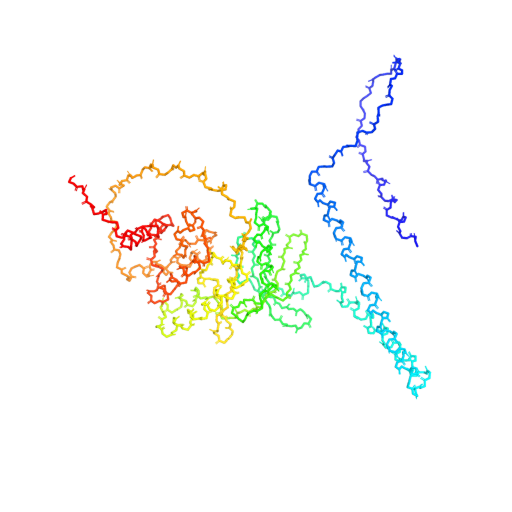11 ARG A N 1
ATOM 2536 C CA . ARG A 1 311 ? 16.644 -8.013 -11.607 1.00 68.69 311 ARG A CA 1
ATOM 2537 C C . ARG A 1 311 ? 16.384 -8.543 -10.199 1.00 68.69 311 ARG A C 1
ATOM 2539 O O . ARG A 1 311 ? 15.905 -7.799 -9.353 1.00 68.69 311 ARG A O 1
ATOM 2546 N N . ARG A 1 312 ? 16.804 -9.782 -9.902 1.00 60.41 312 ARG A N 1
ATOM 2547 C CA . ARG A 1 312 ? 16.744 -10.352 -8.540 1.00 60.41 312 ARG A CA 1
ATOM 2548 C C . ARG A 1 312 ? 17.585 -9.573 -7.532 1.00 60.41 312 ARG A C 1
ATOM 2550 O O . ARG A 1 312 ? 17.144 -9.384 -6.410 1.00 60.41 312 ARG A O 1
ATOM 2557 N N . MET A 1 313 ? 18.785 -9.131 -7.909 1.00 57.84 313 MET A N 1
ATOM 2558 C CA . MET A 1 313 ? 19.640 -8.334 -7.019 1.00 57.84 313 MET A CA 1
ATOM 2559 C C . MET A 1 313 ? 19.096 -6.914 -6.829 1.00 57.84 313 MET A C 1
ATOM 2561 O O . MET A 1 313 ? 19.174 -6.376 -5.728 1.00 57.84 313 MET A O 1
ATOM 2565 N N . LEU A 1 314 ? 18.519 -6.327 -7.879 1.00 57.56 314 LEU A N 1
ATOM 2566 C CA . LEU A 1 314 ? 17.932 -4.988 -7.849 1.00 57.56 314 LEU A CA 1
ATOM 2567 C C . LEU A 1 314 ? 16.655 -4.929 -6.999 1.00 57.56 314 LEU A C 1
ATOM 2569 O O . LEU A 1 314 ? 16.510 -3.980 -6.236 1.00 57.56 314 LEU A O 1
ATOM 2573 N N . ALA A 1 315 ? 15.812 -5.969 -7.026 1.00 47.81 315 ALA A N 1
ATOM 2574 C CA . ALA A 1 315 ? 14.623 -6.077 -6.169 1.00 47.81 315 ALA A CA 1
ATOM 2575 C C . ALA A 1 315 ? 14.947 -6.046 -4.656 1.00 47.81 315 ALA A C 1
ATOM 2577 O O . ALA A 1 315 ? 14.122 -5.628 -3.848 1.00 47.81 315 ALA A O 1
ATOM 2578 N N . TYR A 1 316 ? 16.161 -6.453 -4.254 1.00 46.28 316 TYR A N 1
ATOM 2579 C CA . TYR A 1 316 ? 16.623 -6.415 -2.855 1.00 46.28 316 TYR A CA 1
ATOM 2580 C C . TYR A 1 316 ? 17.580 -5.248 -2.543 1.00 46.28 316 TYR A C 1
ATOM 2582 O O . TYR A 1 316 ? 18.054 -5.125 -1.409 1.00 46.28 316 TYR A O 1
ATOM 2590 N N . SER A 1 317 ? 17.895 -4.398 -3.526 1.00 44.56 317 SER A N 1
ATOM 2591 C CA . SER A 1 317 ? 18.772 -3.238 -3.351 1.00 44.56 317 SER A CA 1
ATOM 2592 C C . SER A 1 317 ? 18.032 -2.089 -2.662 1.00 44.56 317 SER A C 1
ATOM 2594 O O . SER A 1 317 ? 16.903 -1.755 -3.003 1.00 44.56 317 SER A O 1
ATOM 2596 N N . THR A 1 318 ? 18.691 -1.420 -1.713 1.00 31.70 318 THR A N 1
ATOM 2597 C CA . THR A 1 318 ? 18.162 -0.207 -1.057 1.00 31.70 318 THR A CA 1
ATOM 2598 C C . THR A 1 318 ? 18.261 1.042 -1.933 1.00 31.70 318 THR A C 1
ATOM 2600 O O . THR A 1 318 ? 17.619 2.052 -1.645 1.00 31.70 318 THR A O 1
ATOM 2603 N N . VAL A 1 319 ? 19.071 0.984 -2.992 1.00 42.31 319 VAL A N 1
ATOM 2604 C CA . VAL A 1 319 ? 19.167 2.018 -4.022 1.00 42.31 319 VAL A CA 1
ATOM 2605 C C . VAL A 1 319 ? 18.174 1.626 -5.112 1.00 42.31 319 VAL A C 1
ATOM 2607 O O . VAL A 1 319 ? 18.417 0.654 -5.829 1.00 42.31 319 VAL A O 1
ATOM 2610 N N . GLY A 1 320 ? 17.037 2.327 -5.176 1.00 55.72 320 GLY A N 1
ATOM 2611 C CA . GLY A 1 320 ? 16.004 2.095 -6.189 1.00 55.72 320 GLY A CA 1
ATOM 2612 C C . GLY A 1 320 ? 16.563 2.208 -7.609 1.00 55.72 320 GLY A C 1
ATOM 2613 O O . GLY A 1 320 ? 17.576 2.876 -7.836 1.00 55.72 320 GLY A O 1
ATOM 2614 N N . THR A 1 321 ? 15.934 1.531 -8.567 1.00 64.06 321 THR A N 1
ATOM 2615 C CA . THR A 1 321 ? 16.424 1.504 -9.948 1.00 64.06 321 THR A CA 1
ATOM 2616 C C . THR A 1 321 ? 15.788 2.638 -10.762 1.00 64.06 321 THR A C 1
ATOM 2618 O O . THR A 1 321 ? 14.565 2.758 -10.772 1.00 64.06 321 THR A O 1
ATOM 2621 N N . PRO A 1 322 ? 16.577 3.497 -11.439 1.00 76.75 322 PRO A N 1
ATOM 2622 C CA . PRO A 1 322 ? 16.048 4.665 -12.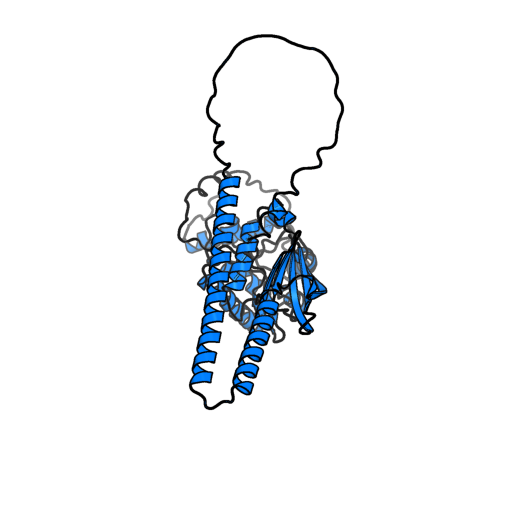149 1.00 76.75 322 PRO A CA 1
ATOM 2623 C C . PRO A 1 322 ? 15.301 4.327 -13.448 1.00 76.75 322 PRO A C 1
ATOM 2625 O O . PRO A 1 322 ? 14.963 5.236 -14.198 1.00 76.75 322 PRO A O 1
ATOM 2628 N N . ASP A 1 323 ? 15.058 3.045 -13.736 1.00 82.31 323 ASP A N 1
ATOM 2629 C CA . ASP A 1 323 ? 14.509 2.578 -15.012 1.00 82.31 323 ASP A CA 1
ATOM 2630 C C . ASP A 1 323 ? 13.090 3.090 -15.301 1.00 82.31 323 ASP A C 1
ATOM 2632 O O . ASP A 1 323 ? 12.730 3.237 -16.469 1.00 82.31 323 ASP A O 1
ATOM 2636 N N . TYR A 1 324 ? 12.312 3.395 -14.258 1.00 86.38 324 TYR A N 1
ATOM 2637 C CA . TYR A 1 324 ? 10.931 3.884 -14.373 1.00 86.38 324 TYR A CA 1
ATOM 2638 C C . TYR A 1 324 ? 10.803 5.389 -14.096 1.00 86.38 324 TYR A C 1
ATOM 2640 O O . TYR A 1 324 ? 9.726 5.951 -14.252 1.00 86.38 324 TYR A O 1
ATOM 2648 N N . ILE A 1 325 ? 11.889 6.067 -13.701 1.00 82.81 325 ILE A N 1
ATOM 2649 C CA . ILE A 1 325 ? 11.836 7.474 -13.284 1.00 82.81 325 ILE A CA 1
ATOM 2650 C C . ILE A 1 325 ? 11.712 8.386 -14.507 1.00 82.81 325 ILE A C 1
ATOM 2652 O O . ILE A 1 325 ? 12.489 8.285 -15.459 1.00 82.81 325 ILE A O 1
ATOM 2656 N N . ALA A 1 326 ? 10.766 9.322 -14.444 1.00 82.94 326 ALA A N 1
ATOM 2657 C CA . ALA A 1 326 ? 10.553 10.314 -15.486 1.00 82.94 326 ALA A CA 1
ATOM 2658 C C . ALA A 1 326 ? 11.719 11.326 -15.600 1.00 82.94 326 ALA A C 1
ATOM 2660 O O . ALA A 1 326 ? 12.342 11.691 -14.593 1.00 82.94 326 ALA A O 1
ATOM 2661 N N . PRO A 1 327 ? 12.039 11.809 -16.814 1.00 82.62 327 PRO A N 1
ATOM 2662 C CA . PRO A 1 327 ? 13.174 12.701 -17.055 1.00 82.62 327 PRO A CA 1
ATOM 2663 C C . PRO A 1 327 ? 13.074 14.029 -16.291 1.00 82.62 327 PRO A C 1
ATOM 2665 O O . PRO A 1 327 ? 14.082 14.514 -15.781 1.00 82.62 327 PRO A O 1
ATOM 2668 N N . GLU A 1 328 ? 11.884 14.609 -16.153 1.00 77.25 328 GLU A N 1
ATOM 2669 C CA . GLU A 1 328 ? 11.637 15.842 -15.400 1.00 77.25 328 GLU A CA 1
ATOM 2670 C C . GLU A 1 328 ? 11.952 15.688 -13.905 1.00 77.25 328 GLU A C 1
ATOM 2672 O O . GLU A 1 328 ? 12.550 16.584 -13.300 1.00 77.25 328 GLU A O 1
ATOM 2677 N N . VAL A 1 329 ? 11.680 14.507 -13.337 1.00 78.56 329 VAL A N 1
ATOM 2678 C CA . VAL A 1 329 ? 12.021 14.167 -11.948 1.00 78.56 329 VAL A CA 1
ATOM 2679 C C . VAL A 1 329 ? 13.543 14.105 -11.775 1.00 78.56 329 VAL A C 1
ATOM 2681 O O . VAL A 1 329 ? 14.073 14.631 -10.793 1.00 78.56 329 VAL A O 1
ATOM 2684 N N . LEU A 1 330 ? 14.271 13.542 -12.751 1.00 74.94 330 LEU A N 1
ATOM 2685 C CA . LEU A 1 330 ? 15.742 13.518 -12.748 1.00 74.94 330 LEU A CA 1
ATOM 2686 C C . LEU A 1 330 ? 16.354 14.915 -12.917 1.00 74.94 330 LEU A C 1
ATOM 2688 O O . LEU A 1 330 ? 17.366 15.232 -12.290 1.00 74.94 330 LEU A O 1
ATOM 2692 N N . LEU A 1 331 ? 15.744 15.753 -13.757 1.00 72.12 331 LEU A N 1
ATOM 2693 C CA . LEU A 1 331 ? 16.216 17.104 -14.059 1.00 72.12 331 LEU A CA 1
ATOM 2694 C C . LEU A 1 331 ? 15.873 18.126 -12.968 1.00 72.12 331 LEU A C 1
ATOM 2696 O O . LEU A 1 331 ? 16.336 19.264 -13.056 1.00 72.12 331 LEU A O 1
ATOM 2700 N N . LYS A 1 332 ? 15.071 17.748 -11.960 1.00 68.81 332 LYS A N 1
ATOM 2701 C CA . LYS A 1 332 ? 14.558 18.634 -10.896 1.00 68.81 332 LYS A CA 1
ATOM 2702 C C . LYS A 1 332 ? 13.874 19.900 -11.428 1.00 68.81 332 LYS A C 1
ATOM 2704 O O . LYS A 1 332 ? 13.746 20.890 -10.713 1.00 68.81 332 LYS A O 1
ATOM 2709 N N . ARG A 1 333 ? 13.433 19.874 -12.685 1.00 62.56 333 ARG A N 1
ATOM 2710 C CA . ARG A 1 333 ? 12.517 20.872 -13.234 1.00 62.56 333 ARG A CA 1
ATOM 2711 C C . ARG A 1 333 ? 11.158 20.457 -12.698 1.00 62.56 333 ARG A C 1
ATOM 2713 O O . ARG A 1 333 ? 10.852 19.274 -12.778 1.00 62.56 333 ARG A O 1
ATOM 2720 N N . GLY A 1 334 ? 10.432 21.366 -12.048 1.00 61.66 334 GLY A N 1
ATOM 2721 C CA . GLY A 1 334 ? 9.175 21.037 -11.367 1.00 61.66 334 GLY A CA 1
ATOM 2722 C C . GLY A 1 334 ? 8.330 20.037 -12.165 1.00 61.66 334 GLY A C 1
ATOM 2723 O O . GLY A 1 334 ? 8.180 20.191 -13.373 1.00 61.66 334 GLY A O 1
ATOM 2724 N N . TYR A 1 335 ? 7.858 18.994 -11.489 1.00 70.62 335 TYR A N 1
ATOM 2725 C CA . TYR A 1 335 ? 7.117 17.884 -12.082 1.00 70.62 335 TYR A CA 1
ATOM 2726 C C . TYR A 1 335 ? 5.685 17.886 -11.551 1.00 70.62 335 TYR A C 1
ATOM 2728 O O . TYR A 1 335 ? 5.445 18.258 -10.397 1.00 70.62 335 TYR A O 1
ATOM 2736 N N . GLY A 1 336 ? 4.744 17.465 -12.384 1.00 75.56 336 GLY A N 1
ATOM 2737 C CA . GLY A 1 336 ? 3.354 17.243 -12.021 1.00 75.56 336 GLY A CA 1
ATOM 2738 C C . GLY A 1 336 ? 2.992 15.760 -11.970 1.00 75.56 336 GLY A C 1
ATOM 2739 O O . GLY A 1 336 ? 3.828 14.879 -11.751 1.00 75.56 336 GLY A O 1
ATOM 2740 N N . MET A 1 337 ? 1.701 15.497 -12.148 1.00 85.38 337 MET A N 1
ATOM 2741 C CA . MET A 1 337 ? 1.102 14.160 -12.130 1.00 85.38 337 MET A CA 1
ATOM 2742 C C . MET A 1 337 ? 1.514 13.299 -13.338 1.00 85.38 337 MET A C 1
ATOM 2744 O O . MET A 1 337 ? 1.404 12.076 -13.313 1.00 85.38 337 MET A O 1
ATOM 2748 N N . GLU A 1 338 ? 2.043 13.928 -14.386 1.00 86.38 338 GLU A N 1
ATOM 2749 C CA . GLU A 1 338 ? 2.473 13.294 -15.628 1.00 86.38 338 GLU A CA 1
ATOM 2750 C C . GLU A 1 338 ? 3.644 12.315 -15.476 1.00 86.38 338 GLU A C 1
ATOM 2752 O O . GLU A 1 338 ? 3.762 11.381 -16.272 1.00 86.38 338 GLU A O 1
ATOM 2757 N N . CYS A 1 339 ? 4.453 12.452 -14.421 1.00 86.50 339 CYS A N 1
ATOM 2758 C CA . CYS A 1 339 ? 5.586 11.556 -14.187 1.00 86.50 339 CYS A CA 1
ATOM 2759 C C . CYS A 1 339 ? 5.156 10.100 -13.904 1.00 86.50 339 CYS A C 1
ATOM 2761 O O . CYS A 1 339 ? 5.872 9.151 -14.247 1.00 86.50 339 CYS A O 1
ATOM 2763 N N . ASP A 1 340 ? 3.958 9.896 -13.349 1.00 88.88 340 ASP A N 1
ATOM 2764 C CA . ASP A 1 340 ? 3.400 8.560 -13.117 1.00 88.88 340 ASP A CA 1
ATOM 2765 C C . ASP A 1 340 ? 3.005 7.879 -14.445 1.00 88.88 340 ASP A C 1
ATOM 2767 O O . ASP A 1 340 ? 3.172 6.666 -14.595 1.00 88.88 340 ASP A O 1
ATOM 2771 N N . TRP A 1 341 ? 2.574 8.651 -15.454 1.00 92.25 341 TRP A N 1
ATOM 2772 C CA . TRP A 1 341 ? 2.258 8.128 -16.791 1.00 92.25 341 TRP A CA 1
ATOM 2773 C C . TRP A 1 341 ? 3.509 7.692 -17.557 1.00 92.25 341 TRP A C 1
ATOM 2775 O O . TRP A 1 341 ? 3.477 6.674 -18.250 1.00 92.25 341 TRP A O 1
ATOM 2785 N N . TRP A 1 342 ? 4.629 8.407 -17.394 1.00 91.75 342 TRP A N 1
ATOM 2786 C CA . TRP A 1 342 ? 5.925 7.961 -17.919 1.00 91.75 342 TRP A CA 1
ATOM 2787 C C . TRP A 1 342 ? 6.314 6.595 -17.347 1.00 91.75 342 TRP A C 1
ATOM 2789 O O . TRP A 1 342 ? 6.671 5.674 -18.086 1.00 91.75 342 TRP A O 1
ATOM 2799 N N . SER A 1 343 ? 6.194 6.463 -16.026 1.00 91.38 343 SER A N 1
ATOM 2800 C CA . SER A 1 343 ? 6.508 5.234 -15.300 1.00 91.38 343 SER A CA 1
ATOM 2801 C C . SER A 1 343 ? 5.647 4.064 -15.794 1.00 91.38 343 SER A C 1
ATOM 2803 O O . SER A 1 343 ? 6.169 2.988 -16.081 1.00 91.38 343 SER A O 1
ATOM 2805 N N . LEU A 1 344 ? 4.342 4.290 -15.998 1.00 94.56 344 LEU A N 1
ATOM 2806 C CA . LEU A 1 344 ? 3.434 3.296 -16.576 1.00 94.56 344 LEU A CA 1
ATOM 2807 C C . LEU A 1 344 ? 3.839 2.885 -18.000 1.00 94.56 344 LEU A C 1
ATOM 2809 O O . LEU A 1 344 ? 3.807 1.700 -18.325 1.00 94.56 344 LEU A O 1
ATOM 2813 N N . GLY A 1 345 ? 4.261 3.834 -18.841 1.00 94.19 345 GLY A N 1
ATOM 2814 C CA . GLY A 1 345 ? 4.763 3.536 -20.185 1.00 94.19 345 GLY A CA 1
ATOM 2815 C C . GLY A 1 345 ? 6.014 2.652 -20.167 1.00 94.19 345 GLY A C 1
ATOM 2816 O O . GLY A 1 345 ? 6.120 1.707 -20.950 1.00 94.19 345 GLY A O 1
ATOM 2817 N N . ALA A 1 346 ? 6.938 2.904 -19.235 1.00 92.31 346 ALA A N 1
ATOM 2818 C CA . ALA A 1 346 ? 8.117 2.063 -19.039 1.00 92.31 346 ALA A CA 1
ATOM 2819 C C . ALA A 1 346 ? 7.749 0.641 -18.575 1.00 92.31 346 ALA A C 1
ATOM 2821 O O . ALA A 1 346 ? 8.321 -0.326 -19.079 1.00 92.31 346 ALA A O 1
ATOM 2822 N N . ILE A 1 347 ? 6.762 0.506 -17.680 1.00 93.12 347 ILE A N 1
ATOM 2823 C CA . ILE A 1 347 ? 6.236 -0.795 -17.236 1.00 93.12 347 ILE A CA 1
ATOM 2824 C C . ILE A 1 347 ? 5.552 -1.534 -18.389 1.00 93.12 347 ILE A C 1
ATOM 2826 O O . ILE A 1 347 ? 5.803 -2.718 -18.581 1.00 93.12 347 ILE A O 1
ATOM 2830 N N . MET A 1 348 ? 4.728 -0.854 -19.192 1.00 95.75 348 MET A N 1
ATOM 2831 C CA . MET A 1 348 ? 4.080 -1.457 -20.361 1.00 95.75 348 MET A CA 1
ATOM 2832 C C . MET A 1 348 ? 5.115 -1.975 -21.368 1.00 95.75 348 MET A C 1
ATOM 2834 O O . MET A 1 348 ? 4.971 -3.081 -21.887 1.00 95.75 348 MET A O 1
ATOM 2838 N N . TYR A 1 349 ? 6.182 -1.209 -21.617 1.00 93.81 349 TYR A N 1
ATOM 2839 C CA . TYR A 1 349 ? 7.289 -1.665 -22.458 1.00 93.81 349 TYR A CA 1
ATOM 2840 C C . TYR A 1 349 ? 7.948 -2.916 -21.874 1.00 93.81 349 TYR A C 1
ATOM 2842 O O . TYR A 1 349 ? 8.161 -3.889 -22.591 1.00 93.81 349 TYR A O 1
ATOM 2850 N N . GLU A 1 350 ? 8.233 -2.923 -20.571 1.00 92.75 350 GLU A N 1
ATOM 2851 C CA . GLU A 1 350 ? 8.813 -4.090 -19.911 1.00 92.75 350 GLU A CA 1
ATOM 2852 C C . GLU A 1 350 ? 7.892 -5.315 -19.976 1.00 92.75 350 GLU A C 1
ATOM 2854 O O . GLU A 1 350 ? 8.379 -6.413 -20.226 1.00 92.75 350 GLU A O 1
ATOM 2859 N N . MET A 1 351 ? 6.576 -5.149 -19.812 1.00 93.06 351 MET A N 1
ATOM 2860 C CA . MET A 1 351 ? 5.612 -6.244 -19.948 1.00 93.06 351 MET A CA 1
ATOM 2861 C C . MET A 1 351 ? 5.702 -6.901 -21.329 1.00 93.06 351 MET A C 1
ATOM 2863 O O . MET A 1 351 ? 5.674 -8.122 -21.415 1.00 93.06 351 MET A O 1
ATOM 2867 N N . LEU A 1 352 ? 5.845 -6.116 -22.398 1.00 93.38 352 LEU A N 1
ATOM 2868 C CA . LEU A 1 352 ? 5.838 -6.622 -23.775 1.00 93.38 352 LEU A CA 1
ATOM 2869 C C . LEU A 1 352 ? 7.216 -7.103 -24.260 1.00 93.38 352 LEU A C 1
ATOM 2871 O O . LEU A 1 352 ? 7.301 -8.025 -25.066 1.00 93.38 352 LEU A O 1
ATOM 2875 N N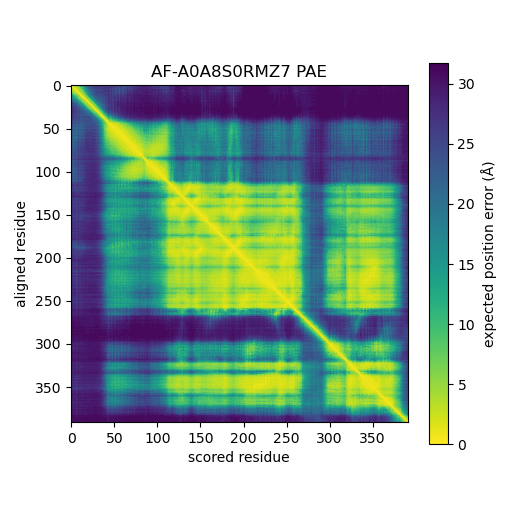 . VAL A 1 353 ? 8.296 -6.470 -23.795 1.00 90.94 353 VAL A N 1
ATOM 2876 C CA . VAL A 1 353 ? 9.667 -6.681 -24.302 1.00 90.94 353 VAL A CA 1
ATOM 2877 C C . VAL A 1 353 ? 10.536 -7.491 -23.330 1.00 90.94 353 VAL A C 1
ATOM 2879 O O . VAL A 1 353 ? 11.527 -8.101 -23.730 1.00 90.94 353 VAL A O 1
ATOM 2882 N N . GLY A 1 354 ? 10.166 -7.521 -22.050 1.00 85.38 354 GLY A N 1
ATOM 2883 C CA . GLY A 1 354 ? 10.809 -8.299 -20.989 1.00 85.38 354 GLY A CA 1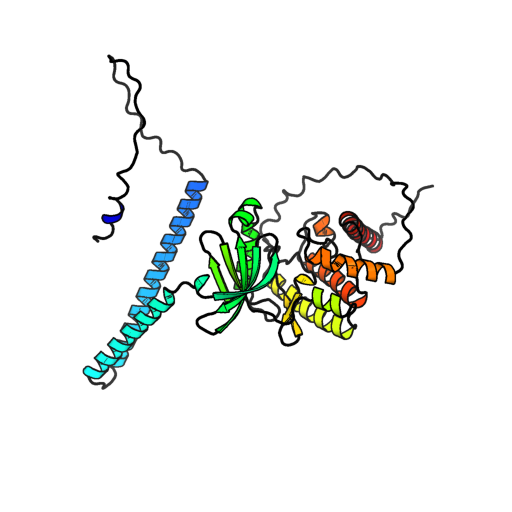
ATOM 2884 C C . GLY A 1 354 ? 11.911 -7.565 -20.222 1.00 85.38 354 GLY A C 1
ATOM 2885 O O . GLY A 1 354 ? 12.430 -8.096 -19.240 1.00 85.38 354 GLY A O 1
ATOM 2886 N N . TYR A 1 355 ? 12.271 -6.342 -20.625 1.00 86.38 355 TYR A N 1
ATOM 2887 C CA . TYR A 1 355 ? 13.185 -5.463 -19.888 1.00 86.38 355 TYR A CA 1
ATOM 2888 C C . TYR A 1 355 ? 12.799 -3.979 -20.053 1.00 86.38 355 TYR A C 1
ATOM 2890 O O . TYR A 1 355 ? 12.203 -3.623 -21.072 1.00 86.38 355 TYR A O 1
ATOM 2898 N N . PRO A 1 356 ? 13.132 -3.093 -19.092 1.00 88.00 356 PRO A N 1
ATOM 2899 C CA . PRO A 1 356 ? 12.801 -1.673 -19.178 1.00 88.00 356 PRO A CA 1
ATOM 2900 C C . PRO A 1 356 ? 13.485 -0.967 -20.359 1.00 88.00 356 PRO A C 1
ATOM 2902 O O . PRO A 1 356 ? 14.640 -1.268 -20.678 1.00 88.00 356 PRO A O 1
ATOM 2905 N N . PRO A 1 357 ? 12.846 0.050 -20.962 1.00 88.31 357 PRO A N 1
ATOM 2906 C CA . PRO A 1 357 ? 13.305 0.653 -22.218 1.00 88.31 357 PRO A CA 1
ATOM 2907 C C . PRO A 1 357 ? 14.701 1.289 -22.138 1.00 88.31 357 PRO A C 1
ATOM 2909 O O . PRO A 1 357 ? 15.431 1.331 -23.130 1.00 88.31 357 PRO A O 1
ATOM 2912 N N . PHE A 1 358 ? 15.102 1.769 -20.958 1.00 86.88 358 PHE A N 1
ATOM 2913 C CA . PHE A 1 358 ? 16.360 2.497 -20.757 1.00 86.88 358 PHE A CA 1
ATOM 2914 C C . PHE A 1 358 ? 17.409 1.711 -19.963 1.00 86.88 358 PHE A C 1
ATOM 2916 O O . PHE A 1 358 ? 18.434 2.280 -19.572 1.00 86.88 358 PHE A O 1
ATOM 2923 N N . TYR A 1 359 ? 17.197 0.406 -19.771 1.00 81.19 359 TYR A N 1
ATOM 2924 C CA . TYR A 1 359 ? 18.052 -0.427 -18.932 1.00 81.19 359 TYR A CA 1
ATOM 2925 C C . TYR A 1 359 ? 19.545 -0.332 -19.301 1.00 81.19 359 TYR A C 1
ATOM 2927 O O . TYR A 1 359 ? 19.944 -0.330 -20.475 1.00 81.19 359 TYR A O 1
ATOM 2935 N N . SER A 1 360 ? 20.395 -0.236 -18.276 1.00 77.31 360 SER A N 1
ATOM 2936 C CA . SER A 1 360 ? 21.859 -0.218 -18.376 1.00 77.31 360 SER A CA 1
ATOM 2937 C C . SER A 1 360 ? 22.500 -0.902 -17.165 1.00 77.31 360 SER A C 1
ATOM 2939 O O . SER A 1 360 ? 21.878 -1.035 -16.118 1.00 77.31 360 SER A O 1
ATOM 2941 N N . GLU A 1 361 ? 23.768 -1.316 -17.288 1.00 71.12 361 GLU A N 1
ATOM 2942 C CA . GLU A 1 361 ? 24.512 -1.933 -16.171 1.00 71.12 361 GLU A CA 1
ATOM 2943 C C . GLU A 1 361 ? 24.710 -0.966 -14.997 1.00 71.12 361 GLU A C 1
ATOM 2945 O O . GLU A 1 361 ? 24.689 -1.372 -13.840 1.00 71.12 361 GLU A O 1
ATOM 2950 N N . GLU A 1 362 ? 24.900 0.318 -15.304 1.00 74.31 362 GLU A N 1
ATOM 2951 C CA . GLU A 1 362 ? 25.117 1.363 -14.312 1.00 74.31 362 GLU A CA 1
ATOM 2952 C C . GLU A 1 362 ? 23.888 2.277 -14.212 1.00 74.31 362 GLU A C 1
ATOM 2954 O O . GLU A 1 362 ? 23.458 2.814 -15.240 1.00 74.31 362 GLU A O 1
ATOM 2959 N N . PRO A 1 363 ? 23.379 2.563 -12.997 1.00 72.56 363 PRO A N 1
ATOM 2960 C CA . PRO A 1 363 ? 22.238 3.460 -12.797 1.00 72.56 363 PRO A CA 1
ATOM 2961 C C . PRO A 1 363 ? 22.425 4.840 -13.441 1.00 72.56 363 PRO A C 1
ATOM 2963 O O . PRO A 1 363 ? 21.507 5.374 -14.056 1.00 72.56 363 PRO A O 1
ATOM 2966 N N . LEU A 1 364 ? 23.638 5.401 -13.382 1.00 75.25 364 LEU A N 1
ATOM 2967 C CA . LEU A 1 364 ? 23.968 6.678 -14.027 1.00 75.25 364 LEU A CA 1
ATOM 2968 C C . LEU A 1 364 ? 23.837 6.614 -15.554 1.00 75.25 364 LEU A C 1
ATOM 2970 O O . LEU A 1 364 ? 23.441 7.594 -16.184 1.00 75.25 364 LEU A O 1
ATOM 2974 N N . SER A 1 365 ? 24.149 5.463 -16.150 1.00 79.06 365 SER A N 1
ATOM 2975 C CA . SER A 1 365 ? 23.979 5.242 -17.585 1.00 79.06 365 SER A CA 1
ATOM 2976 C C . SER A 1 365 ? 22.500 5.134 -17.962 1.00 79.06 365 SER A C 1
ATOM 2978 O O . SER A 1 365 ? 22.104 5.715 -18.972 1.00 79.06 365 SER A O 1
ATOM 2980 N N . THR A 1 366 ? 21.671 4.490 -17.131 1.00 79.88 366 THR A N 1
ATOM 2981 C CA . THR A 1 366 ? 20.205 4.508 -17.284 1.00 79.88 366 THR A CA 1
ATOM 2982 C C . THR A 1 366 ? 19.674 5.941 -17.225 1.00 79.88 366 THR A C 1
ATOM 2984 O O . THR A 1 366 ? 19.006 6.374 -18.162 1.00 79.88 366 THR A O 1
ATOM 2987 N N . CYS A 1 367 ? 20.056 6.732 -16.213 1.00 76.06 367 CYS A N 1
ATOM 2988 C CA . CYS A 1 367 ? 19.645 8.138 -16.110 1.00 76.06 367 CYS A CA 1
ATOM 2989 C C . CYS A 1 367 ? 20.034 8.953 -17.354 1.00 76.06 367 C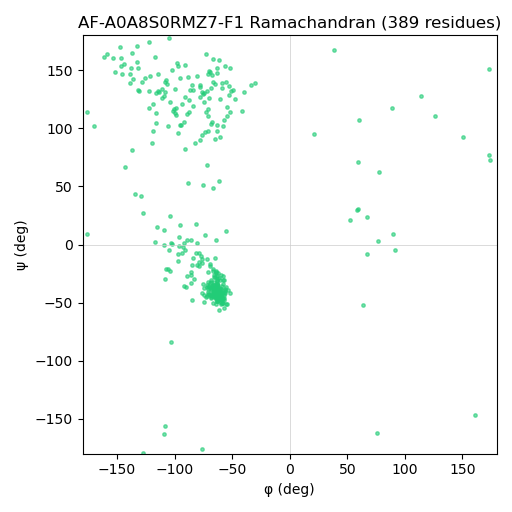YS A C 1
ATOM 2991 O O . CYS A 1 367 ? 19.236 9.741 -17.858 1.00 76.06 367 CYS A O 1
ATOM 2993 N N . ARG A 1 368 ? 21.248 8.749 -17.890 1.00 79.25 368 ARG A N 1
ATOM 2994 C CA . ARG A 1 368 ? 21.690 9.407 -19.132 1.00 79.25 368 ARG A CA 1
ATOM 2995 C C . ARG A 1 368 ? 20.814 9.022 -20.323 1.00 79.25 368 ARG A C 1
ATOM 2997 O O . ARG A 1 368 ? 20.437 9.910 -21.081 1.00 79.25 368 ARG A O 1
ATOM 3004 N N . LYS A 1 369 ? 20.469 7.740 -20.485 1.00 82.06 369 LYS A N 1
ATOM 3005 C CA . LYS A 1 369 ? 19.574 7.283 -21.563 1.00 82.06 369 LYS A CA 1
ATOM 3006 C C . LYS A 1 369 ? 18.182 7.907 -21.453 1.00 82.06 369 LYS A C 1
ATOM 3008 O O . LYS A 1 369 ? 17.675 8.386 -22.462 1.00 82.06 369 LYS A O 1
ATOM 3013 N N . VAL A 1 370 ? 17.616 7.960 -20.245 1.00 79.88 370 VAL A N 1
ATOM 3014 C CA . VAL A 1 370 ? 16.318 8.605 -19.970 1.00 79.88 370 VAL A CA 1
ATOM 3015 C C . VAL A 1 370 ? 16.347 10.086 -20.373 1.00 79.88 370 VAL A C 1
ATOM 3017 O O . VAL A 1 370 ? 15.496 10.542 -21.135 1.00 79.88 370 VAL A O 1
ATOM 3020 N N . ILE A 1 371 ? 17.367 10.835 -19.936 1.00 77.75 371 ILE A N 1
ATOM 3021 C CA . ILE A 1 371 ? 17.506 12.269 -20.251 1.00 77.75 371 ILE A CA 1
ATOM 3022 C C . ILE A 1 371 ? 17.736 12.502 -21.754 1.00 77.75 371 ILE A C 1
ATOM 3024 O O . ILE A 1 371 ? 17.185 13.444 -22.333 1.00 77.75 371 ILE A O 1
ATOM 3028 N N . MET A 1 372 ? 18.538 11.653 -22.406 1.00 74.88 372 MET A N 1
ATOM 3029 C CA . MET A 1 372 ? 18.779 11.748 -23.850 1.00 74.88 372 MET A CA 1
ATOM 3030 C C . MET A 1 372 ? 17.502 11.487 -24.648 1.00 74.88 372 MET A C 1
ATOM 3032 O O . MET A 1 372 ? 17.214 12.248 -25.569 1.00 74.88 372 MET A O 1
ATOM 3036 N N . ALA A 1 373 ? 16.719 10.469 -24.279 1.00 73.75 373 ALA A N 1
ATOM 3037 C CA . ALA A 1 373 ? 15.453 10.159 -24.937 1.00 73.75 373 ALA A CA 1
ATOM 3038 C C . ALA A 1 373 ? 14.495 11.361 -24.905 1.00 73.75 373 ALA A C 1
ATOM 3040 O O . ALA A 1 373 ? 13.940 11.716 -25.942 1.00 73.75 373 ALA A O 1
ATOM 3041 N N . PHE A 1 374 ? 14.394 12.043 -23.759 1.00 69.94 374 PHE A N 1
ATOM 3042 C CA . PHE A 1 374 ? 13.601 13.268 -23.609 1.00 69.94 374 PHE A CA 1
ATOM 3043 C C . PHE A 1 374 ? 14.122 14.441 -24.455 1.00 69.94 374 PHE A C 1
ATOM 3045 O O . PHE A 1 374 ? 13.357 15.162 -25.089 1.00 69.94 374 PHE A O 1
ATOM 3052 N N . SER A 1 375 ? 15.442 14.628 -24.506 1.00 65.44 375 SER A N 1
ATOM 3053 C CA . SER A 1 375 ? 16.050 15.709 -25.294 1.00 65.44 375 SER A CA 1
ATOM 3054 C C . SER A 1 375 ? 15.835 15.515 -26.802 1.00 65.44 375 SER A C 1
ATOM 3056 O O . SER A 1 375 ? 15.583 16.483 -27.516 1.00 65.44 375 SER A O 1
ATOM 3058 N N . LEU A 1 376 ? 15.897 14.268 -27.287 1.00 59.91 376 LEU A N 1
ATOM 3059 C CA . LEU A 1 376 ? 15.636 13.919 -28.686 1.00 59.91 376 LEU A CA 1
ATOM 3060 C C . LEU A 1 376 ? 14.159 14.086 -29.060 1.00 59.91 376 LEU A C 1
ATOM 3062 O O . LEU A 1 376 ? 13.870 14.647 -30.115 1.00 59.91 376 LEU A O 1
ATOM 3066 N N . THR A 1 377 ? 13.221 13.654 -28.212 1.00 58.84 377 THR A N 1
ATOM 3067 C CA . THR A 1 377 ? 11.787 13.854 -28.473 1.00 58.84 377 THR A CA 1
ATOM 3068 C C . THR A 1 377 ? 11.410 15.331 -28.444 1.00 58.84 377 THR A C 1
ATOM 3070 O O . THR A 1 377 ? 10.711 15.776 -29.349 1.00 58.84 377 THR A O 1
ATOM 3073 N N . CYS A 1 378 ? 11.934 16.128 -27.505 1.00 52.78 378 CYS A N 1
ATOM 3074 C CA . CYS A 1 378 ? 11.756 17.583 -27.534 1.00 52.78 378 CYS A CA 1
ATOM 3075 C C . CYS A 1 378 ? 12.341 18.214 -28.805 1.00 52.78 378 CYS A C 1
ATOM 3077 O O . CYS A 1 378 ? 11.688 19.066 -29.398 1.00 52.78 378 CYS A O 1
ATOM 3079 N N . ALA A 1 379 ? 13.526 17.795 -29.260 1.00 48.31 379 ALA A N 1
ATOM 3080 C CA . ALA A 1 379 ? 14.134 18.334 -30.480 1.00 48.31 379 ALA A CA 1
ATOM 3081 C C . ALA A 1 379 ? 13.312 18.017 -31.743 1.00 48.31 379 ALA A C 1
ATOM 3083 O O . ALA A 1 379 ? 13.158 18.881 -32.606 1.00 48.31 379 ALA A O 1
ATOM 3084 N N . ILE A 1 380 ? 12.749 16.806 -31.827 1.00 51.84 380 ILE A N 1
ATOM 3085 C CA . ILE A 1 380 ? 11.916 16.359 -32.953 1.00 51.84 380 ILE A CA 1
ATOM 3086 C C . ILE A 1 380 ? 10.538 17.037 -32.927 1.00 51.84 380 ILE A C 1
ATOM 3088 O O . ILE A 1 380 ? 10.075 17.518 -33.958 1.00 51.84 380 ILE A O 1
ATOM 3092 N N . VAL A 1 381 ? 9.888 17.111 -31.760 1.00 48.88 381 VAL A N 1
ATOM 3093 C CA . VAL A 1 381 ? 8.526 17.660 -31.611 1.00 48.88 381 VAL A CA 1
ATOM 3094 C C . VAL A 1 381 ? 8.507 19.189 -31.694 1.00 48.88 381 VAL A C 1
ATOM 3096 O O . VAL A 1 381 ? 7.567 19.754 -32.245 1.00 48.88 381 VAL A O 1
ATOM 3099 N N . LEU A 1 382 ? 9.546 19.872 -31.204 1.00 46.22 382 LEU A N 1
ATOM 3100 C CA . LEU A 1 382 ? 9.651 21.336 -31.274 1.00 46.22 382 LEU A CA 1
ATOM 3101 C C . LEU A 1 382 ? 10.267 21.839 -32.588 1.00 46.22 382 LEU A C 1
ATOM 3103 O O . LEU A 1 382 ? 10.485 23.040 -32.732 1.00 46.22 382 LEU A O 1
ATOM 3107 N N . GLY A 1 383 ? 10.563 20.951 -33.546 1.00 40.66 383 GLY A N 1
ATOM 3108 C CA . GLY A 1 383 ? 11.136 21.344 -34.834 1.00 40.66 383 GLY A CA 1
ATOM 3109 C C . GLY A 1 383 ? 12.464 22.096 -34.700 1.00 40.66 383 GLY A C 1
ATOM 3110 O O . GLY A 1 383 ? 12.784 22.946 -35.533 1.00 40.66 383 GLY A O 1
ATOM 3111 N N . CYS A 1 384 ? 13.250 21.823 -33.653 1.00 42.16 384 CYS A N 1
ATOM 3112 C CA . CYS A 1 384 ? 14.578 22.407 -33.538 1.00 42.16 384 CYS A CA 1
ATOM 3113 C C . CYS A 1 384 ? 15.499 21.711 -34.542 1.00 42.16 384 CYS A C 1
ATOM 3115 O O . CYS A 1 384 ? 16.067 20.657 -34.261 1.00 42.16 384 CYS A O 1
ATOM 3117 N N . ASN A 1 385 ? 15.675 22.349 -35.701 1.00 37.62 385 ASN A N 1
ATOM 3118 C CA . ASN A 1 385 ? 16.731 22.101 -36.685 1.00 37.62 385 ASN A CA 1
ATOM 3119 C C . ASN A 1 385 ? 18.138 22.363 -36.100 1.00 37.62 385 ASN A C 1
ATOM 3121 O O . ASN A 1 385 ? 18.940 23.098 -36.666 1.00 37.62 385 ASN A O 1
ATOM 3125 N N . CYS A 1 386 ? 18.487 21.730 -34.983 1.00 39.34 386 CYS A N 1
ATOM 3126 C CA . CYS A 1 386 ? 19.873 21.593 -34.550 1.00 39.34 386 CYS A CA 1
ATOM 3127 C C . CYS A 1 386 ? 20.457 20.318 -35.173 1.00 39.34 386 CYS A C 1
ATOM 3129 O O . CYS A 1 386 ? 20.982 19.440 -34.489 1.00 39.34 386 CYS A O 1
ATOM 3131 N N . LEU A 1 387 ? 20.331 20.205 -36.498 1.00 37.19 387 LEU A N 1
ATOM 3132 C CA . LEU A 1 387 ? 21.155 19.308 -37.292 1.00 37.19 387 LEU A CA 1
ATOM 3133 C C . LEU A 1 387 ? 22.582 19.854 -37.248 1.00 37.19 387 LEU A C 1
ATOM 3135 O O . LEU A 1 387 ? 22.892 20.877 -37.848 1.00 37.19 387 LEU A O 1
ATOM 3139 N N . VAL A 1 388 ? 23.414 19.169 -36.469 1.00 44.34 388 VAL A N 1
ATOM 3140 C CA . VAL A 1 388 ? 24.790 18.792 -36.808 1.00 44.34 388 VAL A CA 1
ATOM 3141 C C . VAL A 1 388 ? 25.417 19.648 -37.917 1.00 44.34 388 VAL A C 1
ATOM 3143 O O . VAL A 1 388 ? 25.329 19.328 -39.099 1.00 44.34 388 VAL A O 1
ATOM 3146 N N . THR A 1 389 ? 26.163 20.674 -37.523 1.00 33.31 389 THR A N 1
ATOM 3147 C CA . THR A 1 389 ? 27.326 21.114 -38.297 1.00 33.31 389 THR A CA 1
ATOM 3148 C C . THR A 1 389 ? 28.555 20.983 -37.412 1.00 33.31 389 THR A C 1
ATOM 3150 O O . THR A 1 389 ? 28.941 21.924 -36.726 1.00 33.31 389 THR A O 1
ATOM 3153 N N . SER A 1 390 ? 29.166 19.800 -37.425 1.00 32.62 390 SER A N 1
ATOM 3154 C CA . SER A 1 390 ? 30.603 19.680 -37.189 1.00 32.62 390 SER A CA 1
ATOM 3155 C C . SER A 1 390 ? 31.199 19.136 -38.480 1.00 32.62 390 SER A C 1
ATOM 3157 O O . SER A 1 390 ? 30.993 17.971 -38.819 1.00 32.62 390 SER A O 1
ATOM 3159 N N . LYS A 1 391 ? 31.848 20.024 -39.234 1.00 31.27 391 LYS A N 1
ATOM 3160 C CA . LYS A 1 391 ? 33.003 19.640 -40.044 1.00 31.27 391 LYS A CA 1
ATOM 3161 C C . LYS A 1 391 ? 34.215 19.519 -39.133 1.00 31.27 391 LYS A C 1
ATOM 3163 O O . LYS A 1 391 ? 34.177 20.158 -38.054 1.00 31.27 391 LYS A O 1
#